Protein AF-A0A538K0C5-F1 (afdb_monomer)

pLDDT: mean 84.88, std 13.72, range [30.08, 98.31]

Secondary structure (DSSP, 8-state):
--HHHHHHHHHHHHTS------S--EEEEESPTTEEESS--SEEEEEESS-EEE-S--EEEETTS-B-B-S--EEETTTEEEEEB-TT--SEEEEEEEEEEETTS-EEEEEEEEEESTTPPPPPP------SPPHHHHHHHHHHHHHHHHHHHHHHHHHHT----THHHHHHHHHHHHHHHHHHTT--TTSHHHHHHHHHHHHHHHHHHHHHHTTT-GGGTHHHHHHHHHHTTHHHHHSGGGSTT--TTHHHHHHHHHHHHHHHHHHHHHHHHHHHSSS--HHHHHHHHHHHHHHHHHHHHHHHHHHHHH-SSTTHHHHSHHHHHHHHHHHHHHHHHHHHHHIIIIITTTT-HHHHHHHHHHHHHHHHHHHHHHHHHTTSPPGGGGTTTTT--S--SPPPPPPTT-EEEEEEETTEEEEEEEETTEEEEEEE-TTSSB--S--EEETTEEPEEEETTEEEEE--S-SEEEEEETTEEEEEE--SS--B-HHHHHHHHHHHHT-SEEEEEEEEESSSSSEEEEEEEEETTTEEEEEETTS-EEEEETTEEEEE-TTPPPEEE------SS--TT-S--EEEEEEEE-SSEEEEEEEETTTTEEEEEEEETTT--EEEEEEEETTE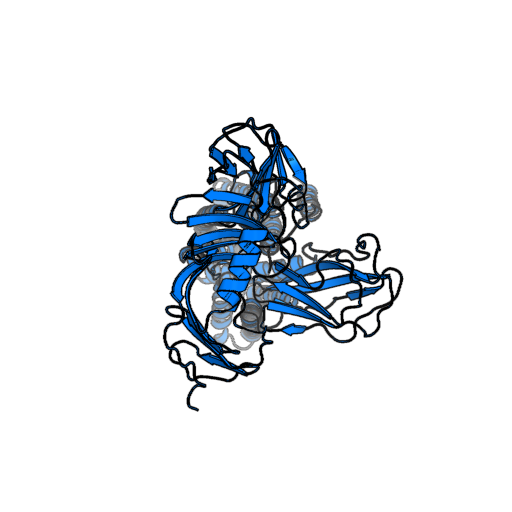EEEEEEEEES------PPP-

Sequence (644 aa):
MSGRALVLVLLCVLALPSNAWAHARLVRSVPGNEAVLETAPTSVRLVFDDVVRASSGMKAIRNGDGSVLAAKPHVVGGRTLVVPLQGGLGDGDYTVLWRVLSDDGHTISGVIAFGVGAGRAPPRAALSADNGPSAEDVISRLLFFAGLLTAVGAGFFRVVVARVPVRLLLVAFLLAFVGVSGQLHDVAVSTRFGTVMAVAAGLAGFGALLTALVPVFPQLEPLPFMAAFALLPIPTVAGHALDRGRSWLEIPVDLLHVAAASVWLGGLVGLVLVLRGAGERQRPLRRFSNLALVSVAVLATTGVIRAFSELRAFGQLWSTGYGRVLLVKTLLLALLVALGWLNRYRLVPRFSVGGLRRSIGLELLLFAGLVAAVGLLTDLRPGRDRVAVAAVAEAKGPPPPPAQGMVVQAREAGNFAVALGMRPPRAEVVVLGQDGNGVNGLAVAINGSTAQSCGAGCYRTVLPATRTARVTVGGAKLVFHIPRQRRSADAILAGATRAFRALKSVDYVERLASSPRDKVVSDFILERPNRLEYRIKGGASGIIIGSRRWDRVPGGKWVPSAQELTPQPEPIWAGHATNAYVLEATPATYVVSFFKPVGPVWFTLRLDRRTLLPRDLRMTAAAHFMMHRYTKFNAPRRIRAPKP

Structure (mmCIF, N/CA/C/O backbone):
data_AF-A0A538K0C5-F1
#
_entry.id   AF-A0A538K0C5-F1
#
loop_
_atom_site.group_PDB
_atom_site.id
_atom_site.type_symbol
_atom_site.label_atom_id
_atom_site.label_alt_id
_atom_site.label_comp_id
_atom_site.label_asym_id
_atom_site.label_entity_id
_atom_site.label_seq_id
_atom_site.pdbx_PDB_ins_code
_atom_site.Cartn_x
_atom_site.Cartn_y
_atom_site.Cartn_z
_atom_site.occupancy
_atom_site.B_iso_or_equiv
_atom_site.auth_seq_id
_atom_site.auth_comp_id
_atom_site.auth_asym_id
_atom_site.auth_atom_id
_atom_site.pdbx_PDB_model_num
ATOM 1 N N . MET A 1 1 ? -36.876 -2.561 16.543 1.00 45.31 1 MET A N 1
ATOM 2 C CA . MET A 1 1 ? -36.104 -3.368 15.573 1.00 45.31 1 MET A CA 1
ATOM 3 C C . MET A 1 1 ? -35.520 -4.555 16.315 1.00 45.31 1 MET A C 1
ATOM 5 O O . MET A 1 1 ? -34.765 -4.360 17.258 1.00 45.31 1 MET A O 1
ATOM 9 N N . SER A 1 2 ? -35.961 -5.767 15.990 1.00 46.81 2 SER A N 1
ATOM 10 C CA . SER A 1 2 ? -35.524 -7.004 16.647 1.00 46.81 2 SER A CA 1
ATOM 11 C C . SER A 1 2 ? -34.028 -7.241 16.422 1.00 46.81 2 SER A C 1
ATOM 13 O O . SER A 1 2 ? -33.565 -7.110 15.291 1.00 46.81 2 SER A O 1
ATOM 15 N N . GLY A 1 3 ? -33.284 -7.640 17.463 1.00 40.53 3 GLY A N 1
ATOM 16 C CA . GLY A 1 3 ? -31.831 -7.886 17.398 1.00 40.53 3 GLY A CA 1
ATOM 17 C C . GLY A 1 3 ? -31.389 -8.830 16.267 1.00 40.53 3 GLY A C 1
ATOM 18 O O . GLY A 1 3 ? -30.278 -8.706 15.765 1.00 40.53 3 GLY A O 1
ATOM 19 N N . ARG A 1 4 ? -32.298 -9.684 15.776 1.00 52.81 4 ARG A N 1
ATOM 20 C CA . ARG A 1 4 ? -32.116 -10.531 14.585 1.00 52.81 4 ARG A CA 1
ATOM 21 C C . ARG A 1 4 ? -31.784 -9.746 13.309 1.00 52.81 4 ARG A C 1
ATOM 23 O O . ARG A 1 4 ? -30.932 -10.183 12.549 1.00 52.81 4 ARG A O 1
ATOM 30 N N . ALA A 1 5 ? -32.401 -8.583 13.089 1.00 51.16 5 ALA A N 1
ATOM 31 C CA . ALA A 1 5 ? -32.154 -7.767 11.897 1.00 51.16 5 ALA A CA 1
ATOM 32 C C . ALA A 1 5 ? -30.749 -7.141 11.912 1.00 51.16 5 ALA A C 1
ATOM 34 O O . ALA A 1 5 ? -30.103 -7.050 10.877 1.00 51.16 5 ALA A O 1
ATOM 35 N N . LEU A 1 6 ? -30.250 -6.765 13.095 1.00 52.16 6 LEU A N 1
ATOM 36 C CA . LEU A 1 6 ? -28.907 -6.206 13.255 1.00 52.16 6 LEU A CA 1
ATOM 37 C C . LEU A 1 6 ? -27.822 -7.276 13.039 1.00 52.16 6 LEU A C 1
ATOM 39 O O . LEU A 1 6 ? -26.832 -7.013 12.365 1.00 52.16 6 LEU A O 1
ATOM 43 N N . VAL A 1 7 ? -28.041 -8.490 13.558 1.00 56.28 7 VAL A N 1
ATOM 44 C CA . VAL A 1 7 ? -27.151 -9.647 13.348 1.00 56.28 7 VAL A CA 1
ATOM 45 C C . VAL A 1 7 ? -27.100 -10.045 11.871 1.00 56.28 7 VAL A C 1
ATOM 47 O O . VAL A 1 7 ? -26.018 -10.276 11.345 1.00 56.28 7 VAL A O 1
ATOM 50 N N . LEU A 1 8 ? -28.245 -10.052 11.180 1.00 56.97 8 LEU A N 1
ATOM 51 C CA . LEU A 1 8 ? -28.316 -10.312 9.738 1.00 56.97 8 LEU A CA 1
ATOM 52 C C . LEU A 1 8 ? -27.587 -9.245 8.913 1.00 56.97 8 LEU A C 1
ATOM 54 O O . LEU A 1 8 ? -26.872 -9.594 7.983 1.00 56.97 8 LEU A O 1
ATOM 58 N N . VAL A 1 9 ? -27.701 -7.961 9.268 1.00 54.91 9 VAL A N 1
ATOM 59 C CA . VAL A 1 9 ? -26.934 -6.892 8.604 1.00 54.91 9 VAL A CA 1
ATOM 60 C C . VAL A 1 9 ? -25.429 -7.073 8.832 1.00 54.91 9 VAL A C 1
ATOM 62 O O . VAL A 1 9 ? -24.661 -6.936 7.884 1.00 54.91 9 VAL A O 1
ATOM 65 N N . LEU A 1 10 ? -25.002 -7.440 10.046 1.00 52.22 10 LEU A N 1
ATOM 66 C CA . LEU A 1 10 ? -23.592 -7.714 10.350 1.00 52.22 10 LEU A CA 1
ATOM 67 C C . LEU A 1 10 ? -23.052 -8.914 9.544 1.00 52.22 10 LEU A C 1
ATOM 69 O O . LEU A 1 10 ? -21.972 -8.828 8.966 1.00 52.22 10 LEU A O 1
ATOM 73 N N . LEU A 1 11 ? -23.826 -10.003 9.458 1.00 56.50 11 LEU A N 1
ATOM 74 C CA . LEU A 1 11 ? -23.485 -11.209 8.691 1.00 56.50 11 LEU A CA 1
ATOM 75 C C . LEU A 1 11 ? -23.465 -10.954 7.176 1.00 56.50 11 LEU A C 1
ATOM 77 O O . LEU A 1 11 ? -22.554 -11.409 6.492 1.00 56.50 11 LEU A O 1
ATOM 81 N N . CYS A 1 12 ? -24.414 -10.179 6.646 1.00 51.44 12 CYS A N 1
ATOM 82 C CA . CYS A 1 12 ? -24.436 -9.808 5.230 1.00 51.44 12 CYS A CA 1
ATOM 83 C C . CYS A 1 12 ? -23.248 -8.920 4.837 1.00 51.44 12 CYS A C 1
ATOM 85 O O . CYS A 1 12 ? -22.765 -9.022 3.715 1.00 51.44 12 CYS A O 1
ATOM 87 N N . VAL A 1 13 ? -22.749 -8.071 5.743 1.00 51.06 13 VAL A N 1
ATOM 88 C CA . VAL A 1 13 ? -21.544 -7.257 5.499 1.00 51.06 13 VAL A CA 1
ATOM 89 C C . VAL A 1 13 ? -20.279 -8.121 5.486 1.00 51.06 13 VAL A C 1
ATOM 91 O O . VAL A 1 13 ? -19.399 -7.871 4.665 1.00 51.06 13 VAL A O 1
ATOM 94 N N . LEU A 1 14 ? -20.211 -9.158 6.330 1.00 47.19 14 LEU A N 1
ATOM 95 C CA . LEU A 1 14 ? -19.126 -10.152 6.334 1.00 47.19 14 LEU A CA 1
ATOM 96 C C . LEU A 1 14 ? -19.121 -11.041 5.076 1.00 47.19 14 LEU A C 1
ATOM 98 O O . LEU A 1 14 ? -18.070 -11.536 4.689 1.00 47.19 14 LEU A O 1
ATOM 102 N N . ALA A 1 15 ? -20.274 -11.223 4.424 1.00 46.50 15 ALA A N 1
ATOM 103 C CA . ALA A 1 15 ? -20.419 -12.043 3.218 1.00 46.50 15 ALA A CA 1
ATOM 104 C C . ALA A 1 15 ? -20.114 -11.297 1.900 1.00 46.50 15 ALA A C 1
ATOM 106 O O . ALA A 1 15 ? -20.175 -11.892 0.823 1.00 46.50 15 ALA A O 1
ATOM 107 N N . LEU A 1 16 ? -19.807 -9.994 1.944 1.00 40.66 16 LEU A N 1
ATOM 108 C CA . LEU A 1 16 ? -19.464 -9.231 0.743 1.00 40.66 16 LEU A CA 1
ATOM 109 C C . LEU A 1 16 ? -18.014 -9.526 0.326 1.00 40.66 16 LEU A C 1
ATOM 111 O O . LEU A 1 16 ? -17.117 -9.370 1.154 1.00 40.66 16 LEU A O 1
ATOM 115 N N . PRO A 1 17 ? -17.739 -9.861 -0.952 1.00 36.41 17 PRO A N 1
ATOM 116 C CA . PRO A 1 17 ? -16.384 -10.153 -1.406 1.00 36.41 17 PRO A CA 1
ATOM 117 C C . PRO A 1 17 ? -15.489 -8.922 -1.224 1.00 36.41 17 PRO A C 1
ATOM 119 O O . PRO A 1 17 ? -15.606 -7.907 -1.924 1.00 36.41 17 PRO A O 1
ATOM 122 N N . SER A 1 18 ? -14.590 -9.001 -0.248 1.00 38.94 18 SER A N 1
ATOM 123 C CA . SER A 1 18 ? -13.573 -7.998 0.007 1.00 38.94 18 SER A CA 1
ATOM 124 C C . SER A 1 18 ? -12.340 -8.318 -0.827 1.00 38.94 18 SER A C 1
ATOM 126 O O . SER A 1 18 ? -11.493 -9.109 -0.431 1.00 38.94 18 SER A O 1
ATOM 128 N N . ASN A 1 19 ? -12.193 -7.662 -1.977 1.00 33.66 19 ASN A N 1
ATOM 129 C CA . ASN A 1 19 ? -10.890 -7.609 -2.638 1.00 33.66 19 ASN A CA 1
ATOM 130 C C . ASN A 1 19 ? -9.969 -6.710 -1.791 1.00 33.66 19 ASN A C 1
ATOM 132 O O . ASN A 1 19 ? -9.970 -5.478 -1.944 1.00 33.66 19 ASN A O 1
ATOM 136 N N . ALA A 1 20 ? -9.260 -7.336 -0.847 1.00 36.59 20 ALA A N 1
ATOM 137 C CA . ALA A 1 20 ? -8.258 -6.749 0.033 1.00 36.59 20 ALA A CA 1
ATOM 138 C C . ALA A 1 20 ? -6.891 -6.858 -0.646 1.00 36.59 20 ALA A C 1
ATOM 140 O O . ALA A 1 20 ? -6.364 -7.943 -0.846 1.00 36.59 20 ALA A O 1
ATOM 141 N N . TRP A 1 21 ? -6.346 -5.739 -1.113 1.00 50.81 21 TRP A N 1
ATOM 142 C CA . TRP A 1 21 ? -5.041 -5.719 -1.779 1.00 50.81 21 TRP A CA 1
ATOM 143 C C . TRP A 1 21 ? -4.181 -4.656 -1.113 1.00 50.81 21 TRP A C 1
ATOM 145 O O . TRP A 1 21 ? -3.886 -3.686 -1.787 1.00 50.81 21 TRP A O 1
ATOM 155 N N . ALA A 1 22 ? -3.869 -4.750 0.189 1.00 32.94 22 ALA A N 1
ATOM 156 C CA . ALA A 1 22 ? -3.209 -3.666 0.937 1.00 32.94 22 ALA A CA 1
ATOM 157 C C . ALA A 1 22 ? -1.704 -3.769 1.128 1.00 32.94 22 ALA A C 1
ATOM 159 O O . ALA A 1 22 ? -1.080 -2.746 1.377 1.00 32.94 22 ALA A O 1
ATOM 160 N N . HIS A 1 23 ? -1.146 -4.961 1.012 1.00 57.88 23 HIS A N 1
ATOM 161 C CA . HIS A 1 23 ? 0.169 -5.242 1.578 1.00 57.88 23 HIS A CA 1
ATOM 162 C C . HIS A 1 23 ? 1.240 -5.273 0.486 1.00 57.88 23 HIS A C 1
ATOM 164 O O . HIS A 1 23 ? 0.911 -5.050 -0.686 1.00 57.88 23 HIS A O 1
ATOM 170 N N . ALA A 1 24 ? 2.501 -5.506 0.873 1.00 52.47 24 ALA A N 1
ATOM 171 C CA . ALA A 1 24 ? 3.664 -5.539 -0.016 1.00 52.47 24 ALA A CA 1
ATOM 172 C C . ALA A 1 24 ? 3.316 -6.033 -1.434 1.00 52.47 24 ALA A C 1
ATOM 174 O O . ALA A 1 24 ? 2.870 -7.156 -1.658 1.00 52.47 24 ALA A O 1
ATOM 175 N N . ARG A 1 25 ? 3.459 -5.181 -2.440 1.00 64.69 25 ARG A N 1
ATOM 176 C CA . ARG A 1 25 ? 3.025 -5.500 -3.795 1.00 64.69 25 ARG A CA 1
ATOM 177 C C . ARG A 1 25 ? 4.080 -6.350 -4.473 1.00 64.69 25 ARG A C 1
ATOM 179 O O . ARG A 1 25 ? 5.248 -5.974 -4.513 1.00 64.69 25 ARG A O 1
ATOM 186 N N . LEU A 1 26 ? 3.653 -7.438 -5.112 1.00 62.41 26 LEU A N 1
ATOM 187 C CA . LEU A 1 26 ? 4.495 -8.128 -6.081 1.00 62.41 26 LEU A CA 1
ATOM 188 C C . LEU A 1 26 ? 4.798 -7.178 -7.252 1.00 62.41 26 LEU A C 1
ATOM 190 O O . LEU A 1 26 ? 3.914 -6.833 -8.037 1.00 62.41 26 LEU A O 1
ATOM 194 N N . VAL A 1 27 ? 6.051 -6.747 -7.350 1.00 67.38 27 VAL A N 1
ATOM 195 C CA . VAL A 1 27 ? 6.568 -5.869 -8.409 1.00 67.38 27 VAL A CA 1
ATOM 196 C C . VAL A 1 27 ? 6.937 -6.683 -9.637 1.00 67.38 27 VAL A C 1
ATOM 198 O O . VAL A 1 27 ? 6.702 -6.253 -10.762 1.00 67.38 27 VAL A O 1
ATOM 201 N N . ARG A 1 28 ? 7.544 -7.853 -9.426 1.00 68.62 28 ARG A N 1
ATOM 202 C CA . ARG A 1 28 ? 8.090 -8.677 -10.504 1.00 68.62 28 ARG A CA 1
ATOM 203 C C . ARG A 1 28 ? 8.154 -10.139 -10.093 1.00 68.62 28 ARG A C 1
ATOM 205 O O . ARG A 1 28 ? 8.486 -10.439 -8.951 1.00 68.62 28 ARG A O 1
ATOM 212 N N . SER A 1 29 ? 7.941 -11.038 -11.050 1.00 71.00 29 SER A N 1
ATOM 213 C CA . SER A 1 29 ? 8.267 -12.457 -10.919 1.00 71.00 29 SER A CA 1
ATOM 214 C C . SER A 1 29 ? 9.288 -12.889 -11.977 1.00 71.00 29 SER A C 1
ATOM 216 O O . SER A 1 29 ? 9.331 -12.338 -13.080 1.00 71.00 29 SER A O 1
ATOM 218 N N . VAL A 1 30 ? 10.132 -13.860 -11.637 1.00 77.12 30 VAL A N 1
ATOM 219 C CA . VAL A 1 30 ? 11.016 -14.570 -12.567 1.00 77.12 30 VAL A CA 1
ATOM 220 C C . VAL A 1 30 ? 10.898 -16.069 -12.270 1.00 77.12 30 VAL A C 1
ATOM 222 O O . VAL A 1 30 ? 11.317 -16.476 -11.189 1.00 77.12 30 VAL A O 1
ATOM 225 N N . PRO A 1 31 ? 10.348 -16.888 -13.178 1.00 81.75 31 PRO A N 1
ATOM 226 C CA . PRO A 1 31 ? 9.746 -16.500 -14.455 1.00 81.75 31 PRO A CA 1
ATOM 227 C C . PRO A 1 31 ? 8.549 -15.548 -14.308 1.00 81.75 31 PRO A C 1
ATOM 229 O O . PRO A 1 31 ? 7.950 -15.421 -13.237 1.00 81.75 31 PRO A O 1
ATOM 232 N N . GLY A 1 32 ? 8.242 -14.823 -15.387 1.00 70.25 32 GLY A N 1
ATOM 233 C CA . GLY A 1 32 ? 7.062 -13.959 -15.455 1.00 70.25 32 GLY A CA 1
ATOM 234 C C . GLY A 1 32 ? 5.774 -14.773 -15.298 1.00 70.25 32 GLY A C 1
ATOM 235 O O . GLY A 1 32 ? 5.754 -15.953 -15.645 1.00 70.25 32 GLY A O 1
ATOM 236 N N . ASN A 1 33 ? 4.704 -14.159 -14.789 1.00 74.25 33 ASN A N 1
ATOM 237 C CA . ASN A 1 33 ? 3.398 -14.816 -14.808 1.00 74.25 33 ASN A CA 1
ATOM 238 C C . ASN A 1 33 ? 2.987 -15.140 -16.244 1.00 74.25 33 ASN A C 1
ATOM 240 O O . ASN A 1 33 ? 3.111 -14.289 -17.120 1.00 74.25 33 ASN A O 1
ATOM 244 N N . GLU A 1 34 ? 2.504 -16.361 -16.443 1.00 79.38 34 GLU A N 1
ATOM 245 C CA . GLU A 1 34 ? 2.108 -16.942 -17.727 1.00 79.38 34 GLU A CA 1
ATOM 246 C C . GLU A 1 34 ? 3.259 -17.070 -18.742 1.00 79.38 34 GLU A C 1
ATOM 248 O O . GLU A 1 34 ? 3.030 -17.280 -19.932 1.00 79.38 34 GLU A O 1
ATOM 253 N N . ALA A 1 35 ? 4.515 -16.986 -18.289 1.00 73.06 35 ALA A N 1
ATOM 254 C CA . ALA A 1 35 ? 5.667 -17.179 -19.161 1.00 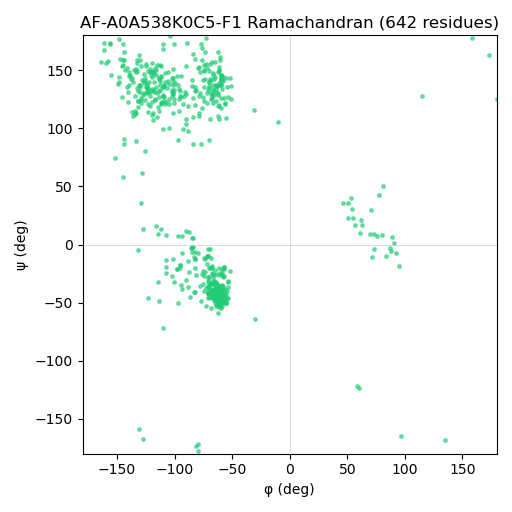73.06 35 ALA A CA 1
ATOM 255 C C . ALA A 1 35 ? 5.794 -18.643 -19.604 1.00 73.06 35 ALA A C 1
ATOM 257 O O . ALA A 1 35 ? 5.638 -19.557 -18.796 1.00 73.06 35 ALA A O 1
ATOM 258 N N . VAL A 1 36 ? 6.152 -18.850 -20.872 1.00 80.69 36 VAL A N 1
ATOM 259 C CA . VAL A 1 36 ? 6.528 -20.154 -21.434 1.00 80.69 36 VAL A CA 1
ATOM 260 C C . VAL A 1 36 ? 8.044 -20.173 -21.605 1.00 80.69 36 VAL A C 1
ATOM 262 O O . VAL A 1 36 ? 8.615 -19.266 -22.210 1.00 80.69 36 VAL A O 1
ATOM 265 N N . LEU A 1 37 ? 8.696 -21.175 -21.025 1.00 82.44 37 LEU A N 1
ATOM 266 C CA . LEU A 1 37 ? 10.145 -21.312 -20.968 1.00 82.44 37 LEU A CA 1
ATOM 267 C C . LEU A 1 37 ? 10.587 -22.508 -21.807 1.00 82.44 37 LEU A C 1
ATOM 269 O O . LEU A 1 37 ? 9.960 -23.564 -21.768 1.00 82.44 37 LEU A O 1
ATOM 273 N N . GLU A 1 38 ? 11.701 -22.368 -22.519 1.00 86.38 38 GLU A N 1
ATOM 274 C CA . GLU A 1 38 ? 12.323 -23.498 -23.223 1.00 86.38 38 GLU A CA 1
ATOM 275 C C . GLU A 1 38 ? 12.930 -24.506 -22.243 1.00 86.38 38 GLU A C 1
ATOM 277 O O . GLU A 1 38 ? 12.901 -25.706 -22.488 1.00 86.38 38 GLU A O 1
ATOM 282 N N . THR A 1 39 ? 13.460 -24.019 -21.119 1.00 87.25 39 THR A N 1
ATOM 283 C CA . THR A 1 39 ? 14.102 -24.833 -20.086 1.00 87.25 39 THR A CA 1
ATOM 284 C C . THR A 1 39 ? 13.479 -24.584 -18.718 1.00 87.25 39 THR A C 1
ATOM 286 O O . THR A 1 39 ? 13.092 -23.463 -18.375 1.00 87.25 39 THR A O 1
ATOM 289 N N . ALA A 1 40 ? 13.376 -25.648 -17.920 1.00 90.19 40 ALA A N 1
ATOM 290 C CA . ALA A 1 40 ? 12.825 -25.574 -16.576 1.00 90.19 40 ALA A CA 1
ATOM 291 C C . ALA A 1 40 ? 13.682 -24.689 -15.651 1.00 90.19 40 ALA A C 1
ATOM 293 O O . ALA A 1 40 ? 14.897 -24.889 -15.557 1.00 90.19 40 ALA A O 1
ATOM 294 N N . PRO A 1 41 ? 13.074 -23.744 -14.913 1.00 92.06 41 PRO A N 1
ATOM 295 C CA . PRO A 1 41 ? 13.792 -22.936 -13.944 1.00 92.06 41 PRO A CA 1
ATOM 296 C C . PRO A 1 41 ? 14.042 -23.741 -12.664 1.00 92.06 41 PRO A C 1
ATOM 298 O O . PRO A 1 41 ? 13.212 -24.535 -12.233 1.00 92.06 41 PRO A O 1
ATOM 301 N N . THR A 1 42 ? 15.154 -23.469 -11.985 1.00 94.19 42 THR A N 1
ATOM 302 C CA . THR A 1 42 ? 15.471 -24.081 -10.680 1.00 94.19 42 THR A CA 1
ATOM 303 C C . THR A 1 42 ? 14.777 -23.386 -9.503 1.00 94.19 42 THR A C 1
ATOM 305 O O . THR A 1 42 ? 14.781 -23.880 -8.377 1.00 94.19 42 THR A O 1
ATOM 308 N N . SER A 1 43 ? 14.193 -22.207 -9.726 1.00 94.44 43 SER A N 1
ATOM 309 C CA . SER A 1 43 ? 13.436 -21.467 -8.713 1.00 94.44 43 SER A CA 1
ATOM 310 C C . SER A 1 43 ? 12.491 -20.449 -9.345 1.00 94.44 43 SER A C 1
ATOM 312 O O . SER A 1 43 ? 12.752 -19.950 -10.440 1.00 94.44 43 SER A O 1
ATOM 314 N N . VAL A 1 44 ? 11.437 -20.085 -8.613 1.00 91.50 44 VAL A N 1
ATOM 315 C CA . VAL A 1 44 ? 10.640 -18.882 -8.880 1.00 91.50 44 VAL A CA 1
ATOM 316 C C . VAL A 1 44 ? 11.049 -17.786 -7.902 1.00 91.50 44 VAL A C 1
ATOM 318 O O . VAL A 1 44 ? 11.109 -18.007 -6.694 1.00 91.50 44 VAL A O 1
ATOM 321 N N . ARG A 1 45 ? 11.340 -16.591 -8.415 1.00 88.00 45 ARG A N 1
ATOM 322 C CA . ARG A 1 45 ? 11.726 -15.410 -7.635 1.00 88.00 45 ARG A CA 1
ATOM 323 C C . ARG A 1 45 ? 10.657 -14.338 -7.749 1.00 88.00 45 ARG A C 1
ATOM 325 O O . ARG A 1 45 ? 10.292 -13.948 -8.852 1.00 88.00 45 ARG A O 1
ATOM 332 N N . LEU A 1 46 ? 10.187 -13.847 -6.614 1.00 81.44 46 LEU A N 1
ATOM 333 C CA . LEU A 1 46 ? 9.086 -12.899 -6.484 1.00 81.44 46 LEU A CA 1
ATOM 334 C C . LEU A 1 46 ? 9.593 -11.669 -5.731 1.00 81.44 46 LEU A C 1
ATOM 336 O O . LEU A 1 46 ? 9.987 -11.777 -4.573 1.00 81.44 46 LEU A O 1
ATOM 340 N N . VAL A 1 47 ? 9.640 -10.520 -6.400 1.00 78.12 47 VAL A N 1
ATOM 341 C CA . VAL A 1 47 ? 10.200 -9.267 -5.876 1.00 78.12 47 VAL A CA 1
ATOM 342 C C . VAL A 1 47 ? 9.071 -8.347 -5.437 1.00 78.12 47 VAL A C 1
ATOM 344 O O . VAL A 1 47 ? 8.152 -8.103 -6.219 1.00 78.12 47 VAL A O 1
ATOM 347 N N . PHE A 1 48 ? 9.172 -7.800 -4.229 1.00 76.75 48 PHE A N 1
ATOM 348 C CA . PHE A 1 48 ? 8.164 -6.947 -3.607 1.00 76.75 48 PHE A CA 1
ATOM 349 C C . PHE A 1 48 ? 8.639 -5.498 -3.431 1.00 76.75 48 PHE A C 1
ATOM 351 O O . PHE A 1 48 ? 9.838 -5.220 -3.335 1.00 76.75 48 PHE A O 1
ATOM 358 N N . ASP A 1 49 ? 7.691 -4.561 -3.381 1.00 65.25 49 ASP A N 1
ATOM 359 C CA . ASP A 1 49 ? 7.946 -3.136 -3.129 1.00 65.25 49 ASP A CA 1
ATOM 360 C C . ASP A 1 49 ? 8.052 -2.791 -1.641 1.00 65.25 49 ASP A C 1
ATOM 362 O O . ASP A 1 49 ? 8.253 -1.626 -1.306 1.00 65.25 49 ASP A O 1
ATOM 366 N N . ASP A 1 50 ? 8.022 -3.780 -0.755 1.00 68.31 50 ASP A N 1
ATOM 367 C CA . ASP A 1 50 ? 8.240 -3.610 0.678 1.00 68.31 50 ASP A CA 1
ATOM 368 C C . ASP A 1 50 ? 8.987 -4.811 1.269 1.00 68.31 50 ASP A C 1
ATOM 370 O O . ASP A 1 50 ? 9.260 -5.796 0.573 1.00 68.31 50 ASP A O 1
ATOM 374 N N . VAL A 1 51 ? 9.379 -4.697 2.535 1.00 75.88 51 VAL A N 1
ATOM 375 C CA . VAL A 1 51 ? 9.975 -5.792 3.293 1.00 75.88 51 VAL A CA 1
ATOM 376 C C . VAL A 1 51 ? 8.920 -6.869 3.531 1.00 75.88 51 VAL A C 1
ATOM 378 O O . VAL A 1 51 ? 7.835 -6.598 4.037 1.00 75.88 51 VAL A O 1
ATOM 381 N N . VAL A 1 52 ? 9.258 -8.104 3.173 1.00 79.69 52 VAL A N 1
ATOM 382 C CA . VAL A 1 52 ? 8.390 -9.272 3.304 1.00 79.69 52 VAL A CA 1
ATOM 383 C C . VAL A 1 52 ? 9.106 -10.425 3.991 1.00 79.69 52 VAL A C 1
ATOM 385 O O . VAL A 1 52 ? 10.334 -10.524 3.987 1.00 79.69 52 VAL A O 1
ATOM 388 N N . ARG A 1 53 ? 8.332 -11.349 4.554 1.00 80.94 53 ARG A N 1
ATOM 389 C CA . ARG A 1 53 ? 8.816 -12.618 5.105 1.00 80.94 53 ARG A CA 1
ATOM 390 C C . ARG A 1 53 ? 8.050 -13.784 4.502 1.00 80.94 53 ARG A C 1
ATOM 392 O O . ARG A 1 53 ? 6.874 -13.658 4.187 1.00 80.94 53 ARG A O 1
ATOM 399 N N . ALA A 1 54 ? 8.717 -14.921 4.335 1.00 84.56 54 ALA A N 1
ATOM 400 C CA . ALA A 1 54 ? 8.063 -16.143 3.881 1.00 84.56 54 ALA A CA 1
ATOM 401 C C . ALA A 1 54 ? 7.025 -16.590 4.925 1.00 84.56 54 ALA A C 1
ATOM 403 O O . ALA A 1 54 ? 7.329 -16.604 6.116 1.00 84.56 54 ALA A O 1
ATOM 404 N N . SER A 1 55 ? 5.822 -16.939 4.471 1.00 78.06 55 SER A N 1
ATOM 405 C CA . SER A 1 55 ? 4.738 -17.464 5.312 1.00 78.06 55 SER A CA 1
ATOM 406 C C . SER A 1 55 ? 4.481 -18.951 5.011 1.00 78.06 55 SER A C 1
ATOM 408 O O . SER A 1 55 ? 5.021 -19.516 4.059 1.00 78.06 55 SER A O 1
ATOM 410 N N . SER A 1 56 ? 3.698 -19.629 5.842 1.00 77.88 56 SER A N 1
ATOM 411 C CA . SER A 1 56 ? 3.345 -21.037 5.649 1.00 77.88 56 SER A CA 1
ATOM 412 C C . SER A 1 56 ? 2.285 -21.213 4.540 1.00 77.88 56 SER A C 1
ATOM 414 O O . SER A 1 56 ? 1.715 -20.253 4.019 1.00 77.88 56 SER A O 1
ATOM 416 N N . GLY A 1 57 ? 2.035 -22.458 4.116 1.00 76.69 57 GLY A N 1
ATOM 417 C CA . GLY A 1 57 ? 0.958 -22.776 3.162 1.00 76.69 57 GLY A CA 1
ATOM 418 C C . GLY A 1 57 ? 1.260 -22.510 1.680 1.00 76.69 57 GLY A C 1
ATOM 419 O O . GLY A 1 57 ? 0.363 -22.635 0.847 1.00 76.69 57 GLY A O 1
ATOM 420 N N . MET A 1 58 ? 2.506 -22.181 1.329 1.00 84.88 58 MET A N 1
ATOM 421 C CA . MET A 1 58 ? 2.943 -22.080 -0.068 1.00 84.88 58 MET A CA 1
ATOM 422 C C . MET A 1 58 ? 2.941 -23.440 -0.770 1.00 84.88 58 MET A C 1
ATOM 424 O O . MET A 1 58 ? 3.273 -24.463 -0.170 1.00 84.88 58 MET A O 1
ATOM 428 N N . LYS A 1 59 ? 2.619 -23.440 -2.065 1.00 88.31 59 LYS A N 1
ATOM 429 C CA . LYS A 1 59 ? 2.619 -24.639 -2.912 1.00 88.31 59 LYS A CA 1
ATOM 430 C C . LYS A 1 59 ? 3.262 -24.322 -4.256 1.00 88.31 59 LYS A C 1
ATOM 432 O O . LYS A 1 59 ? 2.992 -23.271 -4.827 1.00 88.31 59 LYS A O 1
ATOM 437 N N . ALA A 1 60 ? 4.058 -25.244 -4.780 1.00 92.31 60 ALA A N 1
ATOM 438 C CA . ALA A 1 60 ? 4.432 -25.265 -6.190 1.00 92.31 60 ALA A CA 1
ATOM 439 C C . ALA A 1 60 ? 4.077 -26.646 -6.734 1.00 92.31 60 ALA A C 1
ATOM 441 O O . ALA A 1 60 ? 4.507 -27.645 -6.159 1.00 92.31 60 ALA A O 1
ATOM 442 N N . ILE A 1 61 ? 3.277 -26.703 -7.794 1.00 92.88 61 ILE A N 1
ATOM 443 C CA . ILE A 1 61 ? 2.794 -27.953 -8.394 1.00 92.88 61 ILE A CA 1
ATOM 444 C C . ILE A 1 61 ? 3.042 -27.957 -9.898 1.00 92.88 61 ILE A C 1
ATOM 446 O O . ILE A 1 61 ? 3.061 -26.893 -10.524 1.00 92.88 61 ILE A O 1
ATOM 450 N N . ARG A 1 62 ? 3.166 -29.152 -10.474 1.00 93.56 62 ARG A N 1
ATOM 451 C CA . ARG A 1 62 ? 2.858 -29.368 -11.890 1.00 93.56 62 ARG A CA 1
ATOM 452 C C . ARG A 1 62 ? 1.346 -29.550 -12.005 1.00 93.56 62 ARG A C 1
ATOM 454 O O . ARG A 1 62 ? 0.743 -30.262 -11.207 1.00 93.56 62 ARG A O 1
ATOM 461 N N . ASN A 1 63 ? 0.709 -28.851 -12.934 1.00 86.88 63 ASN A N 1
ATOM 462 C CA . ASN A 1 63 ? -0.742 -28.868 -13.075 1.00 86.88 63 ASN A CA 1
ATOM 463 C C . ASN A 1 63 ? -1.223 -30.290 -13.394 1.00 86.88 63 ASN A C 1
ATOM 465 O O . ASN A 1 63 ? -0.842 -30.849 -14.418 1.00 86.88 63 ASN A O 1
ATOM 469 N N . GLY A 1 64 ? -2.070 -30.845 -12.524 1.00 77.50 64 GLY A N 1
ATOM 470 C CA . GLY A 1 64 ? -2.560 -32.225 -12.627 1.00 77.50 64 GLY A CA 1
ATOM 471 C C . GLY A 1 64 ? -1.726 -33.265 -11.868 1.00 77.50 64 GLY A C 1
ATOM 472 O O . GLY A 1 64 ? -2.187 -34.391 -11.730 1.00 77.50 64 GLY A O 1
ATOM 473 N N . ASP A 1 65 ? -0.572 -32.881 -11.315 1.00 80.94 65 ASP A N 1
ATOM 474 C CA . ASP A 1 65 ? 0.357 -33.767 -10.605 1.00 80.94 65 ASP A CA 1
ATOM 475 C C . ASP A 1 65 ? 0.717 -33.232 -9.200 1.00 80.94 65 ASP A C 1
ATOM 477 O O . ASP A 1 65 ? 0.084 -32.328 -8.649 1.00 80.94 65 ASP A O 1
ATOM 481 N N . GLY A 1 66 ? 1.754 -33.822 -8.594 1.00 83.25 66 GLY A N 1
ATOM 482 C CA . GLY A 1 66 ? 2.245 -33.519 -7.254 1.00 83.25 66 GLY A CA 1
ATOM 483 C C . GLY A 1 66 ? 3.125 -32.268 -7.120 1.00 83.25 66 GLY A C 1
ATOM 484 O O . GLY A 1 66 ? 3.381 -31.507 -8.056 1.00 83.25 66 GLY A O 1
ATOM 485 N N . SER A 1 67 ? 3.590 -32.057 -5.885 1.00 91.88 67 SER A N 1
ATOM 486 C CA . SER A 1 67 ? 4.459 -30.938 -5.505 1.00 91.88 67 SER A CA 1
ATOM 487 C C . SER A 1 67 ? 5.808 -30.987 -6.223 1.00 91.88 67 SER A C 1
ATOM 489 O O . SER A 1 67 ? 6.460 -32.027 -6.255 1.00 91.88 67 SER A O 1
ATOM 491 N N . VAL A 1 68 ? 6.262 -29.830 -6.703 1.00 94.94 68 VAL A N 1
ATOM 492 C CA . VAL A 1 68 ? 7.577 -29.630 -7.337 1.00 94.94 68 VAL A CA 1
ATOM 493 C C . VAL A 1 68 ? 8.513 -28.765 -6.491 1.00 94.94 68 VAL A C 1
ATOM 495 O O . VAL A 1 68 ? 9.534 -28.284 -6.980 1.00 94.94 68 VAL A O 1
ATOM 498 N N . LEU A 1 69 ? 8.180 -28.533 -5.218 1.00 94.00 69 LEU A N 1
ATOM 499 C CA . LEU A 1 69 ? 9.061 -27.829 -4.284 1.00 94.00 69 LEU A CA 1
ATOM 500 C C . LEU A 1 69 ? 10.310 -28.669 -3.989 1.00 94.00 69 LEU A C 1
ATOM 502 O O . LEU A 1 69 ? 10.201 -29.830 -3.596 1.00 94.00 69 LEU A O 1
ATOM 506 N N . ALA A 1 70 ? 11.490 -28.063 -4.130 1.00 92.50 70 ALA A N 1
ATOM 507 C CA . ALA A 1 70 ? 12.758 -28.696 -3.748 1.00 92.50 70 ALA A CA 1
ATOM 508 C C . ALA A 1 70 ? 13.160 -28.415 -2.296 1.00 92.50 70 ALA A C 1
ATOM 510 O O . ALA A 1 70 ? 13.841 -29.220 -1.670 1.00 92.50 70 ALA A O 1
ATOM 511 N N . ALA A 1 71 ? 12.776 -27.256 -1.763 1.00 91.94 71 ALA A N 1
ATOM 512 C CA . ALA A 1 71 ? 13.126 -26.832 -0.413 1.00 91.94 71 ALA A CA 1
ATOM 513 C C . ALA A 1 71 ? 12.117 -25.806 0.116 1.00 91.94 71 ALA A C 1
ATOM 515 O O . ALA A 1 71 ? 11.252 -25.320 -0.617 1.00 91.94 71 ALA A O 1
ATOM 516 N N . LYS A 1 72 ? 12.246 -25.453 1.402 1.00 90.94 72 LYS A N 1
ATOM 517 C CA . LYS A 1 72 ? 11.419 -24.409 2.017 1.00 90.94 72 LYS A CA 1
ATOM 518 C C . LYS A 1 72 ? 11.664 -23.056 1.322 1.00 90.94 72 LYS A C 1
ATOM 520 O O . LYS A 1 72 ? 12.823 -22.639 1.201 1.00 90.94 72 LYS A O 1
ATOM 525 N N . PRO A 1 73 ? 10.603 -22.353 0.886 1.00 92.94 73 PRO A N 1
ATOM 526 C CA . PRO A 1 73 ? 10.738 -20.997 0.374 1.00 92.94 73 PRO A CA 1
ATOM 527 C C . PRO A 1 73 ? 11.322 -20.047 1.424 1.00 92.94 73 PRO A C 1
ATOM 529 O O . PRO A 1 73 ? 11.058 -20.186 2.618 1.00 92.94 73 PRO A O 1
ATOM 532 N N . HIS A 1 74 ? 12.107 -19.069 0.982 1.00 92.25 74 HIS A N 1
ATOM 533 C CA . HIS A 1 74 ? 12.793 -18.121 1.864 1.00 92.25 74 HIS A CA 1
ATOM 534 C C . HIS A 1 74 ? 12.919 -16.743 1.210 1.00 92.25 74 HIS A C 1
ATOM 536 O O . HIS A 1 74 ? 12.826 -16.615 -0.009 1.00 92.25 74 HIS A O 1
ATOM 542 N N . VAL A 1 75 ? 13.136 -15.699 2.013 1.00 88.56 75 VAL A N 1
ATOM 543 C CA . VAL A 1 75 ? 13.296 -14.325 1.514 1.00 88.56 75 VAL A CA 1
ATOM 544 C C . VAL A 1 75 ? 14.767 -13.916 1.511 1.00 88.56 75 VAL A C 1
ATOM 546 O O . VAL A 1 75 ? 15.466 -14.074 2.507 1.00 88.56 75 VAL A O 1
ATOM 549 N N . VAL A 1 76 ? 15.221 -13.339 0.397 1.00 87.31 76 VAL A N 1
ATOM 550 C CA . VAL A 1 76 ? 16.567 -12.787 0.205 1.00 87.31 76 VAL A CA 1
ATOM 551 C C . VAL A 1 76 ? 16.493 -11.261 0.122 1.00 87.31 76 VAL A C 1
ATOM 553 O O . VAL A 1 76 ? 15.621 -10.701 -0.549 1.00 87.31 76 VAL A O 1
ATOM 556 N N . GLY A 1 77 ? 17.404 -10.574 0.821 1.00 80.88 77 GLY A N 1
ATOM 557 C CA . GLY A 1 77 ? 17.490 -9.106 0.820 1.00 80.88 77 GLY A CA 1
ATOM 558 C C . GLY A 1 77 ? 16.236 -8.407 1.360 1.00 80.88 77 GLY A C 1
ATOM 559 O O . GLY A 1 77 ? 15.968 -7.264 1.002 1.00 80.88 77 GLY A O 1
ATOM 560 N N . GLY A 1 78 ? 15.421 -9.117 2.147 1.00 80.50 78 GLY A N 1
ATOM 561 C CA . GLY A 1 78 ? 14.176 -8.624 2.739 1.00 80.50 78 GLY A CA 1
ATOM 562 C C . GLY A 1 78 ? 13.010 -8.415 1.769 1.00 80.50 78 GLY A C 1
ATOM 563 O O . GLY A 1 78 ? 11.906 -8.203 2.238 1.00 80.50 78 GLY A O 1
ATOM 564 N N . ARG A 1 79 ? 13.207 -8.474 0.444 1.00 83.56 79 ARG A N 1
ATOM 565 C CA . ARG A 1 79 ? 12.166 -8.105 -0.545 1.00 83.56 79 ARG A CA 1
ATOM 566 C C . ARG A 1 79 ? 11.960 -9.125 -1.659 1.00 83.56 79 ARG A C 1
ATOM 568 O O . ARG A 1 79 ? 11.094 -8.929 -2.501 1.00 83.56 79 ARG A O 1
ATOM 575 N N . THR A 1 80 ? 12.769 -10.183 -1.721 1.00 85.94 80 THR A N 1
ATOM 576 C CA . THR A 1 80 ? 12.665 -11.198 -2.779 1.00 85.94 80 THR A CA 1
ATOM 577 C C . THR A 1 80 ? 12.350 -12.558 -2.179 1.00 85.94 80 THR A C 1
ATOM 579 O O . THR A 1 80 ? 13.230 -13.171 -1.583 1.00 85.94 80 THR A O 1
ATOM 582 N N . LEU A 1 81 ? 11.124 -13.050 -2.352 1.00 90.56 81 LEU A N 1
ATOM 583 C CA . LEU A 1 81 ? 10.773 -14.433 -2.031 1.00 90.56 81 LEU A CA 1
ATOM 584 C C . LEU A 1 81 ? 11.340 -15.359 -3.113 1.00 90.56 81 LEU A C 1
ATOM 586 O O . LEU A 1 81 ? 11.100 -15.167 -4.304 1.00 90.56 81 LEU A O 1
ATOM 590 N N . VAL A 1 82 ? 12.086 -16.371 -2.689 1.00 94.88 82 VAL A N 1
ATOM 591 C CA . VAL A 1 82 ? 12.637 -17.430 -3.530 1.00 94.88 82 VAL A CA 1
ATOM 592 C C . VAL A 1 82 ? 11.894 -18.722 -3.208 1.00 94.88 82 VAL A C 1
ATOM 594 O O . VAL A 1 82 ? 11.870 -19.156 -2.056 1.00 94.88 82 VAL A O 1
ATOM 597 N N . VAL A 1 83 ? 11.299 -19.330 -4.232 1.00 95.62 83 VAL A N 1
ATOM 598 C CA . VAL A 1 83 ? 10.589 -20.613 -4.184 1.00 95.62 83 VAL A CA 1
ATOM 599 C C . VAL A 1 83 ? 11.427 -21.644 -4.952 1.00 95.62 83 VAL A C 1
ATOM 601 O O . VAL A 1 83 ? 11.412 -21.630 -6.184 1.00 95.62 83 VAL A O 1
ATOM 604 N N . PRO A 1 84 ? 12.209 -22.495 -4.265 1.00 96.38 84 PRO A N 1
ATOM 605 C CA . PRO A 1 84 ? 13.060 -23.493 -4.913 1.00 96.38 84 PRO A CA 1
ATOM 606 C C . PRO A 1 84 ? 12.234 -24.609 -5.558 1.00 96.38 84 PRO A C 1
ATOM 608 O O . PRO A 1 84 ? 11.329 -25.155 -4.922 1.00 96.38 84 PRO A O 1
ATOM 611 N N . LEU A 1 85 ? 12.574 -24.975 -6.792 1.00 96.31 85 LEU A N 1
ATOM 612 C CA . LEU A 1 85 ? 11.910 -26.029 -7.557 1.00 96.31 85 LEU A CA 1
ATOM 613 C C . LEU A 1 85 ? 12.837 -27.232 -7.754 1.00 96.31 85 LEU A C 1
ATOM 615 O O . LEU A 1 85 ? 14.060 -27.083 -7.749 1.00 96.31 85 LEU A O 1
ATOM 619 N N . GLN A 1 86 ? 12.259 -28.421 -7.920 1.00 95.00 86 GLN A N 1
ATOM 620 C CA . GLN A 1 86 ? 13.010 -29.633 -8.262 1.00 95.00 86 GLN A CA 1
ATOM 621 C C . GLN A 1 86 ? 13.740 -29.455 -9.602 1.00 95.00 86 GLN A C 1
ATOM 623 O O . GLN A 1 86 ? 13.266 -28.756 -10.495 1.00 95.00 86 GLN A O 1
ATOM 628 N N . GLY A 1 87 ? 14.923 -30.056 -9.735 1.00 89.25 87 GLY A N 1
ATOM 629 C CA . GLY A 1 87 ? 15.684 -30.027 -10.984 1.00 89.25 87 GLY A CA 1
ATOM 630 C C . GLY A 1 87 ? 15.075 -30.951 -12.040 1.00 89.25 87 GLY A C 1
ATOM 631 O O . GLY A 1 87 ? 14.486 -31.971 -11.699 1.00 89.25 87 GLY A O 1
ATOM 632 N N . GLY A 1 88 ? 15.244 -30.608 -13.320 1.00 85.81 88 GLY A N 1
ATOM 633 C CA . GLY A 1 88 ? 14.822 -31.472 -14.429 1.00 85.81 88 GLY A CA 1
ATOM 634 C C . GLY A 1 88 ? 13.307 -31.578 -14.615 1.00 85.81 88 GLY A C 1
ATOM 635 O O . GLY A 1 88 ? 12.828 -32.616 -15.062 1.00 85.81 88 GLY A O 1
ATOM 636 N N . LEU A 1 89 ? 12.546 -30.532 -14.268 1.00 90.38 89 LEU A N 1
ATOM 637 C CA . LEU A 1 89 ? 11.105 -30.508 -14.527 1.00 90.38 89 LEU A CA 1
ATOM 638 C C . LEU A 1 89 ? 10.842 -30.701 -16.027 1.00 90.38 89 LEU A C 1
ATOM 640 O O . LEU A 1 89 ? 11.391 -29.971 -16.852 1.00 90.38 89 LEU A O 1
ATOM 644 N N . GLY A 1 90 ? 10.010 -31.683 -16.368 1.00 90.69 90 GLY A N 1
ATOM 645 C CA . GLY A 1 90 ? 9.634 -31.948 -17.754 1.00 90.69 90 GLY A CA 1
ATOM 646 C C . GLY A 1 90 ? 8.680 -30.897 -18.322 1.00 90.69 90 GLY A C 1
ATOM 647 O O . GLY A 1 90 ? 8.210 -29.997 -17.620 1.00 90.69 90 GLY A O 1
ATOM 648 N N . ASP A 1 91 ? 8.331 -31.048 -19.594 1.00 91.44 91 ASP A N 1
ATOM 649 C CA . ASP A 1 91 ? 7.374 -30.163 -20.254 1.00 91.44 91 ASP A CA 1
ATOM 650 C C . ASP A 1 91 ? 6.012 -30.194 -19.557 1.00 91.44 91 ASP A C 1
ATOM 652 O O . ASP A 1 91 ? 5.500 -31.252 -19.181 1.00 91.44 91 ASP A O 1
ATOM 656 N N . GLY A 1 92 ? 5.393 -29.033 -19.373 1.00 90.38 92 GLY A N 1
ATOM 657 C CA . GLY A 1 92 ? 4.127 -28.933 -18.657 1.00 90.38 92 GLY A CA 1
ATOM 658 C C . GLY A 1 92 ? 3.846 -27.546 -18.112 1.00 90.38 92 GLY A C 1
A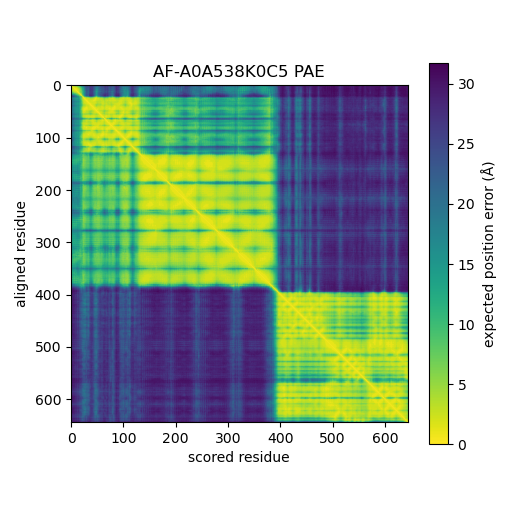TOM 659 O O . GLY A 1 92 ? 4.659 -26.631 -18.231 1.00 90.38 92 GLY A O 1
ATOM 660 N N . ASP A 1 93 ? 2.680 -27.413 -17.496 1.00 90.88 93 ASP A N 1
ATOM 661 C CA . ASP A 1 93 ? 2.244 -26.178 -16.863 1.00 90.88 93 ASP A CA 1
ATOM 662 C C . ASP A 1 93 ? 2.457 -26.306 -15.356 1.00 90.88 93 ASP A C 1
ATOM 664 O O . ASP A 1 93 ? 2.155 -27.340 -14.761 1.00 90.88 93 ASP A O 1
ATOM 668 N N . TYR A 1 94 ? 2.963 -25.251 -14.735 1.00 92.00 94 TYR A N 1
ATOM 669 C CA . TYR A 1 94 ? 3.306 -25.224 -13.324 1.00 92.00 94 TYR A CA 1
ATOM 670 C C . TYR A 1 94 ? 2.626 -24.044 -12.656 1.00 92.00 94 TYR A C 1
ATOM 672 O O . TYR A 1 94 ? 2.579 -22.944 -13.209 1.00 92.00 94 TYR A O 1
ATOM 680 N N . THR A 1 95 ? 2.136 -24.261 -11.439 1.00 89.06 95 THR A N 1
ATOM 681 C CA . THR A 1 95 ? 1.485 -23.224 -10.642 1.00 89.06 95 THR A CA 1
ATOM 682 C C . THR A 1 95 ? 2.177 -23.074 -9.295 1.00 89.06 95 THR A C 1
ATOM 684 O O . THR A 1 95 ? 2.380 -24.049 -8.574 1.00 89.06 95 THR A O 1
ATOM 687 N N . VAL A 1 96 ? 2.499 -21.833 -8.933 1.00 89.38 96 VAL A N 1
ATOM 688 C CA . VAL A 1 96 ? 3.078 -21.451 -7.644 1.00 89.38 96 VAL A CA 1
ATOM 689 C C . VAL A 1 96 ? 2.098 -20.564 -6.889 1.00 89.38 96 VAL A C 1
ATOM 691 O O . VAL A 1 96 ? 1.888 -19.409 -7.255 1.00 89.38 96 VAL A O 1
ATOM 694 N N . LEU A 1 97 ? 1.527 -21.101 -5.811 1.00 85.12 97 LEU A N 1
ATOM 695 C CA . LEU A 1 97 ? 0.834 -20.338 -4.778 1.00 85.12 97 LEU A CA 1
ATOM 696 C C . LEU A 1 97 ? 1.879 -19.830 -3.785 1.00 85.12 97 LEU A C 1
ATOM 698 O O . LEU A 1 97 ? 2.462 -20.607 -3.022 1.00 85.12 97 LEU A O 1
ATOM 702 N N . TRP A 1 98 ? 2.111 -18.524 -3.798 1.00 84.88 98 TRP A N 1
ATOM 703 C CA . TRP A 1 98 ? 3.019 -17.858 -2.877 1.00 84.88 98 TRP A CA 1
ATOM 704 C C . TRP A 1 98 ? 2.243 -17.161 -1.765 1.00 84.88 98 TRP A C 1
ATOM 706 O O . TRP A 1 98 ? 1.109 -16.718 -1.955 1.00 84.88 98 TRP A O 1
ATOM 716 N N . ARG A 1 99 ? 2.884 -17.050 -0.600 1.00 83.00 99 ARG A N 1
ATOM 717 C CA . ARG A 1 99 ? 2.343 -16.373 0.572 1.00 83.00 99 ARG A CA 1
ATOM 718 C C . ARG A 1 99 ? 3.470 -15.688 1.333 1.00 83.00 99 ARG A C 1
ATOM 720 O O . ARG A 1 99 ? 4.478 -16.324 1.649 1.00 83.00 99 ARG A O 1
ATOM 727 N N . VAL A 1 100 ? 3.325 -14.395 1.601 1.00 78.38 100 VAL A N 1
ATOM 728 C CA . VAL A 1 100 ? 4.308 -13.618 2.363 1.00 78.38 100 VAL A CA 1
ATOM 729 C C . VAL A 1 100 ? 3.636 -12.733 3.404 1.00 78.38 100 VAL A C 1
ATOM 731 O O . VAL A 1 100 ? 2.512 -12.288 3.211 1.00 78.38 100 VAL A O 1
ATOM 734 N N . LEU A 1 101 ? 4.338 -12.485 4.503 1.00 75.75 101 LEU A N 1
ATOM 735 C CA . LEU A 1 101 ? 3.956 -11.557 5.561 1.00 75.75 101 LEU A CA 1
ATOM 736 C C . LEU A 1 101 ? 4.643 -10.211 5.311 1.00 75.75 101 LEU A C 1
ATOM 738 O O . LEU A 1 101 ? 5.867 -10.166 5.179 1.00 75.75 101 LEU A O 1
ATOM 742 N N . SER A 1 102 ? 3.869 -9.137 5.238 1.00 71.25 102 SER A N 1
ATOM 743 C CA . SER A 1 102 ? 4.356 -7.762 5.098 1.00 71.25 102 SER A CA 1
ATOM 744 C C . SER A 1 102 ? 4.722 -7.161 6.470 1.00 71.25 102 SER A C 1
ATOM 746 O O . SER A 1 102 ? 4.374 -7.719 7.513 1.00 71.25 102 SER A O 1
ATOM 748 N N . ASP A 1 103 ? 5.481 -6.060 6.507 1.00 67.88 103 ASP A N 1
ATOM 749 C CA . ASP A 1 103 ? 5.936 -5.454 7.775 1.00 67.88 103 ASP A CA 1
ATOM 750 C C . ASP A 1 103 ? 4.794 -4.839 8.611 1.00 67.88 103 ASP A C 1
ATOM 752 O O . ASP A 1 103 ? 4.910 -4.712 9.832 1.00 67.88 103 ASP A O 1
ATOM 756 N N . ASP A 1 104 ? 3.663 -4.544 7.964 1.00 60.88 104 ASP A N 1
ATOM 757 C CA . ASP A 1 104 ? 2.391 -4.146 8.588 1.00 60.88 104 ASP A CA 1
ATOM 758 C C . ASP A 1 104 ? 1.676 -5.296 9.325 1.00 60.88 104 ASP A C 1
ATOM 760 O O . ASP A 1 104 ? 0.671 -5.061 9.995 1.00 60.88 104 ASP A O 1
ATOM 764 N N . GLY A 1 105 ? 2.220 -6.517 9.266 1.00 64.88 105 GLY A N 1
ATOM 765 C CA . GLY A 1 105 ? 1.713 -7.679 9.997 1.00 64.88 105 GLY A CA 1
ATOM 766 C C . GLY A 1 105 ? 0.655 -8.483 9.250 1.00 64.88 105 GLY A C 1
ATOM 767 O O . GLY A 1 105 ? 0.106 -9.425 9.813 1.00 64.88 105 GLY A O 1
ATOM 768 N N . HIS A 1 106 ? 0.380 -8.152 7.990 1.00 67.75 106 HIS A N 1
ATOM 769 C CA . HIS A 1 106 ? -0.631 -8.839 7.198 1.00 67.75 106 HIS A CA 1
ATOM 770 C C . HIS A 1 106 ? -0.036 -9.823 6.199 1.00 67.75 106 HIS A C 1
ATOM 772 O O . HIS A 1 106 ? 0.998 -9.580 5.565 1.00 67.75 106 HIS A O 1
ATOM 778 N N . THR A 1 107 ? -0.739 -10.936 6.020 1.00 70.94 107 THR A N 1
ATOM 779 C CA . THR A 1 107 ? -0.358 -11.967 5.063 1.00 70.94 107 THR A CA 1
ATOM 780 C C . THR A 1 107 ? -0.988 -11.688 3.703 1.00 70.94 107 THR A C 1
ATOM 782 O O . THR A 1 107 ? -2.195 -11.519 3.580 1.00 70.94 107 THR A O 1
ATOM 785 N N . ILE A 1 108 ? -0.171 -11.706 2.656 1.00 71.88 108 ILE A N 1
ATOM 786 C CA . ILE A 1 108 ? -0.608 -11.667 1.261 1.00 71.88 108 ILE A CA 1
ATOM 787 C C . ILE A 1 108 ? -0.327 -12.970 0.571 1.00 71.88 108 ILE A C 1
ATOM 789 O O . ILE A 1 108 ? 0.715 -13.591 0.777 1.00 71.88 108 ILE A O 1
ATOM 793 N N . SER A 1 109 ? -1.230 -13.330 -0.329 1.00 72.25 109 SER A N 1
ATOM 794 C CA . SER A 1 109 ? -1.030 -14.460 -1.209 1.00 72.25 109 SER A CA 1
ATOM 795 C C . SER A 1 109 ? -1.359 -14.126 -2.652 1.00 72.25 109 SER A C 1
ATOM 797 O O . SER A 1 109 ? -2.124 -13.216 -2.979 1.00 72.25 109 SER A O 1
ATOM 799 N N . GLY A 1 110 ? -0.754 -14.885 -3.546 1.00 74.50 110 GLY A N 1
ATOM 800 C CA . GLY A 1 110 ? -1.035 -14.792 -4.960 1.00 74.50 110 GLY A CA 1
ATOM 801 C C . GLY A 1 110 ? -0.568 -16.035 -5.677 1.00 74.50 110 GLY A C 1
ATOM 802 O O . GLY A 1 110 ? 0.068 -16.919 -5.103 1.00 74.50 110 GLY A O 1
ATOM 803 N N . VAL A 1 111 ? -0.915 -16.098 -6.954 1.00 77.81 111 VAL A N 1
ATOM 804 C CA . VAL A 1 111 ? -0.595 -17.238 -7.800 1.00 77.81 111 VAL A CA 1
ATOM 805 C C . VAL A 1 111 ? 0.178 -16.753 -9.011 1.00 77.81 111 VAL A C 1
ATOM 807 O O . VAL A 1 111 ? -0.132 -15.705 -9.575 1.00 77.81 111 VAL A O 1
ATOM 810 N N . ILE A 1 112 ? 1.204 -17.514 -9.372 1.00 81.38 112 ILE A N 1
ATOM 811 C CA . ILE A 1 112 ? 1.951 -17.365 -10.615 1.00 81.38 112 ILE A CA 1
ATOM 812 C C . ILE A 1 112 ? 1.896 -18.699 -11.352 1.00 81.38 112 ILE A C 1
ATOM 814 O O . ILE A 1 112 ? 2.107 -19.741 -10.734 1.00 81.38 112 ILE A O 1
ATOM 818 N N . ALA A 1 113 ? 1.637 -18.670 -12.656 1.00 83.56 113 ALA A N 1
ATOM 819 C CA . ALA A 1 113 ? 1.736 -19.839 -13.525 1.00 83.56 113 ALA A CA 1
ATOM 820 C C . ALA A 1 113 ? 2.902 -19.677 -14.512 1.00 83.56 113 ALA A C 1
ATOM 822 O O . ALA A 1 113 ? 3.156 -18.567 -14.971 1.00 83.56 113 ALA A O 1
ATOM 823 N N . PHE A 1 114 ? 3.610 -20.755 -14.845 1.00 82.12 114 PHE A N 1
ATOM 824 C CA . PHE A 1 114 ? 4.615 -20.775 -15.916 1.00 82.12 114 PHE A CA 1
ATOM 825 C C . PHE A 1 114 ? 4.585 -22.125 -16.652 1.00 82.12 114 PHE A C 1
ATOM 827 O O . PHE A 1 114 ? 4.218 -23.142 -16.071 1.00 82.12 114 PHE A O 1
ATOM 834 N N . GLY A 1 115 ? 4.926 -22.130 -17.937 1.00 88.94 115 GLY A N 1
ATOM 835 C CA . GLY A 1 115 ? 4.997 -23.324 -18.777 1.00 88.94 115 GLY A CA 1
ATOM 836 C C . GLY A 1 115 ? 6.445 -23.687 -19.087 1.00 88.94 115 GLY A C 1
ATOM 837 O O . GLY A 1 115 ? 7.287 -22.800 -19.216 1.00 88.94 115 GLY A O 1
ATOM 838 N N . VAL A 1 116 ? 6.731 -24.977 -19.227 1.00 91.56 116 VAL A N 1
ATOM 839 C CA . VAL A 1 116 ? 8.012 -25.515 -19.707 1.00 91.56 116 VAL A CA 1
ATOM 840 C C . VAL A 1 116 ? 7.756 -26.295 -20.997 1.00 91.56 116 VAL A C 1
ATOM 842 O O . VAL A 1 116 ? 6.804 -27.078 -21.057 1.00 91.56 116 VAL A O 1
ATOM 845 N N . GLY A 1 117 ? 8.573 -26.047 -22.020 1.00 86.06 117 GLY A N 1
ATOM 846 C CA . GLY A 1 117 ? 8.474 -26.630 -23.360 1.00 86.06 117 GLY A CA 1
ATOM 847 C C . GLY A 1 117 ? 8.163 -25.569 -24.423 1.00 86.06 117 GLY A C 1
ATOM 848 O O . GLY A 1 117 ? 7.213 -24.791 -24.290 1.00 86.06 117 GLY A O 1
ATOM 849 N N . ALA A 1 118 ? 8.970 -25.519 -25.487 1.00 77.62 118 ALA A N 1
ATOM 850 C CA . ALA A 1 118 ? 8.861 -24.513 -26.545 1.00 77.62 118 ALA A CA 1
ATOM 851 C C . ALA A 1 118 ? 7.545 -24.630 -27.343 1.00 77.62 118 ALA A C 1
ATOM 853 O O . ALA A 1 118 ? 7.054 -25.725 -27.606 1.00 77.62 118 ALA A O 1
ATOM 854 N N . GLY A 1 119 ? 6.974 -23.491 -27.755 1.00 68.94 119 GLY A N 1
ATOM 855 C CA . GLY A 1 119 ? 5.788 -23.445 -28.627 1.00 68.94 119 GLY A CA 1
ATOM 856 C C . GLY A 1 119 ? 4.446 -23.766 -27.954 1.00 68.94 119 GLY A C 1
ATOM 857 O O . GLY A 1 119 ? 3.429 -23.860 -28.641 1.00 68.94 119 GLY A O 1
ATOM 858 N N . ARG A 1 120 ? 4.414 -23.916 -26.625 1.00 76.81 120 ARG A N 1
ATOM 859 C CA . ARG A 1 120 ? 3.178 -24.154 -25.865 1.00 76.81 120 ARG A CA 1
ATOM 860 C C . ARG A 1 120 ? 2.321 -22.890 -25.743 1.00 76.81 120 ARG A C 1
ATOM 862 O O . ARG A 1 120 ? 2.824 -21.767 -25.769 1.00 76.81 120 ARG A O 1
ATOM 869 N N . ALA A 1 121 ? 1.015 -23.087 -25.568 1.00 68.44 121 ALA A N 1
ATOM 870 C CA . ALA A 1 121 ? 0.102 -22.015 -25.183 1.00 68.44 121 ALA A CA 1
ATOM 871 C C . ALA A 1 121 ? 0.440 -21.482 -23.772 1.00 68.44 121 ALA A C 1
ATOM 873 O O . ALA A 1 121 ? 1.031 -22.218 -22.976 1.00 68.44 121 ALA A O 1
ATOM 874 N N . PRO A 1 122 ? 0.057 -20.234 -23.434 1.00 71.38 122 PRO A N 1
ATOM 875 C CA . PRO A 1 122 ? 0.234 -19.706 -22.086 1.00 71.38 122 PRO A CA 1
ATOM 876 C C . PRO A 1 122 ? -0.413 -20.622 -21.031 1.00 71.38 122 PRO A C 1
ATOM 878 O O . PRO A 1 122 ? -1.549 -21.071 -21.230 1.00 71.38 122 PRO A O 1
ATOM 881 N N . PRO A 1 123 ? 0.283 -20.900 -19.917 1.00 75.62 123 PRO A N 1
ATOM 882 C CA . PRO A 1 123 ? -0.181 -21.826 -18.894 1.00 75.62 123 PRO A CA 1
ATOM 883 C C . PRO A 1 123 ? -1.369 -21.233 -18.134 1.00 75.62 123 PRO A C 1
ATOM 885 O O . PRO A 1 123 ? -1.459 -20.022 -17.926 1.00 75.62 123 PRO A O 1
ATOM 888 N N . ARG A 1 124 ? -2.270 -22.092 -17.654 1.00 73.75 124 ARG A N 1
ATOM 889 C CA . ARG A 1 124 ? -3.368 -21.675 -16.767 1.00 73.75 124 ARG A CA 1
ATOM 890 C C . ARG A 1 124 ? -3.025 -21.982 -15.315 1.00 73.75 124 ARG A C 1
ATOM 892 O O . ARG A 1 124 ? -2.498 -23.047 -15.012 1.00 73.75 124 ARG A O 1
ATOM 899 N N . ALA A 1 125 ? -3.347 -21.069 -14.405 1.00 75.62 125 ALA A N 1
ATOM 900 C CA . ALA A 1 125 ? -3.196 -21.323 -12.976 1.00 75.62 125 ALA A CA 1
ATOM 901 C C . ALA A 1 125 ? -4.186 -22.408 -12.516 1.00 75.62 125 ALA A C 1
ATOM 903 O O . ALA A 1 125 ? -5.390 -22.271 -12.718 1.00 75.62 125 ALA A O 1
ATOM 904 N N . ALA A 1 126 ? -3.678 -23.465 -11.878 1.00 79.56 126 ALA A N 1
ATOM 905 C CA . ALA A 1 126 ? -4.492 -24.533 -11.281 1.00 79.56 126 ALA A CA 1
ATOM 906 C C . ALA A 1 126 ? -4.798 -24.302 -9.787 1.00 79.56 126 ALA A C 1
ATOM 908 O O . ALA A 1 126 ? -5.562 -25.047 -9.180 1.00 79.56 126 ALA A O 1
ATOM 909 N N . LEU A 1 127 ? -4.193 -23.275 -9.185 1.00 75.81 127 LEU A N 1
ATOM 910 C CA . LEU A 1 127 ? -4.396 -22.867 -7.797 1.00 75.81 127 LEU A CA 1
ATOM 911 C C . LEU A 1 127 ? -5.027 -21.475 -7.753 1.00 75.81 127 LEU A C 1
ATOM 913 O O . LEU A 1 127 ? -4.821 -20.658 -8.651 1.00 75.81 127 LEU A O 1
ATOM 917 N N . SER A 1 128 ? -5.731 -21.183 -6.664 1.00 68.69 128 SER A N 1
ATOM 918 C CA . SER A 1 128 ? -6.252 -19.856 -6.336 1.00 68.69 128 SER A CA 1
ATOM 919 C C . SER A 1 128 ? -5.673 -19.374 -5.009 1.00 68.69 128 SER A C 1
ATOM 921 O O . SER A 1 128 ? -5.467 -20.162 -4.087 1.00 68.69 128 SER A O 1
ATOM 923 N N . ALA A 1 129 ? -5.414 -18.072 -4.914 1.00 66.44 129 ALA A N 1
ATOM 924 C CA . ALA A 1 129 ? -5.066 -17.421 -3.659 1.00 66.44 129 ALA A CA 1
ATOM 925 C C . ALA A 1 129 ? -6.342 -16.918 -2.984 1.00 66.44 129 ALA A C 1
ATOM 927 O O . ALA A 1 129 ? -7.150 -16.251 -3.633 1.00 66.44 129 ALA A O 1
ATOM 928 N N . ASP A 1 130 ? -6.496 -17.220 -1.697 1.00 60.28 130 ASP A N 1
ATOM 929 C CA . ASP A 1 130 ? -7.565 -16.663 -0.879 1.00 60.28 130 ASP A CA 1
ATOM 930 C C . ASP A 1 130 ? -7.019 -15.453 -0.115 1.00 60.28 130 ASP A C 1
ATOM 932 O O . ASP A 1 130 ? -6.080 -15.573 0.675 1.00 60.28 130 ASP A O 1
ATOM 936 N N . ASN A 1 131 ? -7.552 -14.275 -0.438 1.00 57.09 131 ASN A N 1
ATOM 937 C CA . ASN A 1 131 ? -7.077 -12.975 0.049 1.00 57.09 131 ASN A CA 1
ATOM 938 C C . ASN A 1 131 ? -8.139 -12.261 0.903 1.00 57.09 131 ASN A C 1
ATOM 940 O O . ASN A 1 131 ? -8.075 -11.045 1.080 1.00 57.09 131 ASN A O 1
ATOM 944 N N . GLY A 1 132 ? -9.158 -12.991 1.362 1.00 57.34 132 GLY A N 1
ATOM 945 C CA . GLY A 1 132 ? -10.139 -12.473 2.307 1.00 57.34 132 GLY A CA 1
ATOM 946 C C . GLY A 1 132 ? -9.606 -12.469 3.747 1.00 57.34 132 GLY A C 1
ATOM 947 O O . GLY A 1 132 ? -8.762 -13.302 4.079 1.00 57.34 132 GLY A O 1
ATOM 948 N N . PRO A 1 133 ? -10.111 -11.565 4.605 1.00 61.25 133 PRO A N 1
ATOM 949 C CA . PRO A 1 133 ? -9.860 -11.617 6.042 1.00 61.25 133 PRO A CA 1
ATOM 950 C C . PRO A 1 133 ? -10.389 -12.946 6.590 1.00 61.25 133 PRO A C 1
ATOM 952 O O . PRO A 1 133 ? -11.559 -13.282 6.372 1.00 61.25 133 PRO A O 1
ATOM 955 N N . SER A 1 134 ? -9.552 -13.717 7.286 1.00 73.06 134 SER A N 1
ATOM 956 C CA . SER A 1 134 ? -10.016 -14.966 7.890 1.00 73.06 134 SER A CA 1
ATOM 957 C C . SER A 1 134 ? -10.927 -14.670 9.089 1.00 73.06 134 SER A C 1
ATOM 959 O O . SER A 1 134 ? -10.811 -13.635 9.752 1.00 73.06 134 SER A O 1
ATOM 961 N N . ALA A 1 135 ? -11.856 -15.579 9.396 1.00 78.75 135 ALA A N 1
ATOM 962 C CA . ALA A 1 135 ? -12.700 -15.430 10.583 1.00 78.75 135 ALA A CA 1
ATOM 963 C C . ALA A 1 135 ? -11.855 -15.360 11.868 1.00 78.75 135 ALA A C 1
ATOM 965 O O . ALA A 1 135 ? -12.188 -14.611 12.784 1.00 78.75 135 ALA A O 1
ATOM 966 N N . GLU A 1 136 ? -10.745 -16.098 11.908 1.00 80.44 136 GLU A N 1
ATOM 967 C CA . GLU A 1 136 ? -9.789 -16.096 13.011 1.00 80.44 136 GLU A CA 1
ATOM 968 C C . GLU A 1 136 ? -9.111 -14.731 13.192 1.00 80.44 136 GLU A C 1
ATOM 970 O O . GLU A 1 136 ? -9.072 -14.226 14.316 1.00 80.44 136 GLU A O 1
ATOM 975 N N . ASP A 1 137 ? -8.674 -14.085 12.105 1.00 76.88 137 ASP A N 1
ATOM 976 C CA . ASP A 1 137 ? -8.075 -12.743 12.146 1.00 76.88 137 ASP A CA 1
ATOM 977 C C . ASP A 1 137 ? -9.073 -11.711 12.683 1.00 76.88 137 ASP A C 1
ATOM 979 O O . ASP A 1 137 ? -8.763 -10.913 13.575 1.00 76.88 137 ASP A O 1
ATOM 983 N N . VAL A 1 138 ? -10.313 -11.754 12.183 1.00 81.88 138 VAL A N 1
ATOM 984 C CA . VAL A 1 138 ? -11.383 -10.841 12.608 1.00 81.88 138 VAL A CA 1
ATOM 985 C C . VAL A 1 138 ? -11.726 -11.050 14.084 1.00 81.88 138 VAL A C 1
ATOM 987 O O . VAL A 1 138 ? -11.862 -10.072 14.824 1.00 81.88 138 VAL A O 1
ATOM 990 N N . ILE A 1 139 ? -11.842 -12.304 14.533 1.00 86.00 139 ILE A N 1
ATOM 991 C CA . ILE A 1 139 ? -12.135 -12.640 15.932 1.00 86.00 139 ILE A CA 1
ATOM 992 C C . ILE A 1 139 ? -10.981 -12.208 16.839 1.00 86.00 139 ILE A C 1
ATOM 994 O O . ILE A 1 139 ? -11.220 -11.557 17.855 1.00 86.00 139 ILE A O 1
ATOM 998 N N . SER A 1 140 ? -9.736 -12.495 16.465 1.00 89.25 140 SER A N 1
ATOM 999 C CA . SER A 1 140 ? -8.552 -12.136 17.249 1.00 89.25 140 SER A CA 1
ATOM 1000 C C . SER A 1 140 ? -8.433 -10.620 17.426 1.00 89.25 140 SER A C 1
ATOM 1002 O O . SER A 1 140 ? -8.261 -10.127 18.546 1.00 89.25 140 SER A O 1
ATOM 1004 N N . ARG A 1 141 ? -8.643 -9.851 16.349 1.00 88.44 141 ARG A N 1
ATOM 1005 C CA . ARG A 1 141 ? -8.687 -8.379 16.398 1.00 88.44 141 ARG A CA 1
ATOM 1006 C C . ARG A 1 141 ? -9.849 -7.865 17.247 1.00 88.44 141 ARG A C 1
ATOM 1008 O O . ARG A 1 141 ? -9.669 -6.924 18.020 1.00 88.44 141 ARG A O 1
ATOM 1015 N N . LEU A 1 142 ? -11.031 -8.477 17.136 1.00 91.44 142 LEU A N 1
ATOM 1016 C CA . LEU A 1 142 ? -12.196 -8.122 17.948 1.00 91.44 142 LEU A CA 1
ATOM 1017 C C . LEU A 1 142 ? -11.912 -8.319 19.437 1.00 91.44 142 LEU A C 1
ATOM 1019 O O . LEU A 1 142 ? -12.184 -7.413 20.222 1.00 91.44 142 LEU A O 1
ATOM 1023 N N . LEU A 1 143 ? -11.353 -9.468 19.823 1.00 94.44 143 LEU A N 1
ATOM 1024 C CA . LEU A 1 143 ? -10.997 -9.771 21.211 1.00 94.44 143 LEU A CA 1
ATOM 1025 C C . LEU A 1 143 ? -9.949 -8.785 21.733 1.00 94.44 143 LEU A C 1
ATOM 1027 O O . LEU A 1 143 ? -10.114 -8.239 22.827 1.00 94.44 143 LEU A O 1
ATOM 1031 N N . PHE A 1 144 ? -8.932 -8.483 20.918 1.00 95.50 144 PHE A N 1
ATOM 1032 C CA . PHE A 1 144 ? -7.901 -7.514 21.267 1.00 95.50 144 PHE A CA 1
ATOM 1033 C C . PHE A 1 144 ? -8.483 -6.123 21.536 1.00 95.50 144 PHE A C 1
ATOM 1035 O O . PHE A 1 144 ? -8.289 -5.574 22.623 1.00 95.50 144 PHE A O 1
ATOM 1042 N N . PHE A 1 145 ? -9.238 -5.564 20.585 1.00 95.50 145 PHE A N 1
ATOM 1043 C CA . PHE A 1 145 ? -9.835 -4.240 20.752 1.00 95.50 145 PHE A CA 1
ATOM 1044 C C . PHE A 1 145 ? -10.887 -4.218 21.866 1.00 95.50 145 PHE A C 1
ATOM 1046 O O . PHE A 1 145 ? -10.918 -3.266 22.640 1.00 95.50 145 PHE A O 1
ATOM 1053 N N . ALA A 1 146 ? -11.715 -5.256 22.014 1.00 95.31 146 ALA A N 1
ATOM 1054 C CA . ALA A 1 146 ? -12.683 -5.333 23.108 1.00 95.31 146 ALA A CA 1
ATOM 1055 C C . ALA A 1 146 ? -11.990 -5.315 24.480 1.00 95.31 146 ALA A C 1
ATOM 1057 O O . ALA A 1 146 ? -12.407 -4.567 25.370 1.00 95.31 146 ALA A O 1
ATOM 1058 N N . GLY A 1 147 ? -10.912 -6.089 24.637 1.00 97.56 147 GLY A N 1
ATOM 1059 C CA . GLY A 1 147 ? -10.099 -6.118 25.849 1.00 97.56 147 GLY A CA 1
ATOM 1060 C C . GLY A 1 147 ? -9.412 -4.782 26.131 1.00 97.56 147 GLY A C 1
ATOM 1061 O O . GLY A 1 147 ? -9.604 -4.205 27.201 1.00 97.56 147 GLY A O 1
ATOM 1062 N N . LEU A 1 148 ? -8.685 -4.239 25.150 1.00 97.88 148 LEU A N 1
ATOM 1063 C CA . LEU A 1 148 ? -7.954 -2.973 25.267 1.00 97.88 148 LEU A CA 1
ATOM 1064 C C . LEU A 1 148 ? -8.881 -1.801 25.607 1.00 97.88 148 LEU A C 1
ATOM 1066 O O . LEU A 1 148 ? -8.643 -1.094 26.588 1.00 97.88 148 LEU A O 1
ATOM 1070 N N . LEU A 1 149 ? -9.955 -1.610 24.832 1.00 97.94 149 LEU A N 1
ATOM 1071 C CA . LEU A 1 149 ? -10.883 -0.491 25.023 1.00 97.94 149 LEU A CA 1
ATOM 1072 C C . LEU A 1 149 ? -11.578 -0.576 26.390 1.00 97.94 149 LEU A C 1
ATOM 1074 O O . LEU A 1 149 ? -11.784 0.447 27.047 1.00 97.94 149 LEU A O 1
ATOM 1078 N N . THR A 1 150 ? -11.898 -1.792 26.849 1.00 97.75 150 THR A N 1
ATOM 1079 C CA . THR A 1 150 ? -12.496 -2.013 28.172 1.00 97.75 150 THR A CA 1
ATOM 1080 C C . THR A 1 150 ? -11.495 -1.744 29.295 1.00 97.75 150 THR A C 1
ATOM 1082 O O . THR A 1 150 ? -11.848 -1.059 30.252 1.00 97.75 150 THR A O 1
ATOM 1085 N N . ALA A 1 151 ? -10.253 -2.232 29.190 1.00 98.00 151 ALA A N 1
ATOM 1086 C CA . ALA A 1 151 ? -9.223 -2.050 30.215 1.00 98.00 151 ALA A CA 1
ATOM 1087 C C . ALA A 1 151 ? -8.860 -0.567 30.394 1.00 98.00 151 ALA A C 1
ATOM 1089 O O . ALA A 1 151 ? -8.941 -0.030 31.502 1.00 98.00 151 ALA A O 1
ATOM 1090 N N . VAL A 1 152 ? -8.530 0.116 29.292 1.00 98.19 152 VAL A N 1
ATOM 1091 C CA . VAL A 1 152 ? -8.190 1.547 29.289 1.00 98.19 152 VAL A CA 1
ATOM 1092 C C . VAL A 1 152 ? -9.381 2.381 29.767 1.00 98.19 152 VAL A C 1
ATOM 1094 O O . VAL A 1 152 ? -9.241 3.255 30.625 1.00 98.19 152 VAL A O 1
ATOM 1097 N N . GLY A 1 153 ? -10.581 2.093 29.253 1.00 97.38 153 GLY A N 1
ATOM 1098 C CA . GLY A 1 153 ? -11.795 2.805 29.635 1.00 97.38 153 GLY A CA 1
ATOM 1099 C C . GLY A 1 153 ? -12.180 2.618 31.101 1.00 97.38 153 GLY A C 1
ATOM 1100 O O . GLY A 1 153 ? -12.599 3.581 31.741 1.00 97.38 153 GLY A O 1
ATOM 1101 N N . ALA A 1 154 ? -11.981 1.425 31.670 1.00 96.56 154 ALA A N 1
ATOM 1102 C CA . ALA A 1 154 ? -12.173 1.173 33.097 1.00 96.56 154 ALA A CA 1
ATOM 1103 C C . ALA A 1 154 ? -11.205 1.999 33.961 1.00 96.56 154 ALA A C 1
ATOM 1105 O O . ALA A 1 154 ? -11.608 2.499 35.013 1.00 96.56 154 ALA A O 1
ATOM 1106 N N . GLY A 1 155 ? -9.965 2.202 33.501 1.00 96.25 155 GLY A N 1
ATOM 1107 C CA . GLY A 1 155 ? -9.001 3.104 34.135 1.00 96.25 155 GLY A CA 1
ATOM 1108 C C . GLY A 1 155 ? -9.465 4.558 34.140 1.00 96.25 155 GLY A C 1
ATOM 1109 O O . GLY A 1 155 ? -9.537 5.175 35.203 1.00 96.25 155 GLY A O 1
ATOM 1110 N N . PHE A 1 156 ? -9.874 5.096 32.987 1.00 96.88 156 PHE A N 1
ATOM 1111 C CA . PHE A 1 156 ? -10.435 6.452 32.922 1.00 96.88 156 PHE A CA 1
ATOM 1112 C C . PHE A 1 156 ? -11.699 6.603 33.775 1.00 96.88 156 PHE A C 1
ATOM 1114 O O . PHE A 1 156 ? -11.843 7.578 34.514 1.00 96.88 156 PHE A O 1
ATOM 1121 N N . PHE A 1 157 ? -12.607 5.626 33.715 1.00 96.44 157 PHE A N 1
ATOM 1122 C CA . PHE A 1 157 ? -13.844 5.641 34.489 1.00 96.44 157 PHE A CA 1
ATOM 1123 C C . PHE A 1 157 ? -13.568 5.625 35.996 1.00 96.44 157 PHE A C 1
ATOM 1125 O O . PHE A 1 157 ? -14.206 6.374 36.737 1.00 96.44 157 PHE A O 1
ATOM 1132 N N . ARG A 1 158 ? -12.580 4.843 36.450 1.00 95.00 158 ARG A N 1
ATOM 1133 C CA . ARG A 1 158 ? -12.131 4.838 37.846 1.00 95.00 158 ARG A CA 1
ATOM 1134 C C . ARG A 1 158 ? -11.679 6.220 38.307 1.00 95.00 158 ARG A C 1
ATOM 1136 O O . ARG A 1 158 ? -12.078 6.651 39.386 1.00 95.00 158 ARG A O 1
ATOM 1143 N N . VAL A 1 159 ? -10.828 6.870 37.516 1.00 94.00 159 VAL A N 1
ATOM 1144 C CA . VAL A 1 159 ? -10.200 8.151 37.874 1.00 94.00 159 VAL A CA 1
ATOM 1145 C C . VAL A 1 159 ? -11.221 9.290 37.875 1.00 94.00 159 VAL A C 1
ATOM 1147 O O . VAL A 1 159 ? -11.218 10.120 38.779 1.00 94.00 159 VAL A O 1
ATOM 1150 N N . VAL A 1 160 ? -12.112 9.328 36.880 1.00 95.12 160 VAL A N 1
ATOM 1151 C CA . VAL A 1 160 ? -12.974 10.496 36.623 1.00 95.12 160 VAL A CA 1
ATOM 1152 C C . VAL A 1 160 ? -14.396 10.321 37.167 1.00 95.12 160 VAL A C 1
ATOM 1154 O O . VAL A 1 160 ? -15.042 11.294 37.569 1.00 95.12 160 VAL A O 1
ATOM 1157 N N . VAL A 1 161 ? -14.921 9.093 37.177 1.00 94.94 161 VAL A N 1
ATOM 1158 C CA . VAL A 1 161 ? -16.345 8.829 37.421 1.00 94.94 161 VAL A CA 1
ATOM 1159 C C . VAL A 1 161 ? -16.578 8.155 38.769 1.00 94.94 161 VAL A C 1
ATOM 1161 O O . VAL A 1 161 ? -17.137 8.792 39.664 1.00 94.94 161 VAL A O 1
ATOM 1164 N N . ALA A 1 162 ? -16.208 6.879 38.902 1.00 93.88 162 ALA A N 1
ATOM 1165 C CA . ALA A 1 162 ? -16.469 6.062 40.086 1.00 93.88 162 ALA A CA 1
ATOM 1166 C C . ALA A 1 162 ? -15.596 4.799 40.111 1.00 93.88 162 ALA A C 1
ATOM 1168 O O . ALA A 1 162 ? -15.173 4.301 39.069 1.00 93.88 162 ALA A O 1
ATOM 1169 N N . ARG A 1 163 ? -15.385 4.228 41.306 1.00 92.12 163 ARG A N 1
ATOM 1170 C CA . ARG A 1 163 ? -14.670 2.952 41.461 1.00 92.12 163 ARG A CA 1
ATOM 1171 C C . ARG A 1 163 ? -15.385 1.830 40.702 1.00 92.12 163 ARG A C 1
ATOM 1173 O O . ARG A 1 163 ? -16.604 1.691 40.772 1.00 92.12 163 ARG A O 1
ATOM 1180 N N . VAL A 1 164 ? -14.596 1.001 40.028 1.00 90.81 164 VAL A N 1
ATOM 1181 C CA . VAL A 1 164 ? -15.031 -0.218 39.335 1.00 90.81 164 VAL A CA 1
ATOM 1182 C C . VAL A 1 164 ? -14.320 -1.423 39.942 1.00 90.81 164 VAL A C 1
ATOM 1184 O O . VAL A 1 164 ? -13.197 -1.280 40.432 1.00 90.81 164 VAL A O 1
ATOM 1187 N N . PRO A 1 165 ? -14.951 -2.608 39.954 1.00 91.00 165 PRO A N 1
ATOM 1188 C CA . PRO A 1 165 ? -14.342 -3.784 40.552 1.00 91.00 165 PRO A CA 1
ATOM 1189 C C . PRO A 1 165 ? -13.141 -4.233 39.713 1.00 91.00 165 PRO A C 1
ATOM 1191 O O . PRO A 1 165 ? -13.267 -4.422 38.503 1.00 91.00 165 PRO A O 1
ATOM 1194 N N . VAL A 1 166 ? -11.995 -4.453 40.363 1.00 91.44 166 VAL A N 1
ATOM 1195 C CA . VAL A 1 166 ? -10.724 -4.768 39.686 1.00 91.44 166 VAL A CA 1
ATOM 1196 C C . VAL A 1 166 ? -10.812 -6.022 38.803 1.00 91.44 166 VAL A C 1
ATOM 1198 O O . VAL A 1 166 ? -10.189 -6.077 37.752 1.00 91.44 166 VAL A O 1
ATOM 1201 N N . ARG A 1 167 ? -11.694 -6.979 39.136 1.00 91.50 167 ARG A N 1
ATOM 1202 C CA . ARG A 1 167 ? -11.982 -8.175 38.317 1.00 91.50 167 ARG A CA 1
ATOM 1203 C C . ARG A 1 167 ? -12.445 -7.872 36.885 1.00 91.50 167 ARG A C 1
ATOM 1205 O O . ARG A 1 167 ? -12.330 -8.737 36.027 1.00 91.50 167 ARG A O 1
ATOM 1212 N N . LEU A 1 168 ? -12.963 -6.668 36.614 1.00 94.62 168 LEU A N 1
ATOM 1213 C CA . LEU A 1 168 ? -13.254 -6.231 35.246 1.00 94.62 168 LEU A CA 1
ATOM 1214 C C . LEU A 1 168 ? -11.973 -6.189 34.399 1.00 94.62 168 LEU A C 1
ATOM 1216 O O . LEU A 1 168 ? -12.001 -6.607 33.243 1.00 94.62 168 LEU A O 1
ATOM 1220 N N . LEU A 1 169 ? -10.859 -5.728 34.980 1.00 96.44 169 LEU A N 1
ATOM 1221 C CA . LEU A 1 169 ? -9.569 -5.694 34.296 1.00 96.44 169 LEU A CA 1
ATOM 1222 C C . LEU A 1 169 ? -9.058 -7.096 33.983 1.00 96.44 169 LEU A C 1
ATOM 1224 O O . LEU A 1 169 ? -8.478 -7.276 32.925 1.00 96.44 169 LEU A O 1
ATOM 1228 N N . LEU A 1 170 ? -9.328 -8.094 34.831 1.00 95.94 170 LEU A N 1
ATOM 1229 C CA . LEU A 1 170 ? -8.917 -9.473 34.559 1.00 95.94 170 LEU A CA 1
ATOM 1230 C C . LEU A 1 170 ? -9.540 -9.972 33.252 1.00 95.94 170 LEU A C 1
ATOM 1232 O O . LEU A 1 170 ? -8.829 -10.437 32.369 1.00 95.94 170 LEU A O 1
ATOM 1236 N N . VAL A 1 171 ? -10.858 -9.810 33.097 1.00 96.19 171 VAL A N 1
ATOM 1237 C CA . VAL A 1 171 ? -11.562 -10.194 31.863 1.00 96.19 171 VAL A CA 1
ATOM 1238 C C . VAL A 1 171 ? -11.046 -9.388 30.671 1.00 96.19 171 VAL A C 1
ATOM 1240 O O . VAL A 1 171 ? -10.779 -9.957 29.617 1.00 96.19 171 VAL A O 1
ATOM 1243 N N . ALA A 1 172 ? -10.867 -8.076 30.835 1.00 97.69 172 ALA A N 1
ATOM 1244 C CA . ALA A 1 172 ? -10.385 -7.207 29.768 1.00 97.69 172 ALA A CA 1
ATOM 1245 C C . ALA A 1 172 ? -8.963 -7.580 29.304 1.00 97.69 172 ALA A C 1
ATOM 1247 O O . ALA A 1 172 ? -8.709 -7.665 28.104 1.00 97.69 172 ALA A O 1
ATOM 1248 N N . PHE A 1 173 ? -8.056 -7.871 30.238 1.00 98.25 173 PHE A N 1
ATOM 1249 C CA . PHE A 1 173 ? -6.699 -8.314 29.937 1.00 98.25 173 PHE A CA 1
ATOM 1250 C C . PHE A 1 173 ? -6.659 -9.706 29.317 1.00 98.25 173 PHE A C 1
ATOM 1252 O O . PHE A 1 173 ? -5.890 -9.905 28.386 1.00 98.25 173 PHE A O 1
ATOM 1259 N N . LEU A 1 174 ? -7.494 -10.648 29.763 1.00 97.12 174 LEU A N 1
ATOM 1260 C CA . LEU A 1 174 ? -7.571 -11.974 29.144 1.00 97.12 174 LEU A CA 1
ATOM 1261 C C . LEU A 1 174 ? -8.091 -11.897 27.704 1.00 97.12 174 LEU A C 1
ATOM 1263 O O . LEU A 1 174 ? -7.520 -12.534 26.826 1.00 97.12 174 LEU A O 1
ATOM 1267 N N . LEU A 1 175 ? -9.115 -11.078 27.432 1.00 97.38 175 LEU A N 1
ATOM 1268 C CA . LEU A 1 175 ? -9.584 -10.831 26.062 1.00 97.38 175 LEU A CA 1
ATOM 1269 C C . LEU A 1 175 ? -8.481 -10.210 25.197 1.00 97.38 175 LEU A C 1
ATOM 1271 O O . LEU A 1 175 ? -8.250 -10.667 24.078 1.00 97.38 175 LEU A O 1
ATOM 1275 N N . ALA A 1 176 ? -7.774 -9.207 25.731 1.00 97.19 176 ALA A N 1
ATOM 1276 C CA . ALA A 1 176 ? -6.653 -8.582 25.039 1.00 97.19 176 ALA A CA 1
ATOM 1277 C C . ALA A 1 176 ? -5.527 -9.588 24.764 1.00 97.19 176 ALA A C 1
ATOM 1279 O O . ALA A 1 176 ? -5.035 -9.653 23.644 1.00 97.19 176 ALA A O 1
ATOM 1280 N N . PHE A 1 177 ? -5.161 -10.401 25.756 1.00 95.75 177 PHE A N 1
ATOM 1281 C CA . PHE A 1 177 ? -4.123 -11.419 25.650 1.00 95.75 177 PHE A CA 1
ATOM 1282 C C . PHE A 1 177 ? -4.477 -12.463 24.592 1.00 95.75 177 PHE A C 1
ATOM 1284 O O . PHE A 1 177 ? -3.712 -12.639 23.654 1.00 95.75 177 PHE A O 1
ATOM 1291 N N . VAL A 1 178 ? -5.663 -13.076 24.677 1.00 95.06 178 VAL A N 1
ATOM 1292 C CA . VAL A 1 178 ? -6.130 -14.068 23.694 1.00 95.06 178 VAL A CA 1
ATOM 1293 C C . VAL A 1 178 ? -6.174 -13.464 22.289 1.00 95.06 178 VAL A C 1
ATOM 1295 O O . VAL A 1 178 ? -5.684 -14.075 21.343 1.00 95.06 178 VAL A O 1
ATOM 1298 N N . GLY A 1 179 ? -6.702 -12.244 22.150 1.00 92.12 179 GLY A N 1
ATOM 1299 C CA . GLY A 1 179 ? -6.775 -11.562 20.860 1.00 92.12 179 GLY A CA 1
ATOM 1300 C C . GLY A 1 179 ? -5.410 -11.230 20.254 1.00 92.12 179 GLY A C 1
ATOM 1301 O O . GLY A 1 179 ? -5.233 -11.330 19.042 1.00 92.12 179 GLY A O 1
ATOM 1302 N N . VAL A 1 180 ? -4.425 -10.847 21.070 1.00 91.69 180 VAL A N 1
ATOM 1303 C CA . VAL A 1 180 ? -3.051 -10.601 20.597 1.00 91.69 180 VAL A CA 1
ATOM 1304 C C . VAL A 1 180 ? -2.328 -11.911 20.299 1.00 91.69 180 VAL A C 1
ATOM 1306 O O . VAL A 1 180 ? -1.622 -11.994 19.300 1.00 91.69 180 VAL A O 1
ATOM 1309 N N . SER A 1 181 ? -2.514 -12.947 21.119 1.00 88.38 181 SER A N 1
ATOM 1310 C CA . SER A 1 181 ? -1.933 -14.270 20.882 1.00 88.38 181 SER A CA 1
ATOM 1311 C C . SER A 1 181 ? -2.404 -14.869 19.558 1.00 88.38 181 SER A C 1
ATOM 1313 O O . SER A 1 181 ? -1.570 -15.380 18.817 1.00 88.38 181 SER A O 1
ATOM 1315 N N . GLY A 1 182 ? -3.693 -14.736 19.220 1.00 85.38 182 GLY A N 1
ATOM 1316 C CA . GLY A 1 182 ? -4.215 -15.149 17.912 1.00 85.38 182 GLY A CA 1
ATOM 1317 C C . GLY A 1 182 ? -3.553 -14.398 16.752 1.00 85.38 182 GLY A C 1
ATOM 1318 O O . GLY A 1 182 ? -3.149 -15.004 15.769 1.00 85.38 182 GLY A O 1
ATOM 1319 N N . GLN A 1 183 ? -3.310 -13.092 16.909 1.00 81.75 183 GLN A N 1
ATOM 1320 C CA . GLN A 1 183 ? -2.600 -12.287 15.902 1.00 81.75 183 GLN A CA 1
ATOM 1321 C C . GLN A 1 183 ? -1.099 -12.608 15.788 1.00 81.75 183 GLN A C 1
ATOM 1323 O O . GLN A 1 183 ? -0.483 -12.268 14.783 1.00 81.75 183 GLN A O 1
ATOM 1328 N N . LEU A 1 184 ? -0.484 -13.223 16.802 1.00 81.81 184 LEU A N 1
ATOM 1329 C CA . LEU A 1 184 ? 0.935 -13.596 16.786 1.00 81.81 184 LEU A CA 1
ATOM 1330 C C . LEU A 1 184 ? 1.192 -14.986 16.191 1.00 81.81 184 LEU A C 1
ATOM 1332 O O . LEU A 1 184 ? 2.343 -15.278 15.871 1.00 81.81 184 LEU A O 1
ATOM 1336 N N . HIS A 1 185 ? 0.160 -15.823 16.029 1.00 71.12 185 HIS A N 1
ATOM 1337 C CA . HIS A 1 185 ? 0.305 -17.223 15.615 1.00 71.12 185 HIS A CA 1
ATOM 1338 C C . HIS A 1 185 ? 1.070 -17.383 14.285 1.00 71.12 185 HIS A C 1
ATOM 1340 O O . HIS A 1 185 ? 1.931 -18.253 14.171 1.00 71.12 185 HIS A O 1
ATOM 1346 N N . ASP A 1 186 ? 0.847 -16.476 13.328 1.00 61.19 186 ASP A N 1
ATOM 1347 C CA . ASP A 1 186 ? 1.481 -16.496 12.001 1.00 61.19 186 ASP A CA 1
ATOM 1348 C C . ASP A 1 186 ? 2.421 -15.303 11.738 1.00 61.19 186 ASP A C 1
ATOM 1350 O O . ASP A 1 186 ? 2.911 -15.104 10.620 1.00 61.19 186 ASP A O 1
ATOM 1354 N N . VAL A 1 187 ? 2.715 -14.503 12.770 1.00 65.00 187 VAL A N 1
ATOM 1355 C CA . VAL A 1 187 ? 3.490 -13.263 12.643 1.00 65.00 187 VAL A CA 1
ATOM 1356 C C . VAL A 1 187 ? 4.877 -13.414 13.253 1.00 65.00 187 VAL A C 1
ATOM 1358 O O . VAL A 1 187 ? 5.057 -13.630 14.450 1.00 65.00 187 VAL A O 1
ATOM 1361 N N . ALA A 1 188 ? 5.908 -13.203 12.434 1.00 62.09 188 ALA A N 1
ATOM 1362 C CA . ALA A 1 188 ? 7.279 -13.175 12.924 1.00 62.09 188 ALA A CA 1
ATOM 1363 C C . ALA A 1 188 ? 7.519 -11.940 13.815 1.00 62.09 188 ALA A C 1
ATOM 1365 O O . ALA A 1 188 ? 7.375 -10.802 13.357 1.00 62.09 188 ALA A O 1
ATOM 1366 N N . VAL A 1 189 ? 8.005 -12.158 15.045 1.00 68.69 189 VAL A N 1
ATOM 1367 C CA . VAL A 1 189 ? 8.348 -11.102 16.029 1.00 68.69 189 VAL A CA 1
ATOM 1368 C C . VAL A 1 189 ? 9.383 -10.104 15.494 1.00 68.69 189 VAL A C 1
ATOM 1370 O O . VAL A 1 189 ? 9.471 -8.983 15.974 1.00 68.69 189 VAL A O 1
ATOM 1373 N N . SER A 1 190 ? 10.131 -10.461 14.448 1.00 65.31 190 SER A N 1
ATOM 1374 C CA . SER A 1 190 ? 11.084 -9.553 13.801 1.00 65.31 190 SER A CA 1
ATOM 1375 C C . SER A 1 190 ? 10.438 -8.429 12.968 1.00 65.31 190 SER A C 1
ATOM 1377 O O . SER A 1 190 ? 11.157 -7.536 12.520 1.00 65.31 190 SER A O 1
ATOM 1379 N N . THR A 1 191 ? 9.121 -8.454 12.712 1.00 72.19 191 THR A N 1
ATOM 1380 C CA . THR A 1 191 ? 8.373 -7.295 12.166 1.00 72.19 191 THR A CA 1
ATOM 1381 C C . THR A 1 191 ? 8.202 -6.212 13.237 1.00 72.19 191 THR A C 1
ATOM 1383 O O . THR A 1 191 ? 8.134 -6.530 14.428 1.00 72.19 191 THR A O 1
ATOM 1386 N N . ARG A 1 192 ? 8.028 -4.941 12.830 1.00 81.81 192 ARG A N 1
ATOM 1387 C CA . ARG A 1 192 ? 7.579 -3.881 13.760 1.00 81.81 192 ARG A CA 1
ATOM 1388 C C . ARG A 1 192 ? 6.268 -4.290 14.431 1.00 81.81 192 ARG A C 1
ATOM 1390 O O . ARG A 1 192 ? 6.170 -4.253 15.655 1.00 81.81 192 ARG A O 1
ATOM 1397 N N . PHE A 1 193 ? 5.284 -4.703 13.629 1.00 82.38 193 PHE A N 1
ATOM 1398 C CA . PHE A 1 193 ? 3.972 -5.127 14.112 1.00 82.38 193 PHE A CA 1
ATOM 1399 C C . PHE A 1 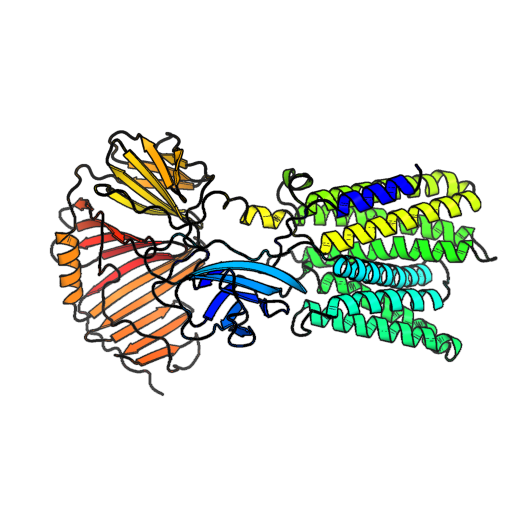193 ? 4.079 -6.269 15.134 1.00 82.38 193 PHE A C 1
ATOM 1401 O O . PHE A 1 193 ? 3.563 -6.151 16.241 1.00 82.38 193 PHE A O 1
ATOM 1408 N N . GLY A 1 194 ? 4.821 -7.329 14.813 1.00 83.12 194 GLY A N 1
ATOM 1409 C CA . GLY A 1 194 ? 5.032 -8.491 15.676 1.00 83.12 194 GLY A CA 1
ATOM 1410 C C . GLY A 1 194 ? 5.761 -8.155 16.974 1.00 83.12 194 GLY A C 1
ATOM 1411 O O . GLY A 1 194 ? 5.363 -8.643 18.026 1.00 83.12 194 GLY A O 1
ATOM 1412 N N . THR A 1 195 ? 6.770 -7.275 16.943 1.00 86.94 195 THR A N 1
ATOM 1413 C CA . THR A 1 195 ? 7.419 -6.785 18.173 1.00 86.94 195 THR A CA 1
ATOM 1414 C C . THR A 1 195 ? 6.422 -6.029 19.056 1.00 86.94 195 THR A C 1
ATOM 1416 O O . THR A 1 195 ? 6.336 -6.280 20.256 1.00 86.94 195 THR A O 1
ATOM 1419 N N . VAL A 1 196 ? 5.633 -5.122 18.472 1.00 90.69 196 VAL A N 1
ATOM 1420 C CA . VAL A 1 196 ? 4.651 -4.307 19.207 1.00 90.69 196 VAL A CA 1
ATOM 1421 C C . VAL A 1 196 ? 3.517 -5.172 19.768 1.00 90.69 196 VAL A C 1
ATOM 1423 O O . VAL A 1 196 ? 3.116 -4.986 20.916 1.00 90.69 196 VAL A O 1
ATOM 1426 N N . MET A 1 197 ? 3.038 -6.158 19.006 1.00 89.94 197 MET A N 1
ATOM 1427 C CA . MET A 1 197 ? 2.056 -7.136 19.479 1.00 89.94 197 MET A CA 1
ATOM 1428 C C . MET A 1 197 ? 2.637 -8.041 20.571 1.00 89.94 197 MET A C 1
ATOM 1430 O O . MET A 1 197 ? 1.961 -8.293 21.561 1.00 89.94 197 MET A O 1
ATOM 1434 N N . ALA A 1 198 ? 3.900 -8.466 20.488 1.00 90.56 198 ALA A N 1
ATOM 1435 C CA . ALA A 1 198 ? 4.537 -9.223 21.568 1.00 90.56 198 ALA A CA 1
ATOM 1436 C C . ALA A 1 198 ? 4.605 -8.411 22.876 1.00 90.56 198 ALA A C 1
ATOM 1438 O O . ALA A 1 198 ? 4.292 -8.935 23.947 1.00 90.56 198 ALA A O 1
ATOM 1439 N N . VAL A 1 199 ? 4.923 -7.112 22.794 1.00 94.25 199 VAL A N 1
ATOM 1440 C CA . VAL A 1 199 ? 4.848 -6.195 23.946 1.00 94.25 199 VAL A CA 1
ATOM 1441 C C . VAL A 1 199 ? 3.416 -6.108 24.478 1.00 94.25 199 VAL A C 1
ATOM 1443 O O . VAL A 1 199 ? 3.211 -6.189 25.688 1.00 94.25 199 VAL A O 1
ATOM 1446 N N . ALA A 1 200 ? 2.416 -6.001 23.601 1.00 95.19 200 ALA A N 1
ATOM 1447 C CA . ALA A 1 200 ? 1.010 -5.968 23.995 1.00 95.19 200 ALA A CA 1
ATOM 1448 C C . ALA A 1 200 ? 0.565 -7.254 24.714 1.00 95.19 200 ALA A C 1
ATOM 1450 O O . ALA A 1 200 ? -0.126 -7.170 25.728 1.00 95.19 200 ALA A O 1
ATOM 1451 N N . ALA A 1 201 ? 1.000 -8.428 24.242 1.00 94.88 201 ALA A N 1
ATOM 1452 C CA . ALA A 1 201 ? 0.749 -9.709 24.902 1.00 94.88 201 ALA A CA 1
ATOM 1453 C C . ALA A 1 201 ? 1.399 -9.754 26.291 1.00 94.88 201 ALA A C 1
ATOM 1455 O O . ALA A 1 201 ? 0.748 -10.141 27.259 1.00 94.88 201 ALA A O 1
ATOM 1456 N N . GLY A 1 202 ? 2.651 -9.295 26.412 1.00 94.69 202 GLY A N 1
ATOM 1457 C CA . GLY A 1 202 ? 3.346 -9.187 27.695 1.00 94.69 202 GLY A CA 1
ATOM 1458 C C . GLY A 1 202 ? 2.623 -8.262 28.679 1.00 94.69 202 GLY A C 1
ATOM 1459 O O . GLY A 1 202 ? 2.367 -8.653 29.816 1.00 94.69 202 GLY A O 1
ATOM 1460 N N . LEU A 1 203 ? 2.221 -7.068 28.231 1.00 97.25 203 LEU A N 1
ATOM 1461 C CA . LEU A 1 203 ? 1.459 -6.106 29.034 1.00 97.25 203 LEU A CA 1
ATOM 1462 C C . LEU A 1 203 ? 0.094 -6.661 29.459 1.00 97.25 203 LEU A C 1
ATOM 1464 O O . LEU A 1 203 ? -0.294 -6.504 30.616 1.00 97.25 203 LEU A O 1
ATOM 1468 N N . ALA A 1 204 ? -0.624 -7.327 28.552 1.00 97.19 204 ALA A N 1
ATOM 1469 C CA . ALA A 1 204 ? -1.923 -7.919 28.848 1.00 97.19 204 ALA A CA 1
ATOM 1470 C C . ALA A 1 204 ? -1.805 -9.098 29.827 1.00 97.19 204 ALA A C 1
ATOM 1472 O O . ALA A 1 204 ? -2.530 -9.145 30.818 1.00 97.19 204 ALA A O 1
ATOM 1473 N N . GLY A 1 205 ? -0.854 -10.009 29.606 1.00 95.38 205 GLY A N 1
ATOM 1474 C CA . GLY A 1 205 ? -0.599 -11.140 30.499 1.00 95.38 205 GLY A CA 1
ATOM 1475 C C . GLY A 1 205 ? -0.151 -10.691 31.892 1.00 95.38 205 GLY A C 1
ATOM 1476 O O . GLY A 1 205 ? -0.698 -11.145 32.898 1.00 95.38 205 GLY A O 1
ATOM 1477 N N . PHE A 1 206 ? 0.779 -9.733 31.967 1.00 95.44 206 PHE A N 1
ATOM 1478 C CA . PHE A 1 206 ? 1.228 -9.162 33.237 1.00 95.44 206 PHE A CA 1
ATOM 1479 C C . PHE A 1 206 ? 0.105 -8.399 33.951 1.00 95.44 206 PHE A C 1
ATOM 1481 O O . PHE A 1 206 ? -0.084 -8.565 35.153 1.00 95.44 206 PHE A O 1
ATOM 1488 N N . GLY A 1 207 ? -0.702 -7.625 33.219 1.00 96.50 207 GLY A N 1
ATOM 1489 C CA . GLY A 1 207 ? -1.886 -6.955 33.757 1.00 96.50 207 GLY A CA 1
ATOM 1490 C C . GLY A 1 207 ? -2.921 -7.933 34.328 1.00 96.50 207 GLY A C 1
ATOM 1491 O O . GLY A 1 207 ? -3.459 -7.692 35.414 1.00 96.50 207 GLY A O 1
ATOM 1492 N N . ALA A 1 208 ? -3.167 -9.061 33.651 1.00 96.62 208 ALA A N 1
ATOM 1493 C CA . ALA A 1 208 ? -4.037 -10.131 34.143 1.00 96.62 208 ALA A CA 1
ATOM 1494 C C . ALA A 1 208 ? -3.486 -10.760 35.433 1.00 96.62 208 ALA A C 1
ATOM 1496 O O . ALA A 1 208 ? -4.226 -10.884 36.410 1.00 96.62 208 ALA A O 1
ATOM 1497 N N . LEU A 1 209 ? -2.189 -11.085 35.464 1.00 95.31 209 LEU A N 1
ATOM 1498 C CA . LEU A 1 209 ? -1.514 -11.631 36.644 1.00 95.31 209 LEU A CA 1
ATOM 1499 C C . LEU A 1 209 ? -1.599 -10.671 37.835 1.00 95.31 209 LEU A C 1
ATOM 1501 O O . LEU A 1 209 ? -2.058 -11.061 38.907 1.00 95.31 209 LEU A O 1
ATOM 1505 N N . LEU A 1 210 ? -1.224 -9.403 37.640 1.00 95.25 210 LEU A N 1
ATOM 1506 C CA . LEU A 1 210 ? -1.326 -8.375 38.674 1.00 95.25 210 LEU A CA 1
ATOM 1507 C C . LEU A 1 210 ? -2.755 -8.268 39.204 1.00 95.25 210 LEU A C 1
ATOM 1509 O O . LEU A 1 210 ? -2.952 -8.205 40.413 1.00 95.25 210 LEU A O 1
ATOM 1513 N N . THR A 1 211 ? -3.754 -8.303 38.315 1.00 95.94 211 THR A N 1
ATOM 1514 C CA . THR A 1 211 ? -5.167 -8.252 38.707 1.00 95.94 211 THR A CA 1
ATOM 1515 C C . THR A 1 211 ? -5.575 -9.462 39.547 1.00 95.94 211 THR A C 1
ATOM 1517 O O . THR A 1 211 ? -6.294 -9.303 40.533 1.00 95.94 211 THR A O 1
ATOM 1520 N N . ALA A 1 212 ? -5.120 -10.662 39.177 1.00 94.38 212 ALA A N 1
ATOM 1521 C CA . ALA A 1 212 ? -5.398 -11.897 39.907 1.00 94.38 212 ALA A CA 1
ATOM 1522 C C . ALA A 1 212 ? -4.752 -11.920 41.303 1.00 94.38 212 ALA A C 1
ATOM 1524 O O . ALA A 1 212 ? -5.280 -12.570 42.202 1.00 94.38 212 ALA A O 1
ATOM 1525 N N . LEU A 1 213 ? -3.653 -11.183 41.501 1.00 94.62 213 LEU A N 1
ATOM 1526 C CA . LEU A 1 213 ? -2.954 -11.063 42.783 1.00 94.62 213 LEU A CA 1
ATOM 1527 C C . LEU A 1 213 ? -3.569 -10.025 43.735 1.00 94.62 213 LEU A C 1
ATOM 1529 O O . LEU A 1 213 ? -3.344 -10.124 44.939 1.00 94.62 213 LEU A O 1
ATOM 1533 N N . VAL A 1 214 ? -4.367 -9.064 43.251 1.00 95.88 214 VAL A N 1
ATOM 1534 C CA . VAL A 1 214 ? -4.970 -8.001 44.091 1.00 95.88 214 VAL A CA 1
ATOM 1535 C C . VAL A 1 214 ? -5.770 -8.525 45.299 1.00 95.88 214 VAL A C 1
ATOM 1537 O O . VAL A 1 214 ? -5.648 -7.925 46.365 1.00 95.88 214 VAL A O 1
ATOM 1540 N N . PRO A 1 215 ? -6.565 -9.615 45.210 1.00 94.38 215 PRO A N 1
ATOM 1541 C CA . PRO A 1 215 ? -7.267 -10.161 46.375 1.00 94.38 215 PRO A CA 1
ATOM 1542 C C . PRO A 1 215 ? -6.338 -10.635 47.504 1.00 94.38 215 PRO A C 1
ATOM 1544 O O . PRO A 1 215 ? -6.758 -10.643 48.656 1.00 94.38 215 PRO A O 1
ATOM 1547 N N . VAL A 1 216 ? -5.100 -11.023 47.176 1.00 96.00 216 VAL A N 1
ATOM 1548 C CA . VAL A 1 216 ? -4.077 -11.481 48.135 1.00 96.00 216 VAL A CA 1
ATOM 1549 C C . VAL A 1 216 ? -3.179 -10.322 48.575 1.00 96.00 216 VAL A C 1
ATOM 1551 O O . VAL A 1 216 ? -2.825 -10.217 49.745 1.00 96.00 216 VAL A O 1
ATOM 1554 N N . PHE A 1 217 ? -2.844 -9.424 47.645 1.00 95.56 217 PHE A N 1
ATOM 1555 C CA . PHE A 1 217 ? -1.962 -8.275 47.851 1.00 95.56 217 PHE A CA 1
ATOM 1556 C C . PHE A 1 217 ? -2.664 -6.970 47.431 1.00 95.56 217 PHE A C 1
ATOM 1558 O O . PHE A 1 217 ? -2.420 -6.458 46.331 1.00 95.56 217 PHE A O 1
ATOM 1565 N N . PRO A 1 218 ? -3.529 -6.392 48.288 1.00 93.62 218 PRO A N 1
ATOM 1566 C CA . PRO A 1 218 ? -4.332 -5.215 47.944 1.00 93.62 218 PRO A CA 1
ATOM 1567 C C . PRO A 1 218 ? -3.511 -3.983 47.543 1.00 93.62 218 PRO A C 1
ATOM 1569 O O . PRO A 1 218 ? -3.977 -3.159 46.760 1.00 93.62 218 PRO A O 1
ATOM 1572 N N . GLN A 1 219 ? -2.270 -3.868 48.023 1.00 95.19 219 GLN A N 1
ATOM 1573 C CA . GLN A 1 219 ? -1.340 -2.795 47.663 1.00 95.19 219 GLN A CA 1
ATOM 1574 C C . GLN A 1 219 ? -0.989 -2.754 46.166 1.00 95.19 219 GLN A C 1
ATOM 1576 O O . GLN A 1 219 ? -0.566 -1.714 45.667 1.00 95.19 219 GLN A O 1
ATOM 1581 N N . LEU A 1 220 ? -1.183 -3.858 45.432 1.00 93.38 220 LEU A N 1
ATOM 1582 C CA . LEU A 1 220 ? -0.917 -3.929 43.992 1.00 93.38 220 LEU A CA 1
ATOM 1583 C C . LEU A 1 220 ? -2.037 -3.318 43.140 1.00 93.38 220 LEU A C 1
ATOM 1585 O O . LEU A 1 220 ? -1.878 -3.197 41.929 1.00 93.38 220 LEU A O 1
ATOM 1589 N N . GLU A 1 221 ? -3.165 -2.932 43.736 1.00 94.00 221 GLU A N 1
ATOM 1590 C CA . GLU A 1 221 ? -4.368 -2.498 43.019 1.00 94.00 221 GLU A CA 1
ATOM 1591 C C . GLU A 1 221 ? -4.172 -1.371 41.980 1.00 94.00 221 GLU A C 1
ATOM 1593 O O . GLU A 1 221 ? -4.839 -1.427 40.944 1.00 94.00 221 GLU A O 1
ATOM 1598 N N . PRO A 1 222 ? -3.248 -0.403 42.147 1.00 94.81 222 PRO A N 1
ATOM 1599 C CA . PRO A 1 222 ? -2.963 0.590 41.108 1.00 94.81 222 PRO A CA 1
ATOM 1600 C C . PRO A 1 222 ? -2.249 0.022 39.868 1.00 94.81 222 PRO A C 1
ATOM 1602 O O . PRO A 1 222 ? -2.406 0.559 38.768 1.00 94.81 222 PRO A O 1
ATOM 1605 N N . LEU A 1 223 ? -1.466 -1.056 40.016 1.00 95.44 223 LEU A N 1
ATOM 1606 C CA . LEU A 1 223 ? -0.584 -1.572 38.961 1.00 95.44 223 LEU A CA 1
ATOM 1607 C C . LEU A 1 223 ? -1.354 -2.086 37.725 1.00 95.44 223 LEU A C 1
ATOM 1609 O O . LEU A 1 223 ? -0.983 -1.701 36.613 1.00 95.44 223 LEU A O 1
ATOM 1613 N N . PRO A 1 224 ? -2.454 -2.862 37.856 1.00 95.88 224 PRO A N 1
ATOM 1614 C CA . PRO A 1 224 ? -3.306 -3.226 36.723 1.00 95.88 224 PRO A CA 1
ATOM 1615 C C . PRO A 1 224 ? -3.813 -2.034 35.904 1.00 95.88 224 PRO A C 1
ATOM 1617 O O . PRO A 1 224 ? -3.895 -2.116 34.682 1.00 95.88 224 PRO A O 1
ATOM 1620 N N . PHE A 1 225 ? -4.136 -0.905 36.540 1.00 95.62 225 PHE A N 1
ATOM 1621 C CA . PHE A 1 225 ? -4.604 0.280 35.816 1.00 95.62 225 PHE A CA 1
ATOM 1622 C C . PHE A 1 225 ? -3.476 0.944 35.020 1.00 95.62 225 PHE A C 1
ATOM 1624 O O . PHE A 1 225 ? -3.706 1.395 33.900 1.00 95.62 225 PHE A O 1
ATOM 1631 N N . MET A 1 226 ? -2.248 0.955 35.547 1.00 95.56 226 MET A N 1
ATOM 1632 C CA . MET A 1 226 ? -1.082 1.432 34.795 1.00 95.56 226 MET A CA 1
ATOM 1633 C C . MET A 1 226 ? -0.784 0.539 33.587 1.00 95.56 226 MET A C 1
ATOM 1635 O O . MET A 1 226 ? -0.566 1.055 32.492 1.00 95.56 226 MET A O 1
ATOM 1639 N N . ALA A 1 227 ? -0.859 -0.787 33.754 1.00 95.50 227 ALA A N 1
ATOM 1640 C CA . ALA A 1 227 ? -0.735 -1.731 32.643 1.00 95.50 227 ALA A CA 1
ATOM 1641 C C . ALA A 1 227 ? -1.826 -1.508 31.578 1.00 95.50 227 ALA A C 1
ATOM 1643 O O . ALA A 1 227 ? -1.546 -1.575 30.383 1.00 95.50 227 ALA A O 1
ATOM 1644 N N . ALA A 1 228 ? -3.052 -1.166 31.993 1.00 96.94 228 ALA A N 1
ATOM 1645 C CA . ALA A 1 228 ? -4.131 -0.839 31.067 1.00 96.94 228 ALA A CA 1
ATOM 1646 C C . ALA A 1 228 ? -3.804 0.417 30.244 1.00 96.94 228 ALA A C 1
ATOM 1648 O O . ALA A 1 228 ? -3.918 0.382 29.023 1.00 96.94 228 ALA A O 1
ATOM 1649 N N . PHE A 1 229 ? -3.334 1.502 30.868 1.00 97.56 229 PHE A N 1
ATOM 1650 C CA . PHE A 1 229 ? -2.924 2.708 30.134 1.00 97.56 229 PHE A CA 1
ATOM 1651 C C . PHE A 1 229 ? -1.718 2.471 29.216 1.00 97.56 229 PHE A C 1
ATOM 1653 O O . PHE A 1 229 ? -1.664 3.053 28.134 1.00 97.56 229 PHE A O 1
ATOM 1660 N N . ALA A 1 230 ? -0.796 1.580 29.588 1.00 97.12 230 ALA A N 1
ATOM 1661 C CA . ALA A 1 230 ? 0.332 1.198 28.740 1.00 97.12 230 ALA A CA 1
ATOM 1662 C C . ALA A 1 230 ? -0.094 0.475 27.444 1.00 97.12 230 ALA A C 1
ATOM 1664 O O . ALA A 1 230 ? 0.648 0.507 26.465 1.00 97.12 230 ALA A O 1
ATOM 1665 N N . LEU A 1 231 ? -1.294 -0.124 27.396 1.00 96.81 231 LEU A N 1
ATOM 1666 C CA . LEU A 1 231 ? -1.852 -0.708 26.168 1.00 96.81 231 LEU A CA 1
ATOM 1667 C C . LEU A 1 231 ? -2.383 0.344 25.182 1.00 96.81 231 LEU A C 1
ATOM 1669 O O . LEU A 1 231 ? -2.475 0.059 23.991 1.00 96.81 231 LEU A O 1
ATOM 1673 N N . LEU A 1 232 ? -2.725 1.555 25.634 1.00 96.88 232 LEU A N 1
ATOM 1674 C CA . LEU A 1 232 ? -3.354 2.584 24.798 1.00 96.88 232 LEU A CA 1
ATOM 1675 C C . LEU A 1 232 ? -2.579 2.935 23.505 1.00 96.88 232 LEU A C 1
ATOM 1677 O O . LEU A 1 232 ? -3.221 2.994 22.456 1.00 96.88 232 LEU A O 1
ATOM 1681 N N . PRO A 1 233 ? -1.248 3.154 23.510 1.00 95.88 233 PRO A N 1
ATOM 1682 C CA . PRO A 1 233 ? -0.515 3.501 22.289 1.00 95.88 233 PRO A CA 1
ATOM 1683 C C . PRO A 1 233 ? -0.298 2.321 21.330 1.00 95.88 233 PRO A C 1
ATOM 1685 O O . PRO A 1 233 ? 0.114 2.543 20.192 1.00 95.88 233 PRO A O 1
ATOM 1688 N N . ILE A 1 234 ? -0.564 1.078 21.752 1.00 94.81 234 ILE A N 1
ATOM 1689 C CA . ILE A 1 234 ? -0.244 -0.128 20.975 1.00 94.81 234 ILE A CA 1
ATOM 1690 C C . ILE A 1 234 ? -0.857 -0.101 19.563 1.00 94.81 234 ILE A C 1
ATOM 1692 O O . ILE A 1 234 ? -0.098 -0.294 18.612 1.00 94.81 234 ILE A O 1
ATOM 1696 N N . PRO A 1 235 ? -2.164 0.179 19.356 1.00 91.38 235 PRO A N 1
ATOM 1697 C CA . PRO A 1 235 ? -2.743 0.191 18.012 1.00 91.38 235 PRO A CA 1
ATOM 1698 C C . PRO A 1 235 ? -2.135 1.269 17.107 1.00 91.38 235 PRO A C 1
ATOM 1700 O O . PRO A 1 235 ? -1.966 1.035 15.913 1.00 91.38 235 PRO A O 1
ATOM 1703 N N . THR A 1 236 ? -1.759 2.418 17.675 1.00 90.12 236 THR A N 1
ATOM 1704 C CA . THR A 1 236 ? -1.142 3.529 16.939 1.00 90.12 236 THR A CA 1
ATOM 1705 C C . THR A 1 236 ? 0.277 3.202 16.500 1.00 90.12 236 THR A C 1
ATOM 1707 O O . THR A 1 236 ? 0.654 3.501 15.370 1.00 90.12 236 THR A O 1
ATOM 1710 N N . VAL A 1 237 ? 1.060 2.560 17.372 1.00 88.31 237 VAL A N 1
ATOM 1711 C CA . VAL A 1 237 ? 2.443 2.167 17.068 1.00 88.31 237 VAL A CA 1
ATOM 1712 C C . VAL A 1 237 ? 2.484 0.957 16.128 1.00 88.31 237 VAL A C 1
ATOM 1714 O O . VAL A 1 237 ? 3.366 0.853 15.277 1.00 88.31 237 VAL A O 1
ATOM 1717 N N . ALA A 1 238 ? 1.522 0.045 16.256 1.00 83.50 238 ALA A N 1
ATOM 1718 C CA . ALA A 1 238 ? 1.396 -1.101 15.366 1.00 83.50 238 ALA A CA 1
ATOM 1719 C C . ALA A 1 238 ? 0.887 -0.701 13.972 1.00 83.50 238 ALA A C 1
ATOM 1721 O O . ALA A 1 238 ? 1.331 -1.261 12.971 1.00 83.50 238 ALA A O 1
ATOM 1722 N N . GLY A 1 239 ? -0.038 0.259 13.912 1.00 74.94 239 GLY A N 1
ATOM 1723 C CA . GLY A 1 239 ? -0.746 0.643 12.698 1.00 74.94 239 GLY A CA 1
ATOM 1724 C C . GLY A 1 239 ? 0.008 1.600 11.772 1.00 74.94 239 GLY A C 1
ATOM 1725 O O . GLY A 1 239 ? 1.160 1.976 11.984 1.00 74.94 239 GLY A O 1
ATOM 1726 N N . HIS A 1 240 ? -0.701 2.047 10.734 1.00 69.12 240 HIS A N 1
ATOM 1727 C CA . HIS A 1 240 ? -0.144 2.843 9.637 1.00 69.12 240 HIS A CA 1
ATOM 1728 C C . HIS A 1 240 ? 0.279 4.274 10.000 1.00 69.12 240 HIS A C 1
ATOM 1730 O O . HIS A 1 240 ? 0.778 5.000 9.139 1.00 69.12 240 HIS A O 1
ATOM 1736 N N . ALA A 1 241 ? 0.054 4.721 11.238 1.00 68.62 241 ALA A N 1
ATOM 1737 C CA . ALA A 1 241 ? 0.393 6.078 11.664 1.00 68.62 241 ALA A CA 1
ATOM 1738 C C . ALA A 1 241 ? 1.911 6.345 11.616 1.00 68.62 241 ALA A C 1
ATOM 1740 O O . ALA A 1 241 ? 2.321 7.488 11.428 1.00 68.62 241 ALA A O 1
ATOM 1741 N N . LEU A 1 242 ? 2.733 5.295 11.733 1.00 70.62 242 LEU A N 1
ATOM 1742 C CA . LEU A 1 242 ? 4.199 5.361 11.673 1.00 70.62 242 LEU A CA 1
ATOM 1743 C C . LEU A 1 242 ? 4.786 5.020 10.292 1.00 70.62 242 LEU A C 1
ATOM 1745 O O . LEU A 1 242 ? 6.005 4.896 10.153 1.00 70.62 242 LEU A O 1
ATOM 1749 N N . ASP A 1 243 ? 3.953 4.842 9.268 1.00 67.38 243 ASP A N 1
ATOM 1750 C CA . ASP A 1 243 ? 4.436 4.462 7.940 1.00 67.38 243 ASP A CA 1
ATOM 1751 C C . ASP A 1 243 ? 5.103 5.637 7.212 1.00 67.38 243 ASP A C 1
ATOM 1753 O O . ASP A 1 243 ? 4.740 6.808 7.368 1.00 67.38 243 ASP A O 1
ATOM 1757 N N . ARG A 1 244 ? 6.093 5.327 6.365 1.00 58.22 244 ARG A N 1
ATOM 1758 C CA . ARG A 1 244 ? 6.842 6.349 5.620 1.00 58.22 244 ARG A CA 1
ATOM 1759 C C . ARG A 1 244 ? 5.913 7.128 4.680 1.00 58.22 244 ARG A C 1
ATOM 1761 O O . ARG A 1 244 ? 5.182 6.543 3.890 1.00 58.22 244 ARG A O 1
ATOM 1768 N N . GLY A 1 245 ? 5.990 8.459 4.729 1.00 63.56 245 GLY A N 1
ATOM 1769 C CA . GLY A 1 245 ? 5.179 9.357 3.894 1.00 63.56 245 GLY A CA 1
ATOM 1770 C C . GLY A 1 245 ? 3.841 9.782 4.511 1.00 63.56 245 GLY A C 1
ATOM 1771 O O . GLY A 1 245 ? 3.100 10.529 3.872 1.00 63.56 245 GLY A O 1
ATOM 1772 N N . ARG A 1 246 ? 3.530 9.348 5.741 1.00 70.62 246 ARG A N 1
ATOM 1773 C CA . ARG A 1 246 ? 2.396 9.854 6.530 1.00 70.62 246 ARG A CA 1
ATOM 1774 C C . ARG A 1 246 ? 2.735 11.195 7.187 1.00 70.62 246 ARG A C 1
ATOM 1776 O O . ARG A 1 246 ? 3.892 11.494 7.475 1.00 70.62 246 ARG A O 1
ATOM 1783 N N . SER A 1 247 ? 1.706 12.008 7.423 1.00 78.44 247 SER A N 1
ATOM 1784 C CA . SER A 1 247 ? 1.841 13.228 8.224 1.00 78.44 247 SER A CA 1
ATOM 1785 C C . SER A 1 247 ? 2.084 12.863 9.686 1.00 78.44 247 SER A C 1
ATOM 1787 O O . SER A 1 247 ? 1.443 11.953 10.206 1.00 78.44 247 SER A O 1
ATOM 1789 N N . TRP A 1 248 ? 2.937 13.620 10.377 1.00 80.62 248 TRP A N 1
ATOM 1790 C CA . TRP A 1 248 ? 3.165 13.456 11.817 1.00 80.62 248 TRP A CA 1
ATOM 1791 C C . TRP A 1 248 ? 1.881 13.632 12.650 1.00 80.62 248 TRP A C 1
ATOM 1793 O O . TRP A 1 248 ? 1.798 13.112 13.758 1.00 80.62 248 TRP A O 1
ATOM 1803 N N . LEU A 1 249 ? 0.864 14.315 12.100 1.00 85.56 249 LEU A N 1
ATOM 1804 C CA . LEU A 1 249 ? -0.452 14.507 12.720 1.00 85.56 249 LEU A CA 1
ATOM 1805 C C . LEU A 1 249 ? -1.276 13.214 12.839 1.00 85.56 249 LEU A C 1
ATOM 1807 O O . LEU A 1 249 ? -2.208 13.166 13.636 1.00 85.56 249 LEU A O 1
ATOM 1811 N N . GLU A 1 250 ? -0.952 12.160 12.088 1.00 84.50 250 GLU A N 1
ATOM 1812 C CA . GLU A 1 250 ? -1.706 10.896 12.120 1.00 84.50 250 GLU A CA 1
ATOM 1813 C C . GLU A 1 250 ? -1.554 10.170 13.464 1.00 84.50 250 GLU A C 1
ATOM 1815 O O . GLU A 1 250 ? -2.509 9.570 13.950 1.00 84.50 250 GLU A O 1
ATOM 1820 N N . ILE A 1 251 ? -0.383 10.279 14.102 1.00 89.81 251 ILE A N 1
ATOM 1821 C CA . ILE A 1 251 ? -0.097 9.671 15.410 1.00 89.81 251 ILE A CA 1
ATOM 1822 C C . ILE A 1 251 ? -1.018 10.238 16.505 1.00 89.81 251 ILE A C 1
ATOM 1824 O O . ILE A 1 251 ? -1.752 9.458 17.115 1.00 89.81 251 ILE A O 1
ATOM 1828 N N . PRO A 1 252 ? -1.039 11.562 16.779 1.00 93.56 252 PRO A N 1
ATOM 1829 C CA . PRO A 1 252 ? -1.914 12.107 17.811 1.00 93.56 252 PRO A CA 1
ATOM 1830 C C . PRO A 1 252 ? -3.396 11.936 17.462 1.00 93.56 252 PRO A C 1
ATOM 1832 O O . PRO A 1 252 ? -4.195 11.690 18.362 1.00 93.56 252 PRO A O 1
ATOM 1835 N N . VAL A 1 253 ? -3.782 12.015 16.182 1.00 94.12 253 VAL A N 1
ATOM 1836 C CA . VAL A 1 253 ? -5.175 11.798 15.758 1.00 94.12 253 VAL A CA 1
ATOM 1837 C C . VAL A 1 253 ? -5.630 10.366 16.042 1.00 94.12 253 VAL A C 1
ATOM 1839 O O . VAL A 1 253 ? -6.724 10.174 16.575 1.00 94.12 253 VAL A O 1
ATOM 1842 N N . ASP A 1 254 ? -4.813 9.364 15.716 1.00 92.44 254 ASP A N 1
ATOM 1843 C CA . ASP A 1 254 ? -5.134 7.961 15.975 1.00 92.44 254 ASP A CA 1
ATOM 1844 C C . ASP A 1 254 ? -5.156 7.646 17.478 1.00 92.44 254 ASP A C 1
ATOM 1846 O O . ASP A 1 254 ? -6.131 7.071 17.965 1.00 92.44 254 ASP A O 1
ATOM 1850 N N . LEU A 1 255 ? -4.165 8.127 18.235 1.00 95.12 255 LEU A N 1
ATOM 1851 C CA . LEU A 1 255 ? -4.114 7.955 19.688 1.00 95.12 255 LEU A CA 1
ATOM 1852 C C . LEU A 1 255 ? -5.345 8.567 20.377 1.00 95.12 255 LEU A C 1
ATOM 1854 O O . LEU A 1 255 ? -5.968 7.926 21.225 1.00 95.12 255 LEU A O 1
ATOM 1858 N N . LEU A 1 256 ? -5.740 9.785 19.983 1.00 96.88 256 LEU A N 1
ATOM 1859 C CA . LEU A 1 256 ? -6.953 10.438 20.484 1.00 96.88 256 LEU A CA 1
ATOM 1860 C C . LEU A 1 256 ? -8.221 9.670 20.096 1.00 96.88 256 LEU A C 1
ATOM 1862 O O . LEU A 1 256 ? -9.143 9.572 20.907 1.00 96.88 256 LEU A O 1
ATOM 1866 N N . HIS A 1 257 ? -8.270 9.097 18.890 1.00 96.06 257 HIS A N 1
ATOM 1867 C CA . HIS A 1 257 ? -9.395 8.277 18.441 1.00 96.06 257 HIS A CA 1
ATOM 1868 C C . HIS A 1 257 ? -9.562 7.025 19.317 1.00 96.06 257 HIS A C 1
ATOM 1870 O O . HIS A 1 257 ? -10.663 6.750 19.799 1.00 96.06 257 HIS A O 1
ATOM 1876 N N . VAL A 1 258 ? -8.473 6.289 19.575 1.00 96.00 258 VAL A N 1
ATOM 1877 C CA . VAL A 1 258 ? -8.484 5.077 20.416 1.00 96.00 258 VAL A CA 1
ATOM 1878 C C . VAL A 1 258 ? -8.784 5.420 21.877 1.00 96.00 258 VAL A C 1
ATOM 1880 O O . VAL A 1 258 ? -9.574 4.726 22.523 1.00 96.00 258 VAL A O 1
ATOM 1883 N N . ALA A 1 259 ? -8.227 6.516 22.399 1.00 97.56 259 ALA A N 1
ATOM 1884 C CA . ALA A 1 259 ? -8.509 6.982 23.755 1.00 97.56 259 ALA A CA 1
ATOM 1885 C C . ALA A 1 259 ? -9.992 7.345 23.931 1.00 97.56 259 ALA A C 1
ATOM 1887 O O . ALA A 1 259 ? -10.638 6.871 24.866 1.00 97.56 259 ALA A O 1
ATOM 1888 N N . ALA A 1 260 ? -10.565 8.118 23.004 1.00 97.88 260 ALA A N 1
ATOM 1889 C CA . ALA A 1 260 ? -11.978 8.485 23.030 1.00 97.88 260 ALA A CA 1
ATOM 1890 C C . ALA A 1 260 ? -12.901 7.258 22.932 1.00 97.88 260 ALA A C 1
ATOM 1892 O O . ALA A 1 260 ? -13.877 7.161 23.680 1.00 97.88 260 ALA A O 1
ATOM 1893 N N . ALA A 1 261 ? -12.568 6.292 22.069 1.00 97.06 261 ALA A N 1
ATOM 1894 C CA . ALA A 1 261 ? -13.300 5.030 21.969 1.00 97.06 261 ALA A CA 1
ATOM 1895 C C . ALA A 1 261 ? -13.232 4.223 23.277 1.00 97.06 261 ALA A C 1
ATOM 1897 O O . ALA A 1 261 ? -14.248 3.687 23.721 1.00 97.06 261 ALA A O 1
ATOM 1898 N N . SER A 1 262 ? -12.059 4.184 23.919 1.00 97.56 262 SER A N 1
ATOM 1899 C CA . SER A 1 262 ? -11.841 3.487 25.193 1.00 97.56 262 SER A CA 1
ATOM 1900 C C . SER A 1 262 ? -12.684 4.098 26.307 1.00 97.56 262 SER A C 1
ATOM 1902 O O . SER A 1 262 ? -13.407 3.388 27.003 1.00 97.56 262 SER A O 1
ATOM 1904 N N . VAL A 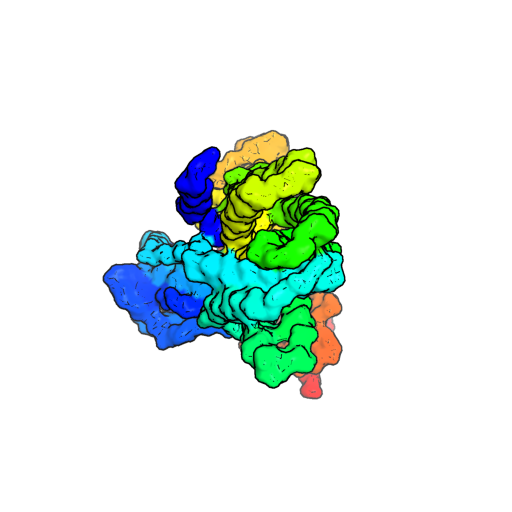1 263 ? -12.646 5.427 26.446 1.00 97.62 263 VAL A N 1
ATOM 1905 C CA . VAL A 1 263 ? -13.425 6.160 27.454 1.00 97.62 263 VAL A CA 1
ATOM 1906 C C . VAL A 1 263 ? -14.923 5.897 27.296 1.00 97.62 263 VAL A C 1
ATOM 1908 O O . VAL A 1 263 ? -15.614 5.680 28.293 1.00 97.62 263 VAL A O 1
ATOM 1911 N N . TRP A 1 264 ? -15.432 5.872 26.061 1.00 96.19 264 TRP A N 1
ATOM 1912 C CA . TRP A 1 264 ? -16.855 5.652 25.816 1.00 96.19 264 TRP A CA 1
ATOM 1913 C C . TRP A 1 264 ? -17.272 4.193 26.062 1.00 96.19 264 TRP A C 1
ATOM 1915 O O . TRP A 1 264 ? -18.181 3.955 26.861 1.00 96.19 264 TRP A O 1
ATOM 1925 N N . LEU A 1 265 ? -16.597 3.213 25.450 1.00 95.44 265 LEU A N 1
ATOM 1926 C CA . LEU A 1 265 ? -16.952 1.796 25.594 1.00 95.44 265 LEU A CA 1
ATOM 1927 C C . LEU A 1 265 ? -16.687 1.277 27.013 1.00 95.44 265 LEU A C 1
ATOM 1929 O O . LEU A 1 265 ? -17.596 0.762 27.665 1.00 95.44 265 LEU A O 1
ATOM 1933 N N . GLY A 1 266 ? -15.463 1.432 27.526 1.00 93.69 266 GLY A N 1
ATOM 1934 C CA . GLY A 1 266 ? -15.125 0.945 28.864 1.00 93.69 266 GLY A CA 1
ATOM 1935 C C . GLY A 1 266 ? -15.876 1.699 29.963 1.00 93.69 266 GLY A C 1
ATOM 1936 O O . GLY A 1 266 ? -16.232 1.108 30.983 1.00 93.69 266 GLY A O 1
ATOM 1937 N N . GLY A 1 267 ? -16.222 2.969 29.734 1.00 93.88 267 GLY A N 1
ATOM 1938 C CA . GLY A 1 267 ? -17.082 3.711 30.645 1.00 93.88 267 GLY A CA 1
ATOM 1939 C C . GLY A 1 267 ? -18.547 3.258 30.629 1.00 93.88 267 GLY A C 1
ATOM 1940 O O . GLY A 1 267 ? -19.167 3.235 31.691 1.00 93.88 267 GLY A O 1
ATOM 1941 N N . LEU A 1 268 ? -19.093 2.800 29.492 1.00 94.00 268 LEU A N 1
ATOM 1942 C CA . LEU A 1 268 ? -20.410 2.145 29.455 1.00 94.00 268 LEU A CA 1
ATOM 1943 C C . LEU A 1 268 ? -20.402 0.839 30.253 1.00 94.00 268 LEU A C 1
ATOM 1945 O O . LEU A 1 268 ? -21.305 0.607 31.058 1.00 94.00 268 LEU A O 1
ATOM 1949 N N . VAL A 1 269 ? -19.365 0.013 30.086 1.00 94.62 269 VAL A N 1
ATOM 1950 C CA . VAL A 1 269 ? -19.193 -1.224 30.865 1.00 94.62 269 VAL A CA 1
ATOM 1951 C C . VAL A 1 269 ? -19.082 -0.911 32.363 1.00 94.62 269 VAL A C 1
ATOM 1953 O O . VAL A 1 269 ? -19.779 -1.524 33.175 1.00 94.62 269 VAL A O 1
ATOM 1956 N N . GLY A 1 270 ? -18.282 0.093 32.736 1.00 93.12 270 GLY A N 1
ATOM 1957 C CA . GLY A 1 270 ? -18.178 0.584 34.113 1.00 93.12 270 GLY A CA 1
ATOM 1958 C C . GLY A 1 270 ? -19.519 1.072 34.669 1.00 93.12 270 GLY A C 1
ATOM 1959 O O . GLY A 1 270 ? -19.910 0.693 35.776 1.00 93.12 270 GLY A O 1
ATOM 1960 N N . LEU A 1 271 ? -20.279 1.833 33.877 1.00 92.88 271 LEU A N 1
ATOM 1961 C CA . LEU A 1 271 ? -21.598 2.327 34.261 1.00 92.88 271 LEU A CA 1
ATOM 1962 C C . LEU A 1 271 ? -22.594 1.183 34.495 1.00 92.88 271 LEU A C 1
ATOM 1964 O O . LEU A 1 271 ? -23.350 1.243 35.464 1.00 92.88 271 LEU A O 1
ATOM 1968 N N . VAL A 1 272 ? -22.587 0.120 33.681 1.00 92.81 272 VAL A N 1
ATOM 1969 C CA . VAL A 1 272 ? -23.431 -1.070 33.920 1.00 92.81 272 VAL A CA 1
ATOM 1970 C C . VAL A 1 272 ? -23.163 -1.664 35.300 1.00 92.81 272 VAL A C 1
ATOM 1972 O O . VAL A 1 272 ? -24.109 -2.009 36.011 1.00 92.81 272 VAL A O 1
ATOM 1975 N N . LEU A 1 273 ? -21.894 -1.770 35.699 1.00 91.44 273 LEU A N 1
ATOM 1976 C CA . LEU A 1 273 ? -21.514 -2.324 36.999 1.00 91.44 273 LEU A CA 1
ATOM 1977 C C . LEU A 1 273 ? -21.970 -1.422 38.151 1.00 91.44 273 LEU A C 1
ATOM 1979 O O . LEU A 1 273 ? -22.551 -1.920 39.116 1.00 91.44 273 LEU A O 1
ATOM 1983 N N . VAL A 1 274 ? -21.800 -0.103 38.019 1.00 90.56 274 VAL A N 1
ATOM 1984 C CA . VAL A 1 274 ? -22.298 0.874 39.004 1.00 90.56 274 VAL A CA 1
ATOM 1985 C C . VAL A 1 274 ? -23.824 0.808 39.123 1.00 90.56 274 VAL A C 1
ATOM 1987 O O . VAL A 1 274 ? -24.360 0.764 40.229 1.00 90.56 274 VAL A O 1
ATOM 1990 N N . LEU A 1 275 ? -24.546 0.724 38.001 1.00 88.00 275 LEU A N 1
ATOM 1991 C CA . LEU A 1 275 ? -26.010 0.635 37.985 1.00 88.00 275 LEU A CA 1
ATOM 1992 C C . LEU A 1 275 ? -26.549 -0.703 38.515 1.00 88.00 275 LEU A C 1
ATOM 1994 O O . LEU A 1 275 ? -27.730 -0.777 38.869 1.00 88.00 275 LEU A O 1
ATOM 1998 N N . ARG A 1 276 ? -25.734 -1.765 38.546 1.00 87.75 276 ARG A N 1
ATOM 1999 C CA . ARG A 1 276 ? -26.070 -3.057 39.169 1.00 87.75 276 ARG A CA 1
ATOM 2000 C C . ARG A 1 276 ? -25.850 -3.057 40.685 1.00 87.75 276 ARG A C 1
ATOM 2002 O O . ARG A 1 276 ? -26.532 -3.810 41.369 1.00 87.75 276 ARG A O 1
ATOM 2009 N N . GLY A 1 277 ? -24.953 -2.216 41.201 1.00 84.62 277 GLY A N 1
ATOM 2010 C CA . GLY A 1 277 ? -24.682 -2.091 42.635 1.00 84.62 277 GLY A CA 1
ATOM 2011 C C . GLY A 1 277 ? -25.786 -1.370 43.419 1.00 84.62 277 GLY A C 1
ATOM 2012 O O . GLY A 1 277 ? -26.654 -0.710 42.844 1.00 84.62 277 GLY A O 1
ATOM 2013 N N . ALA A 1 278 ? -25.743 -1.478 44.750 1.00 78.81 278 ALA A N 1
ATOM 2014 C CA . ALA A 1 278 ? -26.700 -0.847 45.671 1.00 78.81 278 ALA A CA 1
ATOM 2015 C C . ALA A 1 278 ? -26.365 0.618 46.037 1.00 78.81 278 ALA A C 1
ATOM 2017 O O . ALA A 1 278 ? -27.162 1.273 46.699 1.00 78.81 278 ALA A O 1
ATOM 2018 N N . GLY A 1 279 ? -25.202 1.130 45.617 1.00 82.62 279 GLY A N 1
ATOM 2019 C CA . GLY A 1 279 ? -24.710 2.464 45.980 1.00 82.62 279 GLY A CA 1
ATOM 2020 C C . GLY A 1 279 ? -25.323 3.628 45.191 1.00 82.62 279 GLY A C 1
ATOM 2021 O O . GLY A 1 279 ? -26.260 3.464 44.412 1.00 82.62 279 GLY A O 1
ATOM 2022 N N . GLU A 1 280 ? -24.758 4.821 45.382 1.00 86.38 280 GLU A N 1
ATOM 2023 C CA . GLU A 1 280 ? -25.184 6.068 44.738 1.00 86.38 280 GLU A CA 1
ATOM 2024 C C . GLU A 1 280 ? -24.992 6.024 43.208 1.00 86.38 280 GLU A C 1
ATOM 2026 O O . GLU A 1 280 ? -23.896 5.775 42.707 1.00 86.38 280 GLU A O 1
ATOM 2031 N N . ARG A 1 281 ? -26.071 6.251 42.442 1.00 88.31 281 ARG A N 1
ATOM 2032 C CA . ARG A 1 281 ? -26.083 6.081 40.971 1.00 88.31 281 ARG A CA 1
ATOM 2033 C C . ARG A 1 281 ? -26.126 7.396 40.194 1.00 88.31 281 ARG A C 1
ATOM 2035 O O . ARG A 1 281 ? -25.801 7.408 39.008 1.00 88.31 281 ARG A O 1
ATOM 2042 N N . GLN A 1 282 ? -26.541 8.496 40.823 1.00 87.62 282 GLN A N 1
ATOM 2043 C CA . GLN A 1 282 ? -26.862 9.729 40.104 1.00 87.62 282 GLN A CA 1
ATOM 2044 C C . GLN A 1 282 ? -25.620 10.514 39.671 1.00 87.62 282 GLN A C 1
ATOM 2046 O O . GLN A 1 282 ? -25.519 10.899 38.501 1.00 87.62 282 GLN A O 1
ATOM 2051 N N . ARG A 1 283 ? -24.662 10.739 40.579 1.00 90.81 283 ARG A N 1
ATOM 2052 C CA . ARG A 1 283 ? -23.414 11.449 40.271 1.00 90.81 283 ARG A CA 1
ATOM 2053 C C . ARG A 1 283 ? -22.572 10.692 39.239 1.00 90.81 283 ARG A C 1
ATOM 2055 O O . ARG A 1 283 ? -22.185 11.340 38.261 1.00 90.81 283 ARG A O 1
ATOM 2062 N N . PRO A 1 284 ? -22.341 9.363 39.351 1.00 92.31 284 PRO A N 1
ATOM 2063 C CA . PRO A 1 284 ? -21.616 8.617 38.321 1.00 92.31 284 PRO A CA 1
ATOM 2064 C C . PRO A 1 284 ? -22.288 8.700 36.946 1.00 92.31 284 PRO A C 1
ATOM 2066 O O . PRO A 1 284 ? -21.612 8.937 35.948 1.00 92.31 284 PRO A O 1
ATOM 2069 N N . LEU A 1 285 ? -23.623 8.589 36.890 1.00 91.94 285 LEU A N 1
ATOM 2070 C CA . LEU A 1 285 ? -24.383 8.684 35.641 1.00 91.94 285 LEU A CA 1
ATOM 2071 C C . LEU A 1 285 ? -24.210 10.049 34.956 1.00 91.94 285 LEU A C 1
ATOM 2073 O O . LEU A 1 285 ? -23.954 10.104 33.753 1.00 91.94 285 LEU A O 1
ATOM 2077 N N . ARG A 1 286 ? -24.316 11.156 35.706 1.00 90.69 286 ARG A N 1
ATOM 2078 C CA . ARG A 1 286 ? -24.140 12.515 35.159 1.00 90.69 286 ARG A CA 1
ATOM 2079 C C . ARG A 1 286 ? -22.706 12.772 34.694 1.00 90.69 286 ARG A C 1
ATOM 2081 O O . ARG A 1 286 ? -22.512 13.287 33.594 1.00 90.69 286 ARG A O 1
ATOM 2088 N N . ARG A 1 287 ? -21.710 12.389 35.503 1.00 94.25 287 ARG A N 1
ATOM 2089 C CA . ARG A 1 287 ? -20.284 12.525 35.155 1.00 94.25 287 ARG A CA 1
ATOM 2090 C C . ARG A 1 287 ? -19.951 11.750 33.888 1.00 94.25 287 ARG A C 1
ATOM 2092 O O . ARG A 1 287 ? -19.376 12.321 32.964 1.00 94.25 287 ARG A O 1
ATOM 2099 N N . PHE A 1 288 ? -20.378 10.490 33.817 1.00 94.75 288 PHE A N 1
ATOM 2100 C CA . PHE A 1 288 ? -20.159 9.676 32.632 1.00 94.75 288 PHE A CA 1
ATOM 2101 C C . PHE A 1 288 ? -20.880 10.240 31.404 1.00 94.75 288 PHE A C 1
ATOM 2103 O O . PHE A 1 288 ? -20.280 10.295 30.341 1.00 94.75 288 PHE A O 1
ATOM 2110 N N . SER A 1 289 ? -22.121 10.727 31.530 1.00 93.00 289 SER A N 1
ATOM 2111 C CA . SER A 1 289 ? -22.840 11.312 30.388 1.00 93.00 289 SER A CA 1
ATOM 2112 C C . SER A 1 289 ? -22.113 12.519 29.777 1.00 93.00 289 SER A C 1
ATOM 2114 O O . SER A 1 289 ? -22.098 12.663 28.556 1.00 93.00 289 SER A O 1
ATOM 2116 N N . ASN A 1 290 ? -21.490 13.376 30.594 1.00 92.81 290 ASN A N 1
ATOM 2117 C CA . ASN A 1 290 ? -20.681 14.494 30.093 1.00 92.81 290 ASN A CA 1
ATOM 2118 C C . ASN A 1 290 ? -19.368 14.018 29.462 1.00 92.81 290 ASN A C 1
ATOM 2120 O O . ASN A 1 290 ? -19.006 14.488 28.387 1.00 92.81 290 ASN A O 1
ATOM 2124 N N . LEU A 1 291 ? -18.688 13.062 30.099 1.00 94.81 291 LEU A N 1
ATOM 2125 C CA . LEU A 1 291 ? -17.462 12.478 29.564 1.00 94.81 291 LEU A CA 1
ATOM 2126 C C . LEU A 1 291 ? -17.714 11.794 28.210 1.00 94.81 291 LEU A C 1
ATOM 2128 O O . LEU A 1 291 ? -16.985 12.043 27.256 1.00 94.81 291 LEU A O 1
ATOM 2132 N N . ALA A 1 292 ? -18.796 11.021 28.100 1.00 93.62 292 ALA A N 1
ATOM 2133 C CA . ALA A 1 292 ? -19.210 10.357 26.870 1.00 93.62 292 ALA A CA 1
ATOM 2134 C C . ALA A 1 292 ? -19.490 11.359 25.740 1.00 93.62 292 ALA A C 1
ATOM 2136 O O . ALA A 1 292 ? -19.087 11.112 24.609 1.00 93.62 292 ALA A O 1
ATOM 2137 N N . LEU A 1 293 ? -20.114 12.510 26.025 1.00 93.56 293 LEU A N 1
ATOM 2138 C CA . LEU A 1 293 ? -20.340 13.554 25.019 1.00 93.56 293 LEU A CA 1
ATOM 2139 C C . LEU A 1 293 ? -19.020 14.107 24.457 1.00 93.56 293 LEU A C 1
ATOM 2141 O O . LEU A 1 293 ? -18.879 14.237 23.241 1.00 93.56 293 LEU A O 1
ATOM 2145 N N . VAL A 1 294 ? -18.045 14.390 25.328 1.00 95.94 294 VAL A N 1
ATOM 2146 C CA . VAL A 1 294 ? -16.708 14.843 24.908 1.00 95.94 294 VAL A CA 1
ATOM 2147 C C . VAL A 1 294 ? -16.013 13.757 24.086 1.00 95.94 294 VAL A C 1
ATOM 2149 O O . VAL A 1 294 ? -15.498 14.042 23.006 1.00 95.94 294 VAL A O 1
ATOM 2152 N N . SER A 1 295 ? -16.054 12.502 24.539 1.00 95.81 295 SER A N 1
ATOM 2153 C CA . SER A 1 295 ? -15.483 11.369 23.804 1.00 95.81 295 SER A CA 1
ATOM 2154 C C . SER A 1 295 ? -16.113 11.195 22.422 1.00 95.81 295 SER A C 1
ATOM 2156 O O . SER A 1 295 ? -15.387 11.013 21.451 1.00 95.81 295 SER A O 1
ATOM 2158 N N . VAL A 1 296 ? -17.437 11.314 22.296 1.00 94.75 296 VAL A N 1
ATOM 2159 C CA . VAL A 1 296 ? -18.142 11.262 21.003 1.00 94.75 296 VAL A CA 1
ATOM 2160 C C . VAL A 1 296 ? -17.667 12.378 20.070 1.00 94.75 296 VAL A C 1
ATOM 2162 O O . VAL A 1 296 ? -17.385 12.110 18.903 1.00 94.75 296 VAL A O 1
ATOM 2165 N N . ALA A 1 297 ? -17.529 13.611 20.567 1.00 95.06 297 ALA A N 1
ATOM 2166 C CA . ALA A 1 297 ? -17.066 14.744 19.764 1.00 95.06 297 ALA A CA 1
ATOM 2167 C C . ALA A 1 297 ? -15.618 14.563 19.269 1.00 95.06 297 ALA A C 1
ATOM 2169 O O . ALA A 1 297 ? -15.323 14.818 18.095 1.00 95.06 297 ALA A O 1
ATOM 2170 N N . VAL A 1 298 ? -14.726 14.064 20.134 1.00 97.25 298 VAL A N 1
ATOM 2171 C CA . VAL A 1 298 ? -13.340 13.731 19.763 1.00 97.25 298 VAL A CA 1
ATOM 2172 C C . VAL A 1 298 ? -13.316 12.594 18.743 1.00 97.25 298 VAL A C 1
ATOM 2174 O O . VAL A 1 298 ? -12.623 12.698 17.731 1.00 97.25 298 VAL A O 1
ATOM 2177 N N . LEU A 1 299 ? -14.102 11.535 18.956 1.00 94.25 299 LEU A N 1
ATOM 2178 C CA . LEU A 1 299 ? -14.173 10.376 18.065 1.00 94.25 299 LEU A CA 1
ATOM 2179 C C . LEU A 1 299 ? -14.702 10.754 16.673 1.00 94.25 299 LEU A C 1
ATOM 2181 O O . LEU A 1 299 ? -14.156 10.297 15.670 1.00 94.25 299 LEU A O 1
ATOM 2185 N N . ALA A 1 300 ? -15.726 11.609 16.606 1.00 92.25 300 ALA A N 1
ATOM 2186 C CA . ALA A 1 300 ? -16.284 12.107 15.352 1.00 92.25 300 ALA A CA 1
ATOM 2187 C C . ALA A 1 300 ? -15.261 12.957 14.586 1.00 92.25 300 ALA A C 1
ATOM 2189 O O . ALA A 1 300 ? -14.985 12.683 13.420 1.00 92.25 300 ALA A O 1
ATOM 2190 N N . THR A 1 301 ? -14.638 13.931 15.256 1.00 94.88 301 THR A N 1
ATOM 2191 C CA . THR A 1 301 ? -13.638 14.819 14.641 1.00 94.88 301 THR A CA 1
ATOM 2192 C C . THR A 1 301 ? -12.432 14.034 14.126 1.00 94.88 301 THR A C 1
ATOM 2194 O O . THR A 1 301 ? -12.071 14.131 12.954 1.00 94.88 301 THR A O 1
ATOM 2197 N N . THR A 1 302 ? -11.836 13.192 14.974 1.00 95.19 302 THR A N 1
ATOM 2198 C CA . THR A 1 302 ? -10.692 12.348 14.585 1.00 95.19 302 THR A CA 1
ATOM 2199 C C . THR A 1 302 ? -11.073 11.326 13.512 1.00 95.19 302 THR A C 1
ATOM 2201 O O . THR A 1 302 ? -10.290 11.077 12.601 1.00 95.19 302 THR A O 1
ATOM 2204 N N . GLY A 1 303 ? -12.289 10.771 13.560 1.00 91.25 303 GLY A N 1
ATOM 2205 C CA . GLY A 1 303 ? -12.804 9.852 12.545 1.00 91.25 303 GLY A CA 1
ATOM 2206 C C . GLY A 1 303 ? -12.939 10.496 11.165 1.00 91.25 303 GLY A C 1
ATOM 2207 O O . GLY A 1 303 ? -12.566 9.876 10.172 1.00 91.25 303 GLY A O 1
ATOM 2208 N N . VAL A 1 304 ? -13.404 11.747 11.099 1.00 91.19 304 VAL A N 1
ATOM 2209 C CA . VAL A 1 304 ? -13.481 12.520 9.849 1.00 91.19 304 VAL A CA 1
ATOM 2210 C C . VAL A 1 304 ? -12.085 12.806 9.298 1.00 91.19 304 VAL A C 1
ATOM 2212 O O . VAL A 1 304 ? -11.838 12.546 8.122 1.00 91.19 304 VAL A O 1
ATOM 2215 N N . ILE A 1 305 ? -11.155 13.268 10.143 1.00 89.94 305 ILE A N 1
ATOM 2216 C CA . ILE A 1 305 ? -9.763 13.529 9.736 1.00 89.94 305 ILE A CA 1
ATOM 2217 C C . ILE A 1 305 ? -9.138 12.266 9.131 1.00 89.94 305 ILE A C 1
ATOM 2219 O O . ILE A 1 305 ? -8.579 12.318 8.036 1.00 89.94 305 ILE A O 1
ATOM 2223 N N . ARG A 1 306 ? -9.305 11.116 9.796 1.00 87.88 306 ARG A N 1
ATOM 2224 C CA . ARG A 1 306 ? -8.821 9.828 9.286 1.00 87.88 306 ARG A CA 1
ATOM 2225 C C . ARG A 1 306 ? -9.519 9.405 7.997 1.00 87.88 306 ARG A C 1
ATOM 2227 O O . ARG A 1 306 ? -8.869 8.917 7.086 1.00 87.88 306 ARG A O 1
ATOM 2234 N N . ALA A 1 307 ? -10.827 9.611 7.862 1.00 85.00 307 ALA A N 1
ATOM 2235 C CA . ALA A 1 307 ? -11.529 9.269 6.625 1.00 85.00 307 ALA A CA 1
ATOM 2236 C C . ALA A 1 307 ? -10.961 10.031 5.410 1.00 85.00 307 ALA A C 1
ATOM 2238 O O . ALA A 1 307 ? -10.789 9.436 4.346 1.00 85.00 307 ALA A O 1
ATOM 2239 N N . PHE A 1 308 ? -10.608 11.310 5.578 1.00 85.06 308 PHE A N 1
ATOM 2240 C CA . PHE A 1 308 ? -9.946 12.103 4.536 1.00 85.06 308 PHE A CA 1
ATOM 2241 C C . PHE A 1 308 ? -8.498 11.679 4.273 1.00 85.06 308 PHE A C 1
ATOM 2243 O O . PHE A 1 308 ? -8.033 11.797 3.140 1.00 85.06 308 PHE A O 1
ATOM 2250 N N . SER A 1 309 ? -7.778 11.175 5.280 1.00 79.06 309 SER A N 1
ATOM 2251 C CA . SER A 1 309 ? -6.423 10.656 5.069 1.00 79.06 309 SER A CA 1
ATOM 2252 C C . SER A 1 309 ? -6.412 9.274 4.406 1.00 79.06 309 SER A C 1
ATOM 2254 O O . SER A 1 309 ? -5.448 8.944 3.708 1.00 79.06 309 SER A O 1
ATOM 2256 N N . GLU A 1 310 ? -7.486 8.494 4.566 1.00 76.44 310 GLU A N 1
ATOM 2257 C CA . GLU A 1 310 ? -7.618 7.122 4.061 1.00 76.44 310 GLU A CA 1
ATOM 2258 C C . GLU A 1 310 ? -8.336 7.001 2.700 1.00 76.44 310 GLU A C 1
ATOM 2260 O O . GLU A 1 310 ? -8.144 6.012 1.984 1.00 76.44 310 GLU A O 1
ATOM 2265 N N . LEU A 1 311 ? -9.122 8.002 2.284 1.00 75.62 311 LEU A N 1
ATOM 2266 C CA . LEU A 1 311 ? -9.846 8.026 1.004 1.00 75.62 311 LEU A CA 1
ATOM 2267 C C . LEU A 1 311 ? -9.376 9.186 0.116 1.00 75.62 311 LEU A C 1
ATOM 2269 O O . LEU A 1 311 ? -9.346 10.333 0.541 1.00 75.62 311 LEU A O 1
ATOM 2273 N N . ARG A 1 312 ? -9.064 8.907 -1.158 1.00 74.88 312 ARG A N 1
ATOM 2274 C CA . ARG A 1 312 ? -8.672 9.939 -2.147 1.00 74.88 312 ARG A CA 1
ATOM 2275 C C . ARG A 1 312 ? -9.820 10.438 -3.017 1.00 74.88 312 ARG A C 1
ATOM 2277 O O . ARG A 1 312 ? -9.682 11.476 -3.655 1.00 74.88 312 ARG A O 1
ATOM 2284 N N . ALA A 1 313 ? -10.921 9.695 -3.087 1.00 73.31 313 ALA A N 1
ATOM 2285 C CA . ALA A 1 313 ? -12.090 10.073 -3.873 1.00 73.31 313 ALA A CA 1
ATOM 2286 C C . ALA A 1 313 ? -13.380 9.569 -3.221 1.00 73.31 313 ALA A C 1
ATOM 2288 O O . ALA A 1 313 ? -13.427 8.448 -2.716 1.00 73.31 313 ALA A O 1
ATOM 2289 N N . PHE A 1 314 ? -14.454 10.355 -3.316 1.00 79.00 314 PHE A N 1
ATOM 2290 C CA . PHE A 1 314 ? -15.767 10.006 -2.759 1.00 79.00 314 PHE A CA 1
ATOM 2291 C C . PHE A 1 314 ? -16.320 8.685 -3.305 1.00 79.00 314 PHE A C 1
ATOM 2293 O O . PHE A 1 314 ? -16.871 7.890 -2.547 1.00 79.00 314 PHE A O 1
ATOM 2300 N N . GLY A 1 315 ? -16.070 8.387 -4.587 1.00 70.31 315 GLY A N 1
ATOM 2301 C CA . GLY A 1 315 ? -16.465 7.120 -5.210 1.00 70.31 315 GLY A CA 1
ATOM 2302 C C . GLY A 1 315 ? -15.912 5.872 -4.515 1.00 70.31 315 GLY A C 1
ATOM 2303 O O . GLY A 1 315 ? -16.445 4.773 -4.680 1.00 70.31 315 GLY A O 1
ATOM 2304 N N . GLN A 1 316 ? -14.861 6.015 -3.702 1.00 73.25 316 GLN A N 1
ATOM 2305 C CA . GLN A 1 316 ? -14.255 4.909 -2.964 1.00 73.25 316 GLN A CA 1
ATOM 2306 C C . GLN A 1 316 ? -15.119 4.408 -1.805 1.00 73.25 316 GLN A C 1
ATOM 2308 O O . GLN A 1 316 ? -14.917 3.280 -1.358 1.00 73.25 316 GLN A O 1
ATOM 2313 N N . LEU A 1 317 ? -16.113 5.186 -1.366 1.00 76.12 317 LEU A N 1
ATOM 2314 C CA . LEU A 1 317 ? -17.045 4.780 -0.315 1.00 76.12 317 LEU A CA 1
ATOM 2315 C C . LEU A 1 317 ? -17.893 3.566 -0.722 1.00 76.12 317 LEU A C 1
ATOM 2317 O O . LEU A 1 317 ? -18.104 2.675 0.088 1.00 76.12 317 LEU A O 1
ATOM 2321 N N . TRP A 1 318 ? -18.330 3.477 -1.979 1.00 79.81 318 TRP A N 1
ATOM 2322 C CA . TRP A 1 318 ? -19.171 2.365 -2.452 1.00 79.81 318 TRP A CA 1
ATOM 2323 C C . TRP A 1 318 ? -18.441 1.375 -3.368 1.00 79.81 318 TRP A C 1
ATOM 2325 O O . TRP A 1 318 ? -18.820 0.202 -3.446 1.00 79.81 318 TRP A O 1
ATOM 2335 N N . SER A 1 319 ? -17.367 1.804 -4.039 1.00 59.50 319 SER A N 1
ATOM 2336 C CA . SER A 1 319 ? -16.590 0.941 -4.947 1.00 59.50 319 SER A CA 1
ATOM 2337 C C . SER A 1 319 ? -15.555 0.055 -4.241 1.00 59.50 319 SER A C 1
ATOM 2339 O O . SER A 1 319 ? -15.011 -0.868 -4.854 1.00 59.50 319 SER A O 1
ATOM 2341 N N . THR A 1 320 ? -15.260 0.303 -2.959 1.00 66.31 320 THR A N 1
ATOM 2342 C CA . THR A 1 320 ? -14.216 -0.420 -2.215 1.00 66.31 320 THR A CA 1
ATOM 2343 C C . THR A 1 320 ? -14.759 -1.181 -1.015 1.00 66.31 320 THR A C 1
ATOM 2345 O O . THR A 1 320 ? -15.723 -0.748 -0.392 1.00 66.31 320 THR A O 1
ATOM 2348 N N . GLY A 1 321 ? -14.131 -2.319 -0.682 1.00 72.31 321 GLY A N 1
ATOM 2349 C CA . GLY A 1 321 ? -14.476 -3.078 0.527 1.00 72.31 321 GLY A CA 1
ATOM 2350 C C . GLY A 1 321 ? -14.300 -2.220 1.781 1.00 72.31 321 GLY A C 1
ATOM 2351 O O . GLY A 1 321 ? -15.222 -2.103 2.577 1.00 72.31 321 GLY A O 1
ATOM 2352 N N . TYR A 1 322 ? -13.169 -1.512 1.878 1.00 75.25 322 TYR A N 1
ATOM 2353 C CA . TYR A 1 322 ? -12.892 -0.559 2.955 1.00 75.25 322 TYR A CA 1
ATOM 2354 C C . TYR A 1 322 ? -13.972 0.520 3.082 1.00 75.25 322 TYR A C 1
ATOM 2356 O O . TYR A 1 322 ? -14.501 0.740 4.165 1.00 75.25 322 TYR A O 1
ATOM 2364 N N . GLY A 1 323 ? -14.354 1.157 1.972 1.00 80.44 323 GLY A N 1
ATOM 2365 C CA . GLY A 1 323 ? -15.399 2.178 1.953 1.00 80.44 323 GLY A CA 1
ATOM 2366 C C . GLY A 1 323 ? -16.753 1.650 2.427 1.00 80.44 323 GLY A C 1
ATOM 2367 O O . GLY A 1 323 ? -17.413 2.304 3.231 1.00 80.44 323 GLY A O 1
ATOM 2368 N N . ARG A 1 324 ? -17.141 0.441 1.999 1.00 84.25 324 ARG A N 1
ATOM 2369 C CA . ARG A 1 324 ? -18.403 -0.190 2.420 1.00 84.25 324 ARG A CA 1
ATOM 2370 C C . ARG A 1 324 ? -18.415 -0.479 3.917 1.00 84.25 324 ARG A C 1
ATOM 2372 O O . ARG A 1 324 ? -19.393 -0.156 4.585 1.00 84.25 324 ARG A O 1
ATOM 2379 N N . VAL A 1 325 ? -17.329 -1.027 4.465 1.00 84.56 325 VAL A N 1
ATOM 2380 C CA . VAL A 1 325 ? -17.233 -1.267 5.914 1.00 84.56 325 VAL A CA 1
ATOM 2381 C C . VAL A 1 325 ? -17.160 0.055 6.685 1.00 84.56 325 VAL A C 1
ATOM 2383 O O . VAL A 1 325 ? -17.753 0.169 7.755 1.00 84.56 325 VAL A O 1
ATOM 2386 N N . LEU A 1 326 ? -16.531 1.095 6.128 1.00 87.12 326 LEU A N 1
ATOM 2387 C CA . LEU A 1 326 ? -16.542 2.435 6.713 1.00 87.12 326 LEU A CA 1
ATOM 2388 C C . LEU A 1 326 ? -17.961 3.019 6.763 1.00 87.12 326 LEU A C 1
ATOM 2390 O O . LEU A 1 326 ? -18.329 3.594 7.782 1.00 87.12 326 LEU A O 1
ATOM 2394 N N . LEU A 1 327 ? -18.783 2.830 5.726 1.00 89.50 327 LEU A N 1
ATOM 2395 C CA . LEU A 1 327 ? -20.196 3.229 5.747 1.00 89.50 327 LEU A CA 1
ATOM 2396 C C . LEU A 1 327 ? -20.972 2.499 6.848 1.00 89.50 327 LEU A C 1
ATOM 2398 O O . LEU A 1 327 ? -21.730 3.131 7.581 1.00 89.50 327 LEU A O 1
ATOM 2402 N N . VAL A 1 328 ? -20.743 1.192 7.010 1.00 89.56 328 VAL A N 1
ATOM 2403 C CA . VAL A 1 328 ? -21.347 0.400 8.094 1.00 89.56 328 VAL A CA 1
ATOM 2404 C C . VAL A 1 328 ? -20.896 0.920 9.461 1.00 89.56 328 VAL A C 1
ATOM 2406 O O . VAL A 1 328 ? -21.736 1.147 10.330 1.00 89.56 328 VAL A O 1
ATOM 2409 N N . LYS A 1 329 ? -19.597 1.194 9.644 1.00 91.94 329 LYS A N 1
ATOM 2410 C CA . LYS A 1 329 ? -19.046 1.800 10.867 1.00 91.94 329 LYS A CA 1
ATOM 2411 C C . LYS A 1 329 ? -19.710 3.148 11.164 1.00 91.94 329 LYS A C 1
ATOM 2413 O O . LYS A 1 329 ? -20.114 3.390 12.299 1.00 91.94 329 LYS A O 1
ATOM 2418 N N . THR A 1 330 ? -19.864 4.005 10.156 1.00 92.00 330 THR A N 1
ATOM 2419 C CA . THR A 1 330 ? -20.513 5.316 10.297 1.00 92.00 330 THR A CA 1
ATOM 2420 C C . THR A 1 330 ? -21.998 5.185 10.637 1.00 92.00 330 THR A C 1
ATOM 2422 O O . THR A 1 330 ? -22.484 5.918 11.495 1.00 92.00 330 THR A O 1
ATOM 2425 N N . LEU A 1 331 ? -22.717 4.229 10.040 1.00 93.12 331 LEU A N 1
ATOM 2426 C CA . LEU A 1 331 ? -24.121 3.963 10.366 1.00 93.12 331 LEU A CA 1
ATOM 2427 C C . LEU A 1 331 ? -24.283 3.469 11.811 1.00 93.12 331 LEU A C 1
ATOM 2429 O O . LEU A 1 331 ? -25.116 3.992 12.549 1.00 93.12 331 LEU A O 1
ATOM 2433 N N . LEU A 1 332 ? -23.470 2.497 12.235 1.00 92.69 332 LEU A N 1
ATOM 2434 C CA . LEU A 1 332 ? -23.469 1.990 13.612 1.00 92.69 332 LEU A CA 1
ATOM 2435 C C . LEU A 1 332 ? -23.151 3.106 14.616 1.00 92.69 332 LEU A C 1
ATOM 2437 O O . LEU A 1 332 ? -23.823 3.223 15.641 1.00 92.69 332 LEU A O 1
ATOM 2441 N N . LEU A 1 333 ? -22.177 3.964 14.296 1.00 93.38 333 LEU A N 1
ATOM 2442 C CA . LEU A 1 333 ? -21.845 5.139 15.098 1.00 93.38 333 LEU A CA 1
ATOM 2443 C C . LEU A 1 333 ? -23.021 6.125 15.176 1.00 93.38 333 LEU A C 1
ATOM 2445 O O . LEU A 1 333 ? -23.337 6.596 16.264 1.00 93.38 333 LEU A O 1
ATOM 2449 N N . ALA A 1 334 ? -23.702 6.411 14.065 1.00 93.19 334 ALA A N 1
ATOM 2450 C CA . ALA A 1 334 ? -24.861 7.303 14.053 1.00 93.19 334 ALA A CA 1
ATOM 2451 C C . ALA A 1 334 ? -26.009 6.770 14.929 1.00 93.19 334 ALA A C 1
ATOM 2453 O O . ALA A 1 334 ? -26.606 7.530 15.694 1.00 93.19 334 ALA A O 1
ATOM 2454 N N . LEU A 1 335 ? -26.274 5.459 14.884 1.00 94.25 335 LEU A N 1
ATOM 2455 C CA . LEU A 1 335 ? -27.257 4.806 15.755 1.00 94.25 335 LEU A CA 1
ATOM 2456 C C . LEU A 1 335 ? -26.864 4.905 17.238 1.00 94.25 335 LEU A C 1
ATOM 2458 O O . LEU A 1 335 ? -27.713 5.212 18.075 1.00 94.25 335 LEU A O 1
ATOM 2462 N N . LEU A 1 336 ? -25.583 4.701 17.564 1.00 93.44 336 LEU A N 1
ATOM 2463 C CA . LEU A 1 336 ? -25.058 4.869 18.924 1.00 93.44 336 LEU A CA 1
ATOM 2464 C C . LEU A 1 336 ? -25.199 6.308 19.425 1.00 93.44 336 LEU A C 1
ATOM 2466 O O . LEU A 1 336 ? -25.631 6.523 20.555 1.00 93.44 336 LEU A O 1
ATOM 2470 N N . VAL A 1 337 ? -24.883 7.300 18.591 1.00 93.62 337 VAL A N 1
ATOM 2471 C CA . VAL A 1 337 ? -25.044 8.719 18.939 1.00 93.62 337 VAL A CA 1
ATOM 2472 C C . VAL A 1 337 ? -26.519 9.065 19.156 1.00 93.62 337 VAL A C 1
ATOM 2474 O O . VAL A 1 337 ? -26.842 9.758 20.119 1.00 93.62 337 VAL A O 1
ATOM 2477 N N . ALA A 1 338 ? -27.429 8.541 18.329 1.00 92.94 338 ALA A N 1
ATOM 2478 C CA . ALA A 1 338 ? -28.867 8.744 18.496 1.00 92.94 338 ALA A CA 1
ATOM 2479 C C . ALA A 1 338 ? -29.397 8.140 19.812 1.00 92.94 338 ALA A C 1
ATOM 2481 O O . ALA A 1 338 ? -30.176 8.786 20.520 1.00 92.94 338 ALA A O 1
ATOM 2482 N N . LEU A 1 339 ? -28.946 6.934 20.180 1.00 92.25 339 LEU A N 1
ATOM 2483 C CA . LEU A 1 339 ? -29.269 6.321 21.474 1.00 92.25 339 LEU A CA 1
ATOM 2484 C C . LEU A 1 339 ? -28.672 7.110 22.644 1.00 92.25 339 LEU A C 1
ATOM 2486 O O . LEU A 1 339 ? -29.386 7.397 23.606 1.00 92.25 339 LEU A O 1
ATOM 2490 N N . GLY A 1 340 ? -27.414 7.541 22.535 1.00 90.75 340 GLY A N 1
ATOM 2491 C CA . GLY A 1 340 ? -26.753 8.373 23.539 1.00 90.75 340 GLY A CA 1
ATOM 2492 C C . GLY A 1 340 ? -27.468 9.712 23.750 1.00 90.75 340 GLY A C 1
ATOM 2493 O O . GLY A 1 340 ? -27.661 10.143 24.890 1.00 90.75 340 GLY A O 1
ATOM 2494 N N . TRP A 1 341 ? -27.946 10.336 22.670 1.00 92.88 341 TRP A N 1
ATOM 2495 C CA . TRP A 1 341 ? -28.771 11.544 22.715 1.00 92.88 341 TRP A CA 1
ATOM 2496 C C . TRP A 1 341 ? -30.106 11.292 23.427 1.00 92.88 341 TRP A C 1
ATOM 2498 O O . TRP A 1 341 ? -30.469 12.017 24.357 1.00 92.88 341 TRP A O 1
ATOM 2508 N N . LEU A 1 342 ? -30.819 10.222 23.060 1.00 91.44 342 LEU A N 1
ATOM 2509 C CA . LEU A 1 342 ? -32.068 9.824 23.714 1.00 91.44 342 LEU A CA 1
ATOM 2510 C C . LEU A 1 342 ? -31.860 9.556 25.213 1.00 91.44 342 LEU A C 1
ATOM 2512 O O . LEU A 1 342 ? -32.656 9.998 26.046 1.00 91.44 342 LEU A O 1
ATOM 2516 N N . ASN A 1 343 ? -30.769 8.874 25.561 1.00 91.12 343 ASN A N 1
ATOM 2517 C CA . ASN A 1 343 ? -30.384 8.607 26.937 1.00 91.12 343 ASN A CA 1
ATOM 2518 C C . ASN A 1 343 ? -30.152 9.913 27.696 1.00 91.12 343 ASN A C 1
ATOM 2520 O O . ASN A 1 343 ? -30.779 10.125 28.734 1.00 91.12 343 ASN A O 1
ATOM 2524 N N . ARG A 1 344 ? -29.329 10.815 27.153 1.00 90.88 344 ARG A N 1
ATOM 2525 C CA . ARG A 1 344 ? -28.969 12.090 27.786 1.00 90.88 344 ARG A CA 1
ATOM 2526 C C . ARG A 1 344 ? -30.168 13.002 28.035 1.00 90.88 344 ARG A C 1
ATOM 2528 O O . ARG A 1 344 ? -30.254 13.579 29.114 1.00 90.88 344 ARG A O 1
ATOM 2535 N N . TYR A 1 345 ? -31.080 13.129 27.072 1.00 91.12 345 TYR A N 1
ATOM 2536 C CA . TYR A 1 345 ? -32.170 14.110 27.153 1.00 91.12 345 TYR A CA 1
ATOM 2537 C C . TYR A 1 345 ? -33.498 13.541 27.653 1.00 91.12 345 TYR A C 1
ATOM 2539 O O . TYR A 1 345 ? -34.330 14.302 28.139 1.00 91.12 345 TYR A O 1
ATOM 2547 N N . ARG A 1 346 ? -33.724 12.221 27.572 1.00 89.50 346 ARG A N 1
ATOM 2548 C CA . ARG A 1 346 ? -34.980 11.610 28.045 1.00 89.50 346 ARG A CA 1
ATOM 2549 C C . ARG A 1 346 ? -34.803 10.699 29.249 1.00 89.50 346 ARG A C 1
ATOM 2551 O O . ARG A 1 346 ? -35.573 10.818 30.198 1.00 89.50 346 ARG A O 1
ATOM 2558 N N . LEU A 1 347 ? -33.840 9.776 29.226 1.00 86.88 347 LEU A N 1
ATOM 2559 C CA . LEU A 1 347 ? -33.758 8.720 30.247 1.00 86.88 347 LEU A CA 1
ATOM 2560 C C . LEU A 1 347 ? -32.947 9.121 31.484 1.00 86.88 347 LEU A C 1
ATOM 2562 O O . LEU A 1 347 ? -33.340 8.767 32.596 1.00 86.88 347 LEU A O 1
ATOM 2566 N N . VAL A 1 348 ? -31.865 9.885 31.312 1.00 86.62 348 VAL A N 1
ATOM 2567 C CA . VAL A 1 348 ? -31.032 10.398 32.410 1.00 86.62 348 VAL A CA 1
ATOM 2568 C C . VAL A 1 348 ? -31.800 11.401 33.286 1.00 86.62 348 VAL A C 1
ATOM 2570 O O . VAL A 1 348 ? -31.795 11.203 34.500 1.00 86.62 348 VAL A O 1
ATOM 2573 N N . PRO A 1 349 ? -32.523 12.411 32.749 1.00 86.81 349 PRO A N 1
ATOM 2574 C CA . PRO A 1 349 ? -33.269 13.359 33.583 1.00 86.81 349 PRO A CA 1
ATOM 2575 C C . PRO A 1 349 ? -34.423 12.702 34.350 1.00 86.81 349 PRO A C 1
ATOM 2577 O O . PRO A 1 349 ? -34.726 13.104 35.466 1.00 86.81 349 PRO A O 1
ATOM 2580 N N . ARG A 1 350 ? -35.037 11.658 33.772 1.00 85.12 350 ARG A N 1
ATOM 2581 C CA . ARG A 1 350 ? -36.142 10.895 34.380 1.00 85.12 350 ARG A CA 1
ATOM 2582 C C . ARG A 1 350 ? -35.680 9.794 35.343 1.00 85.12 350 ARG A C 1
ATOM 2584 O O . ARG A 1 350 ? -36.524 9.078 35.868 1.00 85.12 350 ARG A O 1
ATOM 2591 N N . PHE A 1 351 ? -34.369 9.593 35.515 1.00 81.62 351 PHE A N 1
ATOM 2592 C CA . PHE A 1 351 ? -33.779 8.520 36.331 1.00 81.62 351 PHE A CA 1
ATOM 2593 C C . PHE A 1 351 ? -34.399 7.124 36.113 1.00 81.62 351 PHE A C 1
ATOM 2595 O O . PHE A 1 351 ? -34.493 6.305 37.029 1.00 81.62 351 PHE A O 1
ATOM 2602 N N . SER A 1 352 ? -34.788 6.806 34.875 1.00 83.12 352 SER A N 1
ATOM 2603 C CA . SER A 1 352 ? -35.416 5.520 34.551 1.00 83.12 352 SER A CA 1
ATOM 2604 C C . SER A 1 352 ? -34.370 4.403 34.482 1.00 83.12 352 SER A C 1
ATOM 2606 O O . SER A 1 352 ? -33.856 4.081 33.412 1.00 83.12 352 SER A O 1
ATOM 2608 N N . VAL A 1 353 ? -34.045 3.780 35.619 1.00 81.06 353 VAL A N 1
ATOM 2609 C CA . VAL A 1 353 ? -33.005 2.732 35.702 1.00 81.06 353 VAL A CA 1
ATOM 2610 C C . VAL A 1 353 ? -33.312 1.546 34.780 1.00 81.06 353 VAL A C 1
ATOM 2612 O O . VAL A 1 353 ? -32.422 1.054 34.088 1.00 81.06 353 VAL A O 1
ATOM 2615 N N . GLY A 1 354 ? -34.572 1.101 34.720 1.00 82.81 354 GLY A N 1
ATOM 2616 C CA . GLY A 1 354 ? -34.991 0.003 33.840 1.00 82.81 354 GLY A CA 1
ATOM 2617 C C . GLY A 1 354 ? -34.936 0.354 32.346 1.00 82.81 354 GLY A C 1
ATOM 2618 O O . GLY A 1 354 ? -34.644 -0.512 31.521 1.00 82.81 354 GLY A O 1
ATOM 2619 N N . GLY A 1 355 ? -35.189 1.618 31.988 1.00 86.56 355 GLY A N 1
ATOM 2620 C CA . GLY A 1 355 ? -35.012 2.123 30.623 1.00 86.56 355 GLY A CA 1
ATOM 2621 C C . GLY A 1 355 ? -33.534 2.235 30.245 1.00 86.56 355 GLY A C 1
ATOM 2622 O O . GLY A 1 355 ? -33.128 1.736 29.198 1.00 86.56 355 GLY A O 1
ATOM 2623 N N . LEU A 1 356 ? -32.715 2.798 31.140 1.00 86.81 356 LEU A N 1
ATOM 2624 C CA . LEU A 1 356 ? -31.267 2.935 30.967 1.00 86.81 356 LEU A CA 1
ATOM 2625 C C . LEU A 1 356 ? -30.581 1.576 30.805 1.00 86.81 356 LEU A C 1
ATOM 2627 O O . LEU A 1 356 ? -29.786 1.414 29.891 1.00 86.81 356 LEU A O 1
ATOM 2631 N N . ARG A 1 357 ? -30.922 0.568 31.620 1.00 86.94 357 ARG A N 1
ATOM 2632 C CA . ARG A 1 357 ? -30.343 -0.784 31.493 1.00 86.94 357 ARG A CA 1
ATOM 2633 C C . ARG A 1 357 ? -30.624 -1.418 30.127 1.00 86.94 357 ARG A C 1
ATOM 2635 O O . ARG A 1 357 ? -29.721 -2.010 29.543 1.00 86.94 357 ARG A O 1
ATOM 2642 N N . ARG A 1 358 ? -31.851 -1.280 29.610 1.00 88.00 358 ARG A N 1
ATOM 2643 C CA . ARG A 1 358 ? -32.220 -1.773 28.270 1.00 88.00 358 ARG A CA 1
ATOM 2644 C C . ARG A 1 358 ? -31.482 -1.016 27.167 1.00 88.00 358 ARG A C 1
ATOM 2646 O O . ARG A 1 358 ? -30.961 -1.644 26.253 1.00 88.00 358 ARG A O 1
ATOM 2653 N N . SER A 1 359 ? -31.406 0.308 27.286 1.00 91.56 359 SER A N 1
ATOM 2654 C CA . SER A 1 359 ? -30.703 1.162 26.326 1.00 91.56 359 SER A CA 1
ATOM 2655 C C . SER A 1 359 ? -29.205 0.850 26.277 1.00 91.56 359 SER A C 1
ATOM 2657 O O . SER A 1 359 ? -28.678 0.584 25.204 1.00 91.56 359 SER A O 1
ATOM 2659 N N . ILE A 1 360 ? -28.543 0.742 27.435 1.00 90.69 360 ILE A N 1
ATOM 2660 C CA . ILE A 1 360 ? -27.118 0.386 27.518 1.00 90.69 360 ILE A CA 1
ATOM 2661 C C . ILE A 1 360 ? -26.862 -1.019 26.952 1.00 90.69 360 ILE A C 1
ATOM 2663 O O . ILE A 1 360 ? -25.854 -1.238 26.292 1.00 90.69 360 ILE A O 1
ATOM 2667 N N . GLY A 1 361 ? -27.776 -1.976 27.153 1.00 89.00 361 GLY A N 1
ATOM 2668 C CA . GLY A 1 361 ? -27.677 -3.295 26.518 1.00 89.00 361 GLY A CA 1
ATOM 2669 C C . GLY A 1 361 ? -27.654 -3.216 24.985 1.00 89.00 361 GLY A C 1
ATOM 2670 O O . GLY A 1 361 ? -26.837 -3.879 24.351 1.00 89.00 361 GLY A O 1
ATOM 2671 N N . LEU A 1 362 ? -28.501 -2.368 24.391 1.00 91.88 362 LEU A N 1
ATOM 2672 C CA . LEU A 1 362 ? -28.495 -2.108 22.946 1.00 91.88 362 LEU A CA 1
ATOM 2673 C C . LEU A 1 362 ? -27.234 -1.358 22.496 1.00 91.88 362 LEU A C 1
ATOM 2675 O O . LEU A 1 362 ? -26.670 -1.701 21.459 1.00 91.88 362 LEU A O 1
ATOM 2679 N N . GLU A 1 363 ? -26.768 -0.378 23.275 1.00 93.19 363 GLU A N 1
ATOM 2680 C CA . GLU A 1 363 ? -25.515 0.333 23.000 1.00 93.19 363 GLU A CA 1
ATOM 2681 C C . GLU A 1 363 ? -24.321 -0.627 22.998 1.00 93.19 363 GLU A C 1
ATOM 2683 O O . GLU A 1 363 ? -23.526 -0.598 22.066 1.00 93.19 363 GLU A O 1
ATOM 2688 N N . LEU A 1 364 ? -24.217 -1.538 23.971 1.00 92.19 364 LEU A N 1
ATOM 2689 C CA . LEU A 1 364 ? -23.142 -2.536 24.021 1.00 92.19 364 LEU A CA 1
ATOM 2690 C C . LEU A 1 364 ? -23.180 -3.503 22.828 1.00 92.19 364 LEU A C 1
ATOM 2692 O O . LEU A 1 364 ? -22.126 -3.853 22.301 1.00 92.19 364 LEU A O 1
ATOM 2696 N N . LEU A 1 365 ? -24.369 -3.900 22.359 1.00 91.75 365 LEU A N 1
ATOM 2697 C CA . LEU A 1 365 ? -24.510 -4.726 21.152 1.00 91.75 365 LEU A CA 1
ATOM 2698 C C . LEU A 1 365 ? -24.067 -3.979 19.886 1.00 91.75 365 LEU A C 1
ATOM 2700 O O . LEU A 1 365 ? -23.341 -4.536 19.062 1.00 91.75 365 LEU A O 1
ATOM 2704 N N . LEU A 1 366 ? -24.468 -2.714 19.736 1.00 92.31 366 LEU A N 1
ATOM 2705 C CA . LEU A 1 366 ? -24.021 -1.869 18.625 1.00 92.31 366 LEU A CA 1
ATOM 2706 C C . LEU A 1 366 ? -22.511 -1.620 18.683 1.00 92.31 366 LEU A C 1
ATOM 2708 O O . LEU A 1 366 ? -21.855 -1.644 17.646 1.00 92.31 366 LEU A O 1
ATOM 2712 N N . PHE A 1 367 ? -21.951 -1.443 19.881 1.00 91.75 367 PHE A N 1
ATOM 2713 C CA . PHE A 1 367 ? -20.511 -1.335 20.088 1.00 91.75 367 PHE A CA 1
ATOM 2714 C C . PHE A 1 367 ? -19.766 -2.609 19.712 1.00 91.75 367 PHE A C 1
ATOM 2716 O O . PHE A 1 367 ? -18.735 -2.515 19.057 1.00 91.75 367 PHE A O 1
ATOM 2723 N N . ALA A 1 368 ? -20.279 -3.788 20.069 1.00 89.12 368 ALA A N 1
ATOM 2724 C CA . ALA A 1 368 ? -19.684 -5.053 19.645 1.00 89.12 368 ALA A CA 1
ATOM 2725 C C . ALA A 1 368 ? -19.642 -5.153 18.110 1.00 89.12 368 ALA A C 1
ATOM 2727 O O . ALA A 1 368 ? -18.602 -5.480 17.541 1.00 89.12 368 ALA A O 1
ATOM 2728 N N . GLY A 1 369 ? -20.732 -4.770 17.433 1.00 89.31 369 GLY A N 1
ATOM 2729 C CA . GLY A 1 369 ? -20.764 -4.663 15.972 1.00 89.31 369 GLY A CA 1
ATOM 2730 C C . GLY A 1 369 ? -19.791 -3.616 15.417 1.00 89.31 369 GLY A C 1
ATOM 2731 O O . GLY A 1 369 ? -19.135 -3.856 14.406 1.00 89.31 369 GLY A O 1
ATOM 2732 N N . LEU A 1 370 ? -19.645 -2.473 16.094 1.00 91.06 370 LEU A N 1
ATOM 2733 C CA . LEU A 1 370 ? -18.709 -1.413 15.716 1.00 91.06 370 LEU A CA 1
ATOM 2734 C C . LEU A 1 370 ? -17.252 -1.878 15.846 1.00 91.06 370 LEU A C 1
ATOM 2736 O O . LEU A 1 370 ? -16.450 -1.613 14.955 1.00 91.06 370 LEU A O 1
ATOM 2740 N N . VAL A 1 371 ? -16.912 -2.594 16.920 1.00 90.44 371 VAL A N 1
ATOM 2741 C CA . VAL A 1 371 ? -15.580 -3.175 17.142 1.00 90.44 371 VAL A CA 1
ATOM 2742 C C . VAL A 1 371 ? -15.292 -4.275 16.120 1.00 90.44 371 VAL A C 1
ATOM 2744 O O . VAL A 1 371 ? -14.191 -4.308 15.581 1.00 90.44 371 VAL A O 1
ATOM 2747 N N . ALA A 1 372 ? -16.278 -5.108 15.767 1.00 86.81 372 ALA A N 1
ATOM 2748 C CA . ALA A 1 372 ? -16.146 -6.080 14.678 1.00 86.81 372 ALA A CA 1
ATOM 2749 C C . ALA A 1 372 ? -15.864 -5.395 13.329 1.00 86.81 372 ALA A C 1
ATOM 2751 O O . ALA A 1 372 ? -14.939 -5.780 12.614 1.00 86.81 372 ALA A O 1
ATOM 2752 N N . ALA A 1 373 ? -16.607 -4.330 13.007 1.00 87.19 373 ALA A N 1
ATOM 2753 C CA . ALA A 1 373 ? -16.373 -3.531 11.806 1.00 87.19 373 ALA A CA 1
ATOM 2754 C C . ALA A 1 373 ? -14.987 -2.864 11.816 1.00 87.19 373 ALA A C 1
ATOM 2756 O O . ALA A 1 373 ? -14.359 -2.747 10.767 1.00 87.19 373 ALA A O 1
ATOM 2757 N N . VAL A 1 374 ? -14.485 -2.447 12.985 1.00 87.69 374 VAL A N 1
ATOM 2758 C CA . VAL A 1 374 ? -13.110 -1.947 13.143 1.00 87.69 374 VAL A CA 1
ATOM 2759 C C . VAL A 1 374 ? -12.088 -3.057 12.909 1.00 87.69 374 VAL A C 1
ATOM 2761 O O . VAL A 1 374 ? -11.157 -2.825 12.146 1.00 87.69 374 VAL A O 1
ATOM 2764 N N . GLY A 1 375 ? -12.273 -4.247 13.488 1.00 82.44 375 GLY A N 1
ATOM 2765 C CA . GLY A 1 375 ? -11.408 -5.406 13.245 1.00 82.44 375 GLY A CA 1
ATOM 2766 C C . GLY A 1 375 ? -11.289 -5.714 11.753 1.00 82.44 375 GLY A C 1
ATOM 2767 O O . GLY A 1 375 ? -10.182 -5.809 11.230 1.00 82.44 375 GLY A O 1
ATOM 2768 N N . LEU A 1 376 ? -12.423 -5.719 11.048 1.00 81.25 376 LEU A N 1
ATOM 2769 C CA . LEU A 1 376 ? -12.469 -5.881 9.598 1.00 81.25 376 LEU A CA 1
ATOM 2770 C C . LEU A 1 376 ? -11.787 -4.717 8.856 1.00 81.25 376 LEU A C 1
ATOM 2772 O O . LEU A 1 376 ? -10.986 -4.948 7.960 1.00 81.25 376 LEU A O 1
ATOM 2776 N N . LEU A 1 377 ? -12.042 -3.458 9.233 1.00 80.75 377 LEU A N 1
ATOM 2777 C CA . LEU A 1 377 ? -11.391 -2.291 8.616 1.00 80.75 377 LEU A CA 1
ATOM 2778 C C . LEU A 1 377 ? -9.873 -2.301 8.770 1.00 80.75 377 LEU A C 1
ATOM 2780 O O . LEU A 1 377 ? -9.186 -1.860 7.855 1.00 80.75 377 LEU A O 1
ATOM 2784 N N . THR A 1 378 ? -9.358 -2.781 9.903 1.00 77.56 378 THR A N 1
ATOM 2785 C CA . THR A 1 378 ? -7.909 -2.901 10.125 1.00 77.56 378 THR A CA 1
ATOM 2786 C C . THR A 1 378 ? -7.260 -4.009 9.298 1.00 77.56 378 THR A C 1
ATOM 2788 O O . THR A 1 378 ? -6.037 -4.071 9.242 1.00 77.56 378 THR A O 1
ATOM 2791 N N . ASP A 1 379 ? -8.060 -4.850 8.644 1.00 71.62 379 ASP A N 1
ATOM 2792 C CA . ASP A 1 379 ? -7.609 -5.890 7.718 1.00 71.62 379 ASP A CA 1
ATOM 2793 C C . ASP A 1 379 ? -7.784 -5.497 6.238 1.00 71.62 379 ASP A C 1
ATOM 2795 O O . ASP A 1 379 ? -7.228 -6.116 5.335 1.00 71.62 379 ASP A O 1
ATOM 2799 N N . LEU A 1 380 ? -8.537 -4.427 5.955 1.00 70.31 380 LEU A N 1
ATOM 2800 C CA . LEU A 1 380 ? -8.835 -3.969 4.597 1.00 70.31 380 LEU A CA 1
ATOM 2801 C C . LEU A 1 380 ? -7.917 -2.822 4.145 1.00 70.31 380 LEU A C 1
ATOM 2803 O O . LEU A 1 380 ? -7.622 -1.907 4.909 1.00 70.31 380 LEU A O 1
ATOM 2807 N N . ARG A 1 381 ? -7.567 -2.783 2.845 1.00 63.31 381 ARG A N 1
ATOM 2808 C CA . ARG A 1 381 ? -6.796 -1.663 2.260 1.00 63.31 381 ARG A CA 1
ATOM 2809 C C . ARG A 1 381 ? -7.584 -0.346 2.279 1.00 63.31 381 ARG A C 1
ATOM 2811 O O . ARG A 1 381 ? -8.656 -0.311 1.665 1.00 63.31 381 ARG A O 1
ATOM 2818 N N . PRO A 1 382 ? -7.016 0.759 2.790 1.00 63.50 382 PRO A N 1
ATOM 2819 C CA . PRO A 1 382 ? -7.544 2.102 2.572 1.00 63.50 382 PRO A CA 1
ATOM 2820 C C . PRO A 1 382 ? -7.790 2.439 1.093 1.00 63.50 382 PRO A C 1
ATOM 2822 O O . PRO A 1 382 ? -7.033 2.064 0.193 1.00 63.50 382 PRO A O 1
ATOM 2825 N N . GLY A 1 383 ? -8.856 3.192 0.811 1.00 50.53 383 GLY A N 1
ATOM 2826 C CA . GLY A 1 383 ? -9.249 3.536 -0.560 1.00 50.53 383 GLY A CA 1
ATOM 2827 C C . GLY A 1 383 ? -8.163 4.296 -1.328 1.00 50.53 383 GLY A C 1
ATOM 2828 O O . GLY A 1 383 ? -7.950 4.042 -2.516 1.00 50.53 383 GLY A O 1
ATOM 2829 N N . ARG A 1 384 ? -7.418 5.183 -0.665 1.00 58.19 384 ARG A N 1
ATOM 2830 C CA . ARG A 1 384 ? -6.346 5.992 -1.269 1.00 58.19 384 ARG A CA 1
ATOM 2831 C C . ARG A 1 384 ? -5.294 5.172 -2.022 1.00 58.19 384 ARG A C 1
ATOM 2833 O O . ARG A 1 384 ? -4.775 5.637 -3.037 1.00 58.19 384 ARG A O 1
ATOM 2840 N N . ASP A 1 385 ? -5.037 3.948 -1.579 1.00 51.72 385 ASP A N 1
ATOM 2841 C CA . ASP A 1 385 ? -4.004 3.095 -2.152 1.00 51.72 385 ASP A CA 1
ATOM 2842 C C . ASP A 1 385 ? -4.514 2.345 -3.404 1.00 51.72 385 ASP A C 1
ATOM 2844 O O . ASP A 1 385 ? -3.722 1.809 -4.178 1.00 51.72 385 ASP A O 1
ATOM 2848 N N . ARG A 1 386 ? -5.833 2.372 -3.689 1.00 46.06 386 ARG A N 1
ATOM 2849 C CA . ARG A 1 386 ? -6.412 1.843 -4.941 1.00 46.06 386 ARG A CA 1
ATOM 2850 C C . ARG A 1 386 ? -6.167 2.729 -6.161 1.00 46.06 386 ARG A C 1
ATOM 2852 O O . ARG A 1 386 ? -6.121 2.200 -7.267 1.00 46.06 386 ARG A O 1
ATOM 2859 N N . VAL A 1 387 ? -5.989 4.045 -6.012 1.00 36.81 387 VAL A N 1
ATOM 2860 C CA . VAL A 1 387 ? -5.749 4.944 -7.168 1.00 36.81 387 VAL A CA 1
ATOM 2861 C C . VAL A 1 387 ? -4.387 4.661 -7.821 1.00 36.81 387 VAL A C 1
ATOM 2863 O O . VAL A 1 387 ? -4.230 4.858 -9.020 1.00 36.81 387 VAL A O 1
ATOM 2866 N N . ALA A 1 388 ? -3.434 4.095 -7.074 1.00 36.75 388 ALA A N 1
ATOM 2867 C CA . ALA A 1 388 ? -2.170 3.602 -7.624 1.00 36.75 388 ALA A CA 1
ATOM 2868 C C . ALA A 1 388 ? -2.311 2.286 -8.429 1.00 36.75 388 ALA A C 1
ATOM 2870 O O . ALA A 1 388 ? -1.378 1.892 -9.125 1.00 36.75 388 ALA A O 1
ATOM 2871 N N . VAL A 1 389 ? -3.463 1.603 -8.347 1.00 36.88 389 VAL A N 1
ATOM 2872 C CA . VAL A 1 389 ? -3.726 0.300 -8.992 1.00 36.88 389 VAL A CA 1
ATOM 2873 C C . VAL A 1 389 ? -4.811 0.396 -10.076 1.00 36.88 389 VAL A C 1
ATOM 2875 O O . VAL A 1 389 ? -4.720 -0.288 -11.090 1.00 36.88 389 VAL A O 1
ATOM 2878 N N . ALA A 1 390 ? -5.802 1.282 -9.934 1.00 30.08 390 ALA A N 1
ATOM 2879 C CA . ALA A 1 390 ? -6.920 1.415 -10.877 1.00 30.08 390 ALA A CA 1
ATOM 2880 C C . ALA A 1 390 ? -6.540 2.017 -12.248 1.00 30.08 390 ALA A C 1
ATOM 2882 O O . ALA A 1 390 ? -7.340 1.957 -13.173 1.00 30.08 390 ALA A O 1
ATOM 2883 N N . ALA A 1 391 ? -5.321 2.541 -12.410 1.00 30.89 391 ALA A N 1
ATOM 2884 C CA . ALA A 1 391 ? -4.782 2.947 -13.712 1.00 30.89 391 ALA A CA 1
ATOM 2885 C C . ALA A 1 391 ? -4.134 1.784 -14.503 1.00 30.89 391 ALA A C 1
ATOM 2887 O O . ALA A 1 391 ? -3.521 2.027 -15.536 1.00 30.89 391 ALA A O 1
ATOM 2888 N N . VAL A 1 392 ? -4.221 0.535 -14.020 1.00 35.38 392 VAL A N 1
ATOM 2889 C CA . VAL A 1 392 ? -3.561 -0.640 -14.633 1.00 35.38 392 VAL A CA 1
ATOM 2890 C C . VAL A 1 392 ? -4.544 -1.804 -14.845 1.00 35.38 392 VAL A C 1
ATOM 2892 O O . VAL A 1 392 ? -4.194 -2.974 -14.693 1.00 35.38 392 VAL A O 1
ATOM 2895 N N . ALA A 1 393 ? -5.799 -1.509 -15.186 1.00 36.69 393 ALA A N 1
ATOM 2896 C CA . ALA A 1 393 ? -6.722 -2.529 -15.682 1.00 36.69 393 ALA A CA 1
ATOM 2897 C C . ALA A 1 393 ? -6.764 -2.512 -17.220 1.00 36.69 393 ALA A C 1
ATOM 2899 O O . ALA A 1 393 ? -6.814 -1.452 -17.834 1.00 36.69 393 ALA A O 1
ATOM 2900 N N . GLU A 1 394 ? -6.753 -3.718 -17.792 1.00 38.38 394 GLU A N 1
ATOM 2901 C CA . GLU A 1 394 ? -6.950 -4.075 -19.209 1.00 38.38 394 GLU A CA 1
ATOM 2902 C C . GLU A 1 394 ? -5.788 -3.952 -20.193 1.00 38.38 394 GLU A C 1
ATOM 2904 O O . GLU A 1 394 ? -5.953 -3.421 -21.274 1.00 38.38 394 GLU A O 1
ATOM 2909 N N . ALA A 1 395 ? -4.614 -4.504 -19.890 1.00 40.47 395 ALA A N 1
ATOM 2910 C CA . ALA A 1 395 ? -4.079 -5.698 -20.580 1.00 40.47 395 ALA A CA 1
ATOM 2911 C C . ALA A 1 395 ? -2.713 -6.030 -19.962 1.00 40.47 395 ALA A C 1
ATOM 2913 O O . ALA A 1 395 ? -1.836 -5.174 -19.887 1.00 40.47 395 ALA A O 1
ATOM 2914 N N . LYS A 1 396 ? -2.538 -7.265 -19.489 1.00 54.81 396 LYS A N 1
ATOM 2915 C CA . LYS A 1 396 ? -1.308 -7.712 -18.830 1.00 54.81 396 LYS A CA 1
ATOM 2916 C C . LYS A 1 396 ? -0.391 -8.341 -19.874 1.00 54.81 396 LYS A C 1
ATOM 2918 O O . LYS A 1 396 ? -0.600 -9.478 -20.272 1.00 54.81 396 LYS A O 1
ATOM 2923 N N . GLY A 1 397 ? 0.583 -7.575 -20.349 1.00 64.25 397 GLY A N 1
ATOM 2924 C CA . GLY A 1 397 ? 1.606 -8.057 -21.269 1.00 64.25 397 GLY A CA 1
ATOM 2925 C C . GLY A 1 397 ? 2.501 -6.928 -21.782 1.00 64.25 397 GLY A C 1
ATOM 2926 O O . GLY A 1 397 ? 2.136 -5.750 -21.664 1.00 64.25 397 GLY A O 1
ATOM 2927 N N . PRO A 1 398 ? 3.674 -7.260 -22.350 1.00 68.88 398 PRO A N 1
ATOM 2928 C CA . PRO A 1 398 ? 4.487 -6.277 -23.047 1.00 68.88 398 PRO A CA 1
ATOM 2929 C C . PRO A 1 398 ? 3.680 -5.684 -24.214 1.00 68.88 398 PRO A C 1
ATOM 2931 O O . PRO A 1 398 ? 2.890 -6.394 -24.844 1.00 68.88 398 PRO A O 1
ATOM 2934 N N . PRO A 1 399 ? 3.849 -4.390 -24.519 1.00 79.19 399 PRO A N 1
ATOM 2935 C CA . PRO A 1 399 ? 3.185 -3.785 -25.658 1.00 79.19 399 PRO A CA 1
ATOM 2936 C C . PRO A 1 399 ? 3.626 -4.457 -26.961 1.00 79.19 399 PRO A C 1
ATOM 2938 O O . PRO A 1 399 ? 4.775 -4.904 -27.063 1.00 79.19 399 PRO A O 1
ATOM 2941 N N . PRO A 1 400 ? 2.749 -4.501 -27.980 1.00 83.25 400 PRO A N 1
ATOM 2942 C CA . PRO A 1 400 ? 3.135 -5.014 -29.283 1.00 83.25 400 PRO A CA 1
ATOM 2943 C C . PRO A 1 400 ? 4.308 -4.192 -29.847 1.00 83.25 400 PRO A C 1
ATOM 2945 O O . PRO A 1 400 ? 4.343 -2.967 -29.668 1.00 83.25 400 PRO A O 1
ATOM 2948 N N . PRO A 1 401 ? 5.275 -4.830 -30.533 1.00 86.00 401 PRO A N 1
ATOM 2949 C CA . PRO A 1 401 ? 6.331 -4.094 -31.209 1.00 86.00 401 PRO A CA 1
ATOM 2950 C C . PRO A 1 401 ? 5.726 -3.185 -32.293 1.00 86.00 401 PRO A C 1
ATOM 2952 O O . PRO A 1 401 ? 4.699 -3.528 -32.887 1.00 86.00 401 PRO A O 1
ATOM 2955 N N . PRO A 1 402 ? 6.354 -2.032 -32.581 1.00 88.88 402 PRO A N 1
ATOM 2956 C CA . PRO A 1 402 ? 5.884 -1.137 -33.628 1.00 88.88 402 PRO A CA 1
ATOM 2957 C C . PRO A 1 402 ? 5.879 -1.860 -34.975 1.00 88.88 402 PRO A C 1
ATOM 2959 O O . PRO A 1 402 ? 6.818 -2.588 -35.305 1.00 88.88 402 PRO A O 1
ATOM 2962 N N . ALA A 1 403 ? 4.845 -1.628 -35.784 1.00 87.38 403 ALA A N 1
ATOM 2963 C CA . ALA A 1 403 ? 4.788 -2.223 -37.112 1.00 87.38 403 ALA A CA 1
ATOM 2964 C C . ALA A 1 403 ? 6.001 -1.799 -37.959 1.00 87.38 403 ALA A C 1
ATOM 2966 O O . ALA A 1 403 ? 6.470 -0.653 -37.895 1.00 87.38 403 ALA A O 1
ATOM 2967 N N . GLN A 1 404 ? 6.485 -2.705 -38.809 1.00 86.69 404 GLN A N 1
ATOM 2968 C CA . GLN A 1 404 ? 7.567 -2.397 -39.741 1.00 86.69 404 GLN A CA 1
ATOM 2969 C C . GLN A 1 404 ? 7.214 -1.178 -40.611 1.00 86.69 404 GLN A C 1
ATOM 2971 O O . GLN A 1 404 ? 6.061 -0.951 -40.994 1.00 86.69 404 GLN A O 1
ATOM 2976 N N . GLY A 1 405 ? 8.214 -0.350 -40.916 1.00 89.06 405 GLY A N 1
ATOM 2977 C CA . GLY A 1 405 ? 8.019 0.838 -41.750 1.00 89.06 405 GLY A CA 1
ATOM 2978 C C . GLY A 1 405 ? 7.613 2.114 -41.002 1.00 89.06 405 GLY A C 1
ATOM 2979 O O . GLY A 1 405 ? 7.487 3.168 -41.641 1.00 89.06 405 GLY A O 1
ATOM 2980 N N . MET A 1 406 ? 7.364 2.036 -39.689 1.00 93.25 406 MET A N 1
ATOM 2981 C CA . MET A 1 406 ? 7.028 3.189 -38.848 1.00 93.25 406 MET A CA 1
ATOM 2982 C C . MET A 1 406 ? 8.277 3.913 -38.350 1.00 93.25 406 MET A C 1
ATOM 2984 O O . MET A 1 406 ? 9.208 3.277 -37.864 1.00 93.25 406 MET A O 1
ATOM 2988 N N . VAL A 1 407 ? 8.264 5.246 -38.400 1.00 95.25 407 VAL A N 1
ATOM 2989 C CA . VAL A 1 407 ? 9.241 6.073 -37.683 1.00 95.25 407 VAL A CA 1
ATOM 2990 C C . VAL A 1 407 ? 8.885 6.043 -36.206 1.00 95.25 407 VAL A C 1
ATOM 2992 O O . VAL A 1 407 ? 7.761 6.388 -35.847 1.00 95.25 407 VAL A O 1
ATOM 2995 N N . VAL A 1 408 ? 9.830 5.637 -35.363 1.00 96.12 408 VAL A N 1
ATOM 2996 C CA . VAL A 1 408 ? 9.602 5.425 -33.930 1.00 96.12 408 VAL A CA 1
ATOM 2997 C C . VAL A 1 408 ? 10.360 6.445 -33.095 1.00 96.12 408 VAL A C 1
ATOM 2999 O O . VAL A 1 408 ? 11.513 6.745 -33.380 1.00 96.12 408 VAL A O 1
ATOM 3002 N N . GLN A 1 409 ? 9.731 6.984 -32.060 1.00 96.56 409 GLN A N 1
ATOM 3003 C CA . GLN A 1 409 ? 10.343 7.861 -31.057 1.00 96.56 409 GLN A CA 1
ATOM 3004 C C . GLN A 1 409 ? 9.703 7.591 -29.702 1.00 96.56 409 GLN A C 1
ATOM 3006 O O . GLN A 1 409 ? 8.571 7.128 -29.651 1.00 96.56 409 GLN A O 1
ATOM 3011 N N . ALA A 1 410 ? 10.375 7.942 -28.608 1.00 95.75 410 ALA A N 1
ATOM 3012 C CA . ALA A 1 410 ? 9.772 7.878 -27.282 1.00 95.75 410 ALA A CA 1
ATOM 3013 C C . ALA A 1 410 ? 10.241 9.012 -26.376 1.00 95.75 410 ALA A C 1
ATOM 3015 O O . ALA A 1 410 ? 11.265 9.656 -26.631 1.00 95.75 410 ALA A O 1
ATOM 3016 N N . ARG A 1 411 ? 9.444 9.284 -25.342 1.00 93.50 411 ARG A N 1
ATOM 3017 C CA . ARG A 1 411 ? 9.701 10.300 -24.322 1.00 93.50 411 ARG A CA 1
ATOM 3018 C C . ARG A 1 411 ? 9.207 9.842 -22.951 1.00 93.50 411 ARG A C 1
ATOM 3020 O O . ARG A 1 411 ? 8.277 9.049 -22.842 1.00 93.50 411 ARG A O 1
ATOM 3027 N N . GLU A 1 412 ? 9.828 10.405 -21.922 1.00 89.00 412 GLU A N 1
ATOM 3028 C CA . GLU A 1 412 ? 9.390 10.332 -20.527 1.00 89.00 412 GLU A CA 1
ATOM 3029 C C . GLU A 1 412 ? 8.128 11.195 -20.328 1.00 89.00 412 GLU A C 1
ATOM 3031 O O . GLU A 1 412 ? 8.108 12.365 -20.724 1.00 89.00 412 GLU A O 1
ATOM 3036 N N . ALA A 1 413 ? 7.085 10.633 -19.712 1.00 84.94 413 ALA A N 1
ATOM 3037 C CA . ALA A 1 413 ? 5.878 11.341 -19.283 1.00 84.94 413 ALA A CA 1
ATOM 3038 C C . ALA A 1 413 ? 5.509 10.939 -17.852 1.00 84.94 413 ALA A C 1
ATOM 3040 O O . ALA A 1 413 ? 4.760 9.987 -17.624 1.00 84.94 413 ALA A O 1
ATOM 3041 N N . GLY A 1 414 ? 6.050 11.665 -16.872 1.00 80.69 414 GLY A N 1
ATOM 3042 C CA . GLY A 1 414 ? 5.925 11.263 -15.473 1.00 80.69 414 GLY A CA 1
ATOM 3043 C C . GLY A 1 414 ? 6.549 9.883 -15.273 1.00 80.69 414 GLY A C 1
ATOM 3044 O O . GLY A 1 414 ? 7.703 9.672 -15.628 1.00 80.69 414 GLY A O 1
ATOM 3045 N N . ASN A 1 415 ? 5.771 8.932 -14.763 1.00 69.62 415 ASN A N 1
ATOM 3046 C CA . ASN A 1 415 ? 6.237 7.562 -14.533 1.00 69.62 415 ASN A CA 1
ATOM 3047 C C . ASN A 1 415 ? 6.127 6.662 -15.778 1.00 69.62 415 ASN A C 1
ATOM 3049 O O . ASN A 1 415 ? 6.497 5.492 -15.711 1.00 69.62 415 ASN A O 1
ATOM 3053 N N . PHE A 1 416 ? 5.604 7.179 -16.895 1.00 84.56 416 PHE A N 1
ATOM 3054 C CA . PHE A 1 416 ? 5.368 6.401 -18.107 1.00 84.56 416 PHE A CA 1
ATOM 3055 C C . PHE A 1 416 ? 6.444 6.632 -19.166 1.00 84.56 416 PHE A C 1
ATOM 3057 O O . PHE A 1 416 ? 6.897 7.759 -19.392 1.00 84.56 416 PHE A O 1
ATOM 3064 N N . ALA A 1 417 ? 6.790 5.564 -19.881 1.00 89.19 417 ALA A N 1
ATOM 3065 C CA . ALA A 1 417 ? 7.444 5.662 -21.178 1.00 89.19 417 ALA A CA 1
ATOM 3066 C C . ALA A 1 417 ? 6.360 5.762 -22.258 1.00 89.19 417 ALA A C 1
ATOM 3068 O O . ALA A 1 417 ? 5.538 4.860 -22.397 1.00 89.19 417 ALA A O 1
ATOM 3069 N N . VAL A 1 418 ? 6.345 6.861 -23.014 1.00 94.62 418 VAL A N 1
ATOM 3070 C CA . VAL A 1 418 ? 5.385 7.064 -24.106 1.00 94.62 418 VAL A CA 1
ATOM 3071 C C . VAL A 1 418 ? 6.131 7.070 -25.426 1.00 94.62 418 VAL A C 1
ATOM 3073 O O . VAL A 1 418 ? 6.932 7.970 -25.697 1.00 94.62 418 VAL A O 1
ATOM 3076 N N . ALA A 1 419 ? 5.854 6.073 -26.255 1.00 95.44 419 ALA A N 1
ATOM 3077 C CA . ALA A 1 419 ? 6.401 5.948 -27.591 1.00 95.44 419 ALA A CA 1
ATOM 3078 C C . ALA A 1 419 ? 5.360 6.282 -28.660 1.00 95.44 419 ALA A C 1
ATOM 3080 O O . ALA A 1 419 ? 4.171 6.050 -28.479 1.00 95.44 419 ALA A O 1
ATOM 3081 N N . LEU A 1 420 ? 5.827 6.821 -29.780 1.00 96.19 420 LEU A N 1
ATOM 3082 C CA . LEU A 1 420 ? 5.055 7.107 -30.978 1.00 96.19 420 LEU A CA 1
ATOM 3083 C C . LEU A 1 420 ? 5.694 6.374 -32.159 1.00 96.19 420 LEU A C 1
ATOM 3085 O O . LEU A 1 420 ? 6.854 6.628 -32.488 1.00 96.19 420 LEU A O 1
ATOM 3089 N N . GLY A 1 421 ? 4.924 5.509 -32.809 1.00 95.50 421 GLY A N 1
ATOM 3090 C CA . GLY A 1 421 ? 5.184 4.969 -34.137 1.00 95.50 421 GLY A CA 1
ATOM 3091 C C . GLY A 1 421 ? 4.328 5.695 -35.171 1.00 95.50 421 GLY A C 1
ATOM 3092 O O . GLY A 1 421 ? 3.121 5.847 -34.990 1.00 95.50 421 GLY A O 1
ATOM 3093 N N . MET A 1 422 ? 4.930 6.167 -36.264 1.00 92.94 422 MET A N 1
ATOM 3094 C CA . MET A 1 422 ? 4.193 6.877 -37.309 1.00 92.94 422 MET A CA 1
ATOM 3095 C C . MET A 1 422 ? 4.555 6.410 -38.717 1.00 92.94 422 MET A C 1
ATOM 3097 O O . MET A 1 422 ? 5.717 6.419 -39.129 1.00 92.94 422 MET A O 1
ATOM 3101 N N . ARG A 1 423 ? 3.520 6.062 -39.482 1.00 91.69 423 ARG A N 1
ATOM 3102 C CA . ARG A 1 423 ? 3.552 5.839 -40.928 1.00 91.69 423 ARG A CA 1
ATOM 3103 C C . ARG A 1 423 ? 2.228 6.352 -41.489 1.00 91.69 423 ARG A C 1
ATOM 3105 O O . ARG A 1 423 ? 1.273 5.575 -41.517 1.00 91.69 423 ARG A O 1
ATOM 3112 N N . PRO A 1 424 ? 2.143 7.633 -41.900 1.00 86.75 424 PRO A N 1
ATOM 3113 C CA . PRO A 1 424 ? 0.884 8.217 -42.341 1.00 86.75 424 PRO A CA 1
ATOM 3114 C C . PRO A 1 424 ? 0.196 7.334 -43.401 1.00 86.75 424 PRO A C 1
ATOM 3116 O O . PRO A 1 424 ? 0.888 6.799 -44.271 1.00 86.75 424 PRO A O 1
ATOM 3119 N N . PRO A 1 425 ? -1.130 7.130 -43.305 1.00 89.06 425 PRO A N 1
ATOM 3120 C CA . PRO A 1 425 ? -2.041 7.794 -42.373 1.00 89.06 425 PRO A CA 1
ATOM 3121 C C . PRO A 1 425 ? -2.164 7.109 -40.993 1.00 89.06 425 PRO A C 1
ATOM 3123 O O . PRO A 1 425 ? -3.061 7.437 -40.231 1.00 89.06 425 PRO A O 1
ATOM 3126 N N . ARG A 1 426 ? -1.314 6.135 -40.642 1.00 91.19 426 ARG A N 1
ATOM 3127 C CA . ARG A 1 426 ? -1.378 5.406 -39.360 1.00 91.19 426 ARG A CA 1
ATOM 3128 C C . ARG A 1 426 ? -0.428 5.988 -38.312 1.00 91.19 426 ARG A C 1
ATOM 3130 O O . ARG A 1 426 ? 0.757 6.205 -38.586 1.00 91.19 426 ARG A O 1
ATOM 3137 N N . ALA A 1 427 ? -0.937 6.166 -37.096 1.00 93.75 427 ALA A N 1
ATOM 3138 C CA . ALA A 1 427 ? -0.158 6.532 -35.920 1.00 93.75 427 ALA A CA 1
ATOM 3139 C C . ALA A 1 427 ? -0.497 5.610 -34.743 1.00 93.75 427 ALA A C 1
ATOM 3141 O O . ALA A 1 427 ? -1.666 5.307 -34.501 1.00 93.75 427 ALA A O 1
ATOM 3142 N N . GLU A 1 428 ? 0.530 5.175 -34.022 1.00 94.50 428 GLU A N 1
ATOM 3143 C CA . GLU A 1 428 ? 0.433 4.288 -32.864 1.00 94.50 428 GLU A CA 1
ATOM 3144 C C . GLU A 1 428 ? 1.179 4.910 -31.689 1.00 94.50 428 GLU A C 1
ATOM 3146 O O . GLU A 1 428 ? 2.332 5.316 -31.818 1.00 94.50 428 GLU A O 1
ATOM 3151 N N . VAL A 1 429 ? 0.520 4.994 -30.542 1.00 95.12 429 VAL A N 1
ATOM 3152 C CA . VAL A 1 429 ? 1.098 5.423 -29.274 1.00 95.12 429 VAL A CA 1
ATOM 3153 C C . VAL A 1 429 ? 1.170 4.212 -28.367 1.00 95.12 429 VAL A C 1
ATOM 3155 O O . VAL A 1 429 ? 0.172 3.532 -28.162 1.00 95.12 429 VAL A O 1
ATOM 3158 N N . VAL A 1 430 ? 2.348 3.957 -27.815 1.00 93.62 430 VAL A N 1
ATOM 3159 C CA . VAL A 1 430 ? 2.555 2.930 -26.798 1.00 93.62 430 VAL A CA 1
ATOM 3160 C C . VAL A 1 430 ? 2.819 3.621 -25.471 1.00 93.62 430 VAL A C 1
ATOM 3162 O O . VAL A 1 430 ? 3.701 4.474 -25.387 1.00 93.62 430 VAL A O 1
ATOM 3165 N N . VAL A 1 431 ? 2.066 3.256 -24.439 1.00 92.19 431 VAL A N 1
ATOM 3166 C CA . VAL A 1 431 ? 2.269 3.710 -23.064 1.00 92.19 431 VAL A CA 1
ATOM 3167 C C . VAL A 1 431 ? 2.731 2.531 -22.227 1.00 92.19 431 VAL A C 1
ATOM 3169 O O . VAL A 1 431 ? 2.039 1.523 -22.122 1.00 92.19 431 VAL A O 1
ATOM 3172 N N . LEU A 1 432 ? 3.905 2.672 -21.628 1.00 86.44 432 LEU A N 1
ATOM 3173 C CA . LEU A 1 432 ? 4.557 1.661 -20.810 1.00 86.44 432 LEU A CA 1
ATOM 3174 C C . LEU A 1 432 ? 4.632 2.101 -19.355 1.00 86.44 432 LEU A C 1
ATOM 3176 O O . LEU A 1 432 ? 5.056 3.222 -19.054 1.00 86.44 432 LEU A O 1
ATOM 3180 N N . GLY A 1 433 ? 4.250 1.188 -18.467 1.00 79.75 433 GLY A N 1
ATOM 3181 C CA . GLY A 1 433 ? 4.372 1.327 -17.026 1.00 79.75 433 GLY A CA 1
ATOM 3182 C C . GLY A 1 433 ? 5.801 1.084 -16.554 1.00 79.75 433 GLY A C 1
ATOM 3183 O O . GLY A 1 433 ? 6.675 0.657 -17.309 1.00 79.75 433 GLY A O 1
ATOM 3184 N N . GLN A 1 434 ? 6.042 1.342 -15.270 1.00 71.44 434 GLN A N 1
ATOM 3185 C CA . GLN A 1 434 ? 7.339 1.072 -14.640 1.00 71.44 434 GLN A CA 1
ATOM 3186 C C . GLN A 1 434 ? 7.651 -0.428 -14.515 1.00 71.44 434 GLN A C 1
ATOM 3188 O O . GLN A 1 434 ? 8.807 -0.804 -14.364 1.00 71.44 434 GLN A O 1
ATOM 3193 N N . ASP A 1 435 ? 6.630 -1.276 -14.601 1.00 64.75 435 ASP A N 1
ATOM 3194 C CA . ASP A 1 435 ? 6.712 -2.735 -14.537 1.00 64.75 435 ASP A CA 1
ATOM 3195 C C . ASP A 1 435 ? 7.032 -3.394 -15.892 1.00 64.75 435 ASP A C 1
ATOM 3197 O O . ASP A 1 435 ? 7.194 -4.610 -15.957 1.00 64.75 435 ASP A O 1
ATOM 3201 N N . GLY A 1 436 ? 7.137 -2.613 -16.974 1.00 72.12 436 GLY A N 1
ATOM 3202 C CA . GLY A 1 436 ? 7.367 -3.136 -18.324 1.00 72.12 436 GLY A CA 1
ATOM 3203 C C . GLY A 1 436 ? 6.099 -3.514 -19.083 1.00 72.12 436 GLY A C 1
ATOM 3204 O O . GLY A 1 436 ? 6.192 -3.864 -20.260 1.00 72.12 436 GLY A O 1
ATOM 3205 N N . ASN A 1 437 ? 4.927 -3.406 -18.454 1.00 79.25 437 ASN A N 1
ATOM 3206 C CA . ASN A 1 437 ? 3.654 -3.726 -19.085 1.00 79.25 437 ASN A CA 1
ATOM 3207 C C . ASN A 1 437 ? 3.048 -2.505 -19.779 1.00 79.25 437 ASN A C 1
ATOM 3209 O O . ASN A 1 437 ? 3.284 -1.352 -19.402 1.00 79.25 437 ASN A O 1
ATOM 3213 N N . GLY A 1 438 ? 2.238 -2.766 -20.804 1.00 81.31 438 GLY A N 1
ATOM 3214 C CA . GLY A 1 438 ? 1.440 -1.729 -21.444 1.00 81.31 438 GLY A CA 1
ATOM 3215 C C . GLY A 1 438 ? 0.355 -1.172 -20.511 1.00 81.31 438 GLY A C 1
ATOM 3216 O O . GLY A 1 438 ? -0.316 -1.926 -19.811 1.00 81.31 438 GLY A O 1
ATOM 3217 N N . VAL A 1 439 ? 0.165 0.150 -20.506 1.00 79.44 439 VAL A N 1
ATOM 3218 C CA . VAL A 1 439 ? -0.824 0.839 -19.657 1.00 79.44 439 VAL A CA 1
ATOM 3219 C C . VAL A 1 439 ? -2.065 1.195 -20.465 1.00 79.44 439 VAL A C 1
ATOM 3221 O O . VAL A 1 439 ? -2.031 2.052 -21.354 1.00 79.44 439 VAL A O 1
ATOM 3224 N N . ASN A 1 440 ? -3.174 0.551 -20.125 1.00 79.12 440 ASN A N 1
ATOM 3225 C CA . ASN A 1 440 ? -4.462 0.722 -20.787 1.00 79.12 440 ASN A CA 1
ATOM 3226 C C . ASN A 1 440 ? -5.421 1.631 -20.012 1.00 79.12 440 ASN A C 1
ATOM 3228 O O . ASN A 1 440 ? -5.114 2.084 -18.911 1.00 79.12 440 ASN A O 1
ATOM 3232 N N . GLY A 1 441 ? -6.562 1.952 -20.629 1.00 74.00 441 GLY A N 1
ATOM 3233 C CA . GLY A 1 441 ? -7.598 2.802 -20.033 1.00 74.00 441 GLY A CA 1
ATOM 3234 C C . GLY A 1 441 ? -7.249 4.294 -19.958 1.00 74.00 441 GLY A C 1
ATOM 3235 O O . GLY A 1 441 ? -7.981 5.063 -19.339 1.00 74.00 441 GLY A O 1
ATOM 3236 N N . LEU A 1 442 ? -6.150 4.733 -20.580 1.00 79.69 442 LEU A N 1
ATOM 3237 C CA . LEU A 1 442 ? -5.776 6.144 -20.624 1.00 79.69 442 LEU A CA 1
ATOM 3238 C C . LEU A 1 442 ? -6.479 6.859 -21.777 1.00 79.69 442 LEU A C 1
ATOM 3240 O O . LEU A 1 442 ? -6.565 6.354 -22.895 1.00 79.69 442 LEU A O 1
ATOM 3244 N N . ALA A 1 443 ? -6.902 8.097 -21.525 1.00 82.38 443 ALA A N 1
ATOM 3245 C CA . ALA A 1 443 ? -7.285 9.007 -22.594 1.00 82.38 443 ALA A CA 1
ATOM 3246 C C . ALA A 1 443 ? -6.027 9.402 -23.385 1.00 82.38 443 ALA A C 1
ATOM 3248 O O . ALA A 1 443 ? -5.177 10.150 -22.881 1.00 82.38 443 ALA A O 1
ATOM 3249 N N . VAL A 1 444 ? -5.912 8.876 -24.608 1.00 91.19 444 VAL A N 1
ATOM 3250 C CA . VAL A 1 444 ? -4.813 9.161 -25.534 1.00 91.19 444 VAL A CA 1
ATOM 3251 C C . VAL A 1 444 ? -5.340 9.887 -26.763 1.00 91.19 444 VAL A C 1
ATOM 3253 O O . VAL A 1 444 ? -6.300 9.449 -27.393 1.00 91.19 444 VAL A O 1
ATOM 3256 N N . ALA A 1 445 ? -4.698 10.996 -27.122 1.00 92.19 445 ALA A N 1
ATOM 3257 C CA . ALA A 1 445 ? -5.030 11.761 -28.320 1.00 92.19 445 ALA A CA 1
ATOM 3258 C C . ALA A 1 445 ? -3.770 12.236 -29.047 1.00 92.19 445 ALA A C 1
ATOM 3260 O O . ALA A 1 445 ? -2.776 12.590 -28.412 1.00 92.19 445 ALA A O 1
ATOM 3261 N N . ILE A 1 446 ? -3.818 12.295 -30.378 1.00 93.06 446 ILE A N 1
ATOM 3262 C CA . ILE A 1 446 ? -2.736 12.796 -31.231 1.00 93.06 446 ILE A CA 1
ATOM 3263 C C . ILE A 1 446 ? -3.269 13.959 -32.064 1.00 93.06 446 ILE A C 1
ATOM 3265 O O . ILE A 1 446 ? -4.213 13.792 -32.827 1.00 93.06 446 ILE A O 1
ATOM 3269 N N . ASN A 1 447 ? -2.690 15.153 -31.907 1.00 91.94 447 ASN A N 1
ATOM 3270 C CA . ASN A 1 447 ? -3.164 16.394 -32.541 1.00 91.94 447 ASN A CA 1
ATOM 3271 C C . ASN A 1 447 ? -4.674 16.647 -32.335 1.00 91.94 447 ASN A C 1
ATOM 3273 O O . ASN A 1 447 ? -5.350 17.153 -33.223 1.00 91.94 447 ASN A O 1
ATOM 3277 N N . GLY A 1 448 ? -5.202 16.280 -31.164 1.00 84.88 448 GLY A N 1
ATOM 3278 C CA . GLY A 1 448 ? -6.627 16.406 -30.835 1.00 84.88 448 GLY A CA 1
ATOM 3279 C C . GLY A 1 448 ? -7.505 15.252 -31.329 1.00 84.88 448 GLY A C 1
ATOM 3280 O O . GLY A 1 448 ? -8.643 15.149 -30.894 1.00 84.88 448 GLY A O 1
ATOM 3281 N N . SER A 1 449 ? -6.985 14.349 -32.168 1.00 87.81 449 SER A N 1
ATOM 3282 C CA . SER A 1 449 ? -7.697 13.134 -32.579 1.00 87.81 449 SER A CA 1
ATOM 3283 C C . SER A 1 449 ? -7.553 12.049 -31.516 1.00 87.81 449 SER A C 1
ATOM 3285 O O . SER A 1 449 ? -6.434 11.637 -31.200 1.00 87.81 449 SER A O 1
ATOM 3287 N N . THR A 1 450 ? -8.669 11.582 -30.963 1.00 91.38 450 THR A N 1
ATOM 3288 C CA . THR A 1 450 ? -8.691 10.488 -29.982 1.00 91.38 450 THR A CA 1
ATOM 3289 C C . THR A 1 450 ? -8.156 9.196 -30.604 1.00 91.38 450 THR A C 1
ATOM 3291 O O . THR A 1 450 ? -8.454 8.868 -31.755 1.00 91.38 450 THR A O 1
ATOM 3294 N N . ALA A 1 451 ? -7.334 8.468 -29.852 1.00 89.62 451 ALA A N 1
ATOM 3295 C CA . ALA A 1 451 ? -6.788 7.178 -30.249 1.00 89.62 451 ALA A CA 1
ATOM 3296 C C . ALA A 1 451 ? -7.546 6.034 -29.566 1.00 89.62 451 ALA A C 1
ATOM 3298 O O . ALA A 1 451 ? -7.908 6.123 -28.395 1.00 89.62 451 ALA A O 1
ATOM 3299 N N . GLN A 1 452 ? -7.783 4.957 -30.310 1.00 85.50 452 GLN A N 1
ATOM 3300 C CA . GLN A 1 452 ? -8.467 3.756 -29.833 1.00 85.50 452 GLN A CA 1
ATOM 3301 C C . GLN A 1 452 ? -7.453 2.725 -29.349 1.00 85.50 452 GLN A C 1
ATOM 3303 O O . GLN A 1 452 ? -6.383 2.603 -29.941 1.00 85.50 452 GLN A O 1
ATOM 3308 N N . SER A 1 453 ? -7.778 1.962 -28.305 1.00 84.06 453 SER A N 1
ATOM 3309 C CA . SER A 1 453 ? -6.890 0.892 -27.836 1.00 84.06 453 SER A CA 1
ATOM 3310 C C . SER A 1 453 ? -6.684 -0.180 -28.921 1.00 84.06 453 SER A C 1
ATOM 3312 O O . SER A 1 453 ? -7.622 -0.548 -29.627 1.00 84.06 453 SER A O 1
ATOM 3314 N N . CYS A 1 454 ? -5.449 -0.663 -29.072 1.00 78.75 454 CYS A N 1
ATOM 3315 C CA . CYS A 1 454 ? -5.036 -1.683 -30.046 1.00 78.75 454 CYS A CA 1
ATOM 3316 C C . CYS A 1 454 ? -4.285 -2.871 -29.426 1.00 78.75 454 CYS A C 1
ATOM 3318 O O . CYS A 1 454 ? -3.661 -3.644 -30.151 1.00 78.75 454 CYS A O 1
ATOM 3320 N N . GLY A 1 455 ? -4.315 -3.012 -28.099 1.00 75.69 455 GLY A N 1
ATOM 3321 C CA . GLY A 1 455 ? -3.578 -4.037 -27.356 1.00 75.69 455 GLY A CA 1
ATOM 3322 C C . GLY A 1 455 ? -2.888 -3.455 -26.125 1.00 75.69 455 GLY A C 1
ATOM 3323 O O . GLY A 1 455 ? -3.146 -2.314 -25.751 1.00 75.69 455 GLY A O 1
ATOM 3324 N N . ALA A 1 456 ? -1.991 -4.220 -25.497 1.00 81.44 456 ALA A N 1
ATOM 3325 C CA . ALA A 1 456 ? -1.337 -3.819 -24.251 1.00 81.44 456 ALA A CA 1
ATOM 3326 C C . ALA A 1 456 ? -0.616 -2.467 -24.355 1.00 81.44 456 ALA A C 1
ATOM 3328 O O . ALA A 1 456 ? 0.396 -2.346 -25.037 1.00 81.44 456 ALA A O 1
ATOM 3329 N N . GLY A 1 457 ? -1.157 -1.435 -23.700 1.00 85.56 457 GLY A N 1
ATOM 3330 C CA . GLY A 1 457 ? -0.645 -0.066 -23.746 1.00 85.56 457 GLY A CA 1
ATOM 3331 C C . GLY A 1 457 ? -0.646 0.574 -25.131 1.00 85.56 457 GLY A C 1
ATOM 3332 O O . GLY A 1 457 ? -0.036 1.625 -25.295 1.00 85.56 457 GLY A O 1
ATOM 3333 N N . CYS A 1 458 ? -1.277 -0.046 -26.127 1.00 90.38 458 CYS A N 1
ATOM 3334 C CA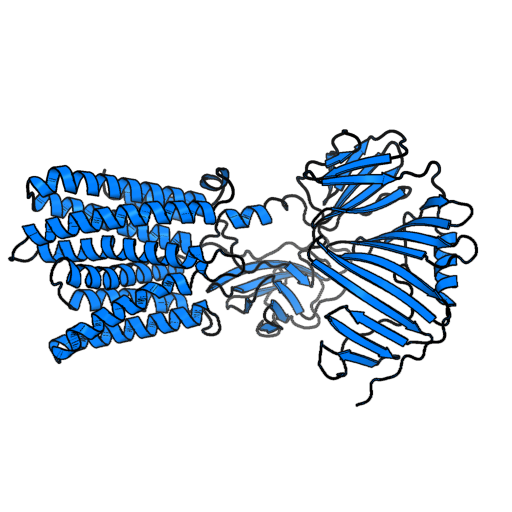 . CYS A 1 458 ? -1.274 0.383 -27.520 1.00 90.38 458 CYS A CA 1
ATOM 3335 C C . CYS A 1 458 ? -2.513 1.229 -27.794 1.00 90.38 458 CYS A C 1
ATOM 3337 O O . CYS A 1 458 ? -3.627 0.800 -27.500 1.00 90.38 458 CYS A O 1
ATOM 3339 N N . TYR A 1 459 ? -2.331 2.385 -28.428 1.00 91.94 459 TYR A N 1
ATOM 3340 C CA . TYR A 1 459 ? -3.404 3.260 -28.887 1.00 91.94 459 TYR A CA 1
ATOM 3341 C C . TYR A 1 459 ? -3.154 3.671 -30.336 1.00 91.94 459 TYR A C 1
ATOM 3343 O O . TYR A 1 459 ? -2.116 4.243 -30.654 1.00 91.94 459 TYR A O 1
ATOM 3351 N N . ARG A 1 460 ? -4.100 3.411 -31.233 1.00 92.31 460 ARG A N 1
ATOM 3352 C CA . ARG A 1 460 ? -3.987 3.701 -32.662 1.00 92.31 460 ARG A CA 1
ATOM 3353 C C . ARG A 1 460 ? -4.975 4.783 -33.067 1.00 92.31 460 ARG A C 1
ATOM 3355 O O . ARG A 1 460 ? -6.113 4.815 -32.611 1.00 92.31 460 ARG A O 1
ATOM 3362 N N . THR A 1 461 ? -4.546 5.653 -33.969 1.00 93.44 461 THR A N 1
ATOM 3363 C CA . THR A 1 461 ? -5.435 6.600 -34.642 1.00 93.44 461 THR A CA 1
ATOM 3364 C C . THR A 1 461 ? -5.003 6.804 -36.089 1.00 93.44 461 THR A C 1
ATOM 3366 O O . THR A 1 461 ? -3.902 6.411 -36.501 1.00 93.44 461 THR A O 1
ATOM 3369 N N . VAL A 1 462 ? -5.893 7.407 -36.867 1.00 91.00 462 VAL A N 1
ATOM 3370 C CA . VAL A 1 462 ? -5.604 7.842 -38.229 1.00 91.00 462 VAL A CA 1
ATOM 3371 C C . VAL A 1 462 ? -5.138 9.289 -38.155 1.00 91.00 462 VAL A C 1
ATOM 3373 O O . VAL A 1 462 ? -5.851 10.152 -37.653 1.00 91.00 462 VAL A O 1
ATOM 3376 N N . LEU A 1 463 ? -3.928 9.551 -38.636 1.00 86.44 463 LEU A N 1
ATOM 3377 C CA . LEU A 1 463 ? -3.339 10.880 -38.645 1.00 86.44 463 LEU A CA 1
ATOM 3378 C C . LEU A 1 463 ? -2.758 11.188 -40.032 1.00 86.44 463 LEU A C 1
ATOM 3380 O O . LEU A 1 463 ? -1.890 10.442 -40.499 1.00 86.44 463 LEU A O 1
ATOM 3384 N N . PRO A 1 464 ? -3.186 12.282 -40.691 1.00 86.31 464 PRO A N 1
ATOM 3385 C CA . PRO A 1 464 ? -2.596 12.711 -41.952 1.00 86.31 464 PRO A CA 1
ATOM 3386 C C . PRO A 1 464 ? -1.116 13.074 -41.780 1.00 86.31 464 PRO A C 1
ATOM 3388 O O . PRO A 1 464 ? -0.607 13.245 -40.667 1.00 86.31 464 PRO A O 1
ATOM 3391 N N . ALA A 1 465 ? -0.406 13.192 -42.903 1.00 86.25 465 ALA A N 1
ATOM 3392 C CA . ALA A 1 465 ? 0.997 13.582 -42.891 1.00 86.25 465 ALA A CA 1
ATOM 3393 C C . ALA A 1 465 ? 1.171 14.929 -42.169 1.00 86.25 465 ALA A C 1
ATOM 3395 O O . ALA A 1 465 ? 0.605 15.945 -42.561 1.00 86.25 465 ALA A O 1
ATOM 3396 N N . THR A 1 466 ? 1.973 14.928 -41.108 1.00 89.44 466 THR A N 1
ATOM 3397 C CA . THR A 1 466 ? 2.281 16.111 -40.301 1.00 89.44 466 THR A CA 1
ATOM 3398 C C . THR A 1 466 ? 3.783 16.199 -40.064 1.00 89.44 466 THR A C 1
ATOM 3400 O O . THR A 1 466 ? 4.500 15.207 -40.168 1.00 89.44 466 THR A O 1
ATOM 3403 N N . ARG A 1 467 ? 4.272 17.396 -39.734 1.00 90.19 467 ARG A N 1
ATOM 3404 C CA . ARG A 1 467 ? 5.663 17.638 -39.313 1.00 90.19 467 ARG A CA 1
ATOM 3405 C C . ARG A 1 467 ? 5.843 17.461 -37.808 1.00 90.19 467 ARG A C 1
ATOM 3407 O O . ARG A 1 467 ? 6.947 17.178 -37.347 1.00 90.19 467 ARG A O 1
ATOM 3414 N N . THR A 1 468 ? 4.760 17.612 -37.051 1.00 92.94 468 THR A N 1
ATOM 3415 C CA . THR A 1 468 ? 4.740 17.514 -35.593 1.00 92.94 468 THR A CA 1
ATOM 3416 C C . THR A 1 468 ? 3.493 16.782 -35.112 1.00 92.94 468 THR A C 1
ATOM 3418 O O . THR A 1 468 ? 2.377 16.996 -35.596 1.00 92.94 468 THR A O 1
ATOM 3421 N N . ALA A 1 469 ? 3.694 15.904 -34.136 1.00 93.88 469 ALA A N 1
ATOM 3422 C CA . ALA A 1 469 ? 2.633 15.157 -33.480 1.00 93.88 469 ALA A CA 1
ATOM 3423 C C . ALA A 1 469 ? 2.617 15.514 -31.992 1.00 93.88 469 ALA A C 1
ATOM 3425 O O . ALA A 1 469 ? 3.572 15.234 -31.264 1.00 93.88 469 ALA A O 1
ATOM 3426 N N . ARG A 1 470 ? 1.541 16.171 -31.554 1.00 95.94 470 ARG A N 1
ATOM 3427 C CA . ARG A 1 470 ? 1.261 16.482 -30.152 1.00 95.94 470 ARG A CA 1
ATOM 3428 C C . ARG A 1 470 ? 0.459 15.332 -29.565 1.00 95.94 470 ARG A C 1
ATOM 3430 O O . ARG A 1 470 ? -0.726 15.198 -29.857 1.00 95.94 470 ARG A O 1
ATOM 3437 N N . VAL A 1 471 ? 1.114 14.497 -28.775 1.00 95.88 471 VAL A N 1
ATOM 3438 C CA . VAL A 1 471 ? 0.501 13.344 -28.116 1.00 95.88 471 VAL A CA 1
ATOM 3439 C C . VAL A 1 471 ? 0.104 13.753 -26.703 1.00 95.88 471 VAL A C 1
ATOM 3441 O O . VAL A 1 471 ? 0.926 14.286 -25.960 1.00 95.88 471 VAL A O 1
ATOM 3444 N N . THR A 1 472 ? -1.151 13.515 -26.339 1.00 92.56 472 THR A N 1
ATOM 3445 C CA . THR A 1 472 ? -1.665 13.712 -24.981 1.00 92.56 472 THR A CA 1
ATOM 3446 C C . THR A 1 472 ? -1.954 12.351 -24.365 1.00 92.56 472 THR A C 1
ATOM 3448 O O . THR A 1 472 ? -2.637 11.556 -25.001 1.00 92.56 472 THR A O 1
ATOM 3451 N N . VAL A 1 473 ? -1.441 12.083 -23.163 1.00 87.88 473 VAL A N 1
ATOM 3452 C CA . VAL A 1 473 ? -1.654 10.829 -22.417 1.00 87.88 473 VAL A CA 1
ATOM 3453 C C . VAL A 1 473 ? -1.989 11.175 -20.973 1.00 87.88 473 VAL A C 1
ATOM 3455 O O . VAL A 1 473 ? -1.138 11.717 -20.271 1.00 87.88 473 VAL A O 1
ATOM 3458 N N . GLY A 1 474 ? -3.220 10.908 -20.526 1.00 71.88 474 GLY A N 1
ATOM 3459 C CA . GLY A 1 474 ? -3.611 11.112 -19.120 1.00 71.88 474 GLY A CA 1
ATOM 3460 C C . GLY A 1 474 ? -3.334 12.528 -18.582 1.00 71.88 474 GLY A C 1
ATOM 3461 O O . GLY A 1 474 ? -2.997 12.689 -17.414 1.00 71.88 474 GLY A O 1
ATOM 3462 N N . GLY A 1 475 ? -3.399 13.546 -19.450 1.00 73.38 475 GLY A N 1
ATOM 3463 C CA . GLY A 1 475 ? -3.091 14.949 -19.136 1.00 73.38 475 GLY A CA 1
ATOM 3464 C C . GLY A 1 475 ? -1.659 15.408 -19.460 1.00 73.38 475 GLY A C 1
ATOM 3465 O O . GLY A 1 475 ? -1.437 16.608 -19.624 1.00 73.38 475 GLY A O 1
ATOM 3466 N N . ALA A 1 476 ? -0.694 14.497 -19.635 1.00 82.56 476 ALA A N 1
ATOM 3467 C CA . ALA A 1 476 ? 0.660 14.840 -20.076 1.00 82.56 476 ALA A CA 1
ATOM 3468 C C . ALA A 1 476 ? 0.681 15.172 -21.576 1.00 82.56 476 ALA A C 1
ATOM 3470 O O . ALA A 1 476 ? 0.093 14.445 -22.373 1.00 82.56 476 ALA A O 1
ATOM 3471 N N . LYS A 1 477 ? 1.381 16.244 -21.970 1.00 92.62 477 LYS A N 1
ATOM 3472 C CA . LYS A 1 477 ? 1.504 16.691 -23.369 1.00 92.62 477 LYS A CA 1
ATOM 3473 C C . LYS A 1 477 ? 2.937 16.508 -23.865 1.00 92.62 477 LYS A C 1
ATOM 3475 O O . LYS A 1 477 ? 3.869 17.090 -23.317 1.00 92.62 477 LYS A O 1
ATOM 3480 N N . LEU A 1 478 ? 3.102 15.730 -24.928 1.00 94.69 478 LEU A N 1
ATOM 3481 C CA . LEU A 1 478 ? 4.383 15.402 -25.547 1.00 94.69 478 LEU A CA 1
ATOM 3482 C C . LEU A 1 478 ? 4.409 15.846 -27.008 1.00 94.69 478 LEU A C 1
ATOM 3484 O O . LEU A 1 478 ? 3.402 15.769 -27.707 1.00 94.69 478 LEU A O 1
ATOM 3488 N N . VAL A 1 479 ? 5.580 16.269 -27.491 1.00 95.12 479 VAL A N 1
ATOM 3489 C CA . VAL A 1 479 ? 5.767 16.705 -28.883 1.00 95.12 479 VAL A CA 1
ATOM 3490 C C . VAL A 1 479 ? 6.802 15.836 -29.587 1.00 95.12 479 VAL A C 1
ATOM 3492 O O . VAL A 1 479 ? 7.959 15.747 -29.166 1.00 95.12 479 VAL A O 1
ATOM 3495 N N . PHE A 1 480 ? 6.402 15.221 -30.693 1.00 94.56 480 PHE A N 1
ATOM 3496 C CA . PHE A 1 480 ? 7.252 14.388 -31.540 1.00 94.56 480 PHE A CA 1
ATOM 3497 C C . PHE A 1 480 ? 7.453 15.035 -32.910 1.00 94.56 480 PHE A C 1
ATOM 3499 O O . PHE A 1 480 ? 6.534 15.658 -33.447 1.00 94.56 480 PHE A O 1
ATOM 3506 N N . HIS A 1 481 ? 8.653 14.884 -33.473 1.00 92.50 481 HIS A N 1
ATOM 3507 C CA . HIS A 1 481 ? 9.014 15.456 -34.773 1.00 92.50 481 HIS A CA 1
ATOM 3508 C C . HIS A 1 481 ? 8.979 14.377 -35.842 1.00 92.50 481 HIS A C 1
ATOM 3510 O O . HIS A 1 481 ? 9.610 13.338 -35.685 1.00 92.50 481 HIS A O 1
ATOM 3516 N N . ILE A 1 482 ? 8.263 14.614 -36.932 1.00 91.06 482 ILE A N 1
ATOM 3517 C CA . ILE A 1 482 ? 8.075 13.614 -37.981 1.00 91.06 482 ILE A CA 1
ATOM 3518 C C . ILE A 1 482 ? 8.903 14.026 -39.205 1.00 91.06 482 ILE A C 1
ATOM 3520 O O . ILE A 1 482 ? 8.740 15.148 -39.710 1.00 91.06 482 ILE A O 1
ATOM 3524 N N . PRO A 1 483 ? 9.823 13.166 -39.684 1.00 90.94 483 PRO A N 1
ATOM 3525 C CA . PRO A 1 483 ? 10.659 13.501 -40.824 1.00 90.94 483 PRO A CA 1
ATOM 3526 C C . PRO A 1 483 ? 9.814 13.628 -42.094 1.00 90.94 483 PRO A C 1
ATOM 3528 O O . PRO A 1 483 ? 8.829 12.920 -42.288 1.00 90.94 483 PRO A O 1
ATOM 3531 N N . ARG A 1 484 ? 10.233 14.528 -42.993 1.00 83.38 484 ARG A N 1
ATOM 3532 C CA . ARG A 1 484 ? 9.586 14.744 -44.305 1.00 83.38 484 ARG A CA 1
ATOM 3533 C C . ARG A 1 484 ? 9.665 13.499 -45.193 1.00 83.38 484 ARG A C 1
ATOM 3535 O O . ARG A 1 484 ? 8.747 13.226 -45.952 1.00 83.38 484 ARG A O 1
ATOM 3542 N N . GLN A 1 485 ? 10.775 12.771 -45.099 1.00 86.31 485 GLN A N 1
ATOM 3543 C CA . GLN A 1 485 ? 11.058 11.566 -45.870 1.00 86.31 485 GLN A CA 1
ATOM 3544 C C . GLN A 1 485 ? 11.516 10.459 -44.924 1.00 86.31 485 GLN A C 1
ATOM 3546 O O . GLN A 1 485 ? 12.353 10.689 -44.052 1.00 86.31 485 GLN A O 1
ATOM 3551 N N . ARG A 1 486 ? 10.994 9.246 -45.115 1.00 90.19 486 ARG A N 1
ATOM 3552 C CA . ARG A 1 486 ? 11.401 8.059 -44.352 1.00 90.19 486 ARG A CA 1
ATOM 3553 C C . ARG A 1 486 ? 12.649 7.448 -44.988 1.00 90.19 486 ARG A C 1
ATOM 3555 O O . ARG A 1 486 ? 12.545 6.573 -45.837 1.00 90.19 486 ARG A O 1
ATOM 3562 N N . ARG A 1 487 ? 13.828 7.934 -44.597 1.00 95.31 487 ARG A N 1
ATOM 3563 C CA . ARG A 1 487 ? 15.125 7.365 -45.005 1.00 95.31 487 ARG A CA 1
ATOM 3564 C C . ARG A 1 487 ? 15.608 6.385 -43.940 1.00 95.31 487 ARG A C 1
ATOM 3566 O O . ARG A 1 487 ? 15.657 6.773 -42.772 1.00 95.31 487 ARG A O 1
ATOM 3573 N N . SER A 1 488 ? 15.947 5.152 -44.329 1.00 96.06 488 SER A N 1
ATOM 3574 C CA . SER A 1 488 ? 16.530 4.170 -43.400 1.00 96.06 488 SER A CA 1
ATOM 3575 C C . SER A 1 488 ? 17.823 4.717 -42.781 1.00 96.06 488 SER A C 1
ATOM 3577 O O . SER A 1 488 ? 18.588 5.434 -43.433 1.00 96.06 488 SER A O 1
ATOM 3579 N N . ALA A 1 489 ? 18.042 4.387 -41.510 1.00 96.88 489 ALA A N 1
ATOM 3580 C CA . ALA A 1 489 ? 19.252 4.706 -40.763 1.00 96.88 489 ALA A CA 1
ATOM 3581 C C . ALA A 1 489 ? 20.152 3.483 -40.506 1.00 96.88 489 ALA A C 1
ATOM 3583 O O . ALA A 1 489 ? 21.141 3.619 -39.791 1.00 96.88 489 ALA A O 1
ATOM 3584 N N . ASP A 1 490 ? 19.868 2.315 -41.092 1.00 95.69 490 ASP A N 1
ATOM 3585 C CA . ASP A 1 490 ? 20.585 1.062 -40.794 1.00 95.69 490 ASP A CA 1
ATOM 3586 C C . ASP A 1 490 ? 22.093 1.169 -41.075 1.00 95.69 490 ASP A C 1
ATOM 3588 O O . ASP A 1 490 ? 22.924 0.877 -40.213 1.00 95.69 490 ASP A O 1
ATOM 3592 N N . ALA A 1 491 ? 22.465 1.694 -42.248 1.00 96.62 491 ALA A N 1
ATOM 3593 C CA . ALA A 1 491 ? 23.868 1.910 -42.609 1.00 96.62 491 ALA A CA 1
ATOM 3594 C C . ALA A 1 491 ? 24.561 2.944 -41.700 1.00 96.62 491 ALA A C 1
ATOM 3596 O O . ALA A 1 491 ? 25.740 2.793 -41.370 1.00 96.62 491 ALA A O 1
ATOM 3597 N N . ILE A 1 492 ? 23.823 3.973 -41.264 1.00 97.56 492 ILE A N 1
ATOM 3598 C CA . ILE A 1 492 ? 24.325 5.013 -40.355 1.00 97.56 492 ILE A CA 1
ATOM 3599 C C . ILE A 1 492 ? 24.589 4.411 -38.972 1.00 97.56 492 ILE A C 1
ATOM 3601 O O . ILE A 1 492 ? 25.651 4.648 -38.402 1.00 97.56 492 ILE A O 1
ATOM 3605 N N . LEU A 1 493 ? 23.666 3.595 -38.452 1.00 97.19 493 LEU A N 1
ATOM 3606 C CA . LEU A 1 493 ? 23.823 2.898 -37.174 1.00 97.19 493 LEU A CA 1
ATOM 3607 C C . LEU A 1 493 ? 24.983 1.905 -37.211 1.00 97.19 493 LEU A C 1
ATOM 3609 O O . LEU A 1 493 ? 25.808 1.900 -36.299 1.00 97.19 493 LEU A O 1
ATOM 3613 N N . ALA A 1 494 ? 25.103 1.110 -38.277 1.00 96.75 494 ALA A N 1
ATOM 3614 C CA . ALA A 1 494 ? 26.225 0.192 -38.445 1.00 96.75 494 ALA A CA 1
ATOM 3615 C C . ALA A 1 494 ? 27.570 0.942 -38.501 1.00 96.75 494 ALA A C 1
ATOM 3617 O O . ALA A 1 494 ? 28.543 0.527 -37.867 1.00 96.75 494 ALA A O 1
ATOM 3618 N N . GLY A 1 495 ? 27.620 2.072 -39.216 1.00 97.56 495 GLY A N 1
ATOM 3619 C CA . GLY A 1 495 ? 28.787 2.953 -39.268 1.00 97.56 495 GLY A CA 1
ATOM 3620 C C . GLY A 1 495 ? 29.139 3.554 -37.906 1.00 97.56 495 GLY A C 1
ATOM 3621 O O . GLY A 1 495 ? 30.296 3.483 -37.497 1.00 97.56 495 GLY A O 1
ATOM 3622 N N . ALA A 1 496 ? 28.149 4.059 -37.168 1.00 97.81 496 ALA A N 1
ATOM 3623 C CA . ALA A 1 496 ? 28.333 4.606 -35.825 1.00 97.81 496 ALA A CA 1
ATOM 3624 C C . ALA A 1 496 ? 28.837 3.551 -34.830 1.00 97.81 496 ALA A C 1
ATOM 3626 O O . ALA A 1 496 ? 29.737 3.825 -34.038 1.00 97.81 496 ALA A O 1
ATOM 3627 N N . THR A 1 497 ? 28.316 2.323 -34.899 1.00 96.56 497 THR A N 1
ATOM 3628 C CA . THR A 1 497 ? 28.794 1.204 -34.076 1.00 96.56 497 THR A CA 1
ATOM 3629 C C . THR A 1 497 ? 30.248 0.861 -34.392 1.00 96.56 497 THR A C 1
ATOM 3631 O O . THR A 1 497 ? 31.033 0.664 -33.469 1.00 96.56 497 THR A O 1
ATOM 3634 N N . ARG A 1 498 ? 30.657 0.845 -35.670 1.00 96.50 498 ARG A N 1
ATOM 3635 C CA . ARG A 1 498 ? 32.070 0.639 -36.044 1.00 96.50 498 ARG A CA 1
ATOM 3636 C C . ARG A 1 498 ? 32.968 1.785 -35.575 1.00 96.50 498 ARG A C 1
ATOM 3638 O O . ARG A 1 498 ? 34.038 1.518 -35.033 1.00 96.50 498 ARG A O 1
ATOM 3645 N N . ALA A 1 499 ? 32.527 3.031 -35.744 1.00 96.69 499 ALA A N 1
ATOM 3646 C CA . ALA A 1 499 ? 33.267 4.219 -35.326 1.00 96.69 499 ALA A CA 1
ATOM 3647 C C . ALA A 1 499 ? 33.472 4.253 -33.804 1.00 96.69 499 ALA A C 1
ATOM 3649 O O . ALA A 1 499 ? 34.594 4.445 -33.344 1.00 96.69 499 ALA A O 1
ATOM 3650 N N . PHE A 1 500 ? 32.418 3.983 -33.025 1.00 96.25 500 PHE A N 1
ATOM 3651 C CA . PHE A 1 500 ? 32.513 3.851 -31.569 1.00 96.25 500 PHE A CA 1
ATOM 3652 C C . PHE A 1 500 ? 33.398 2.667 -31.178 1.00 96.25 500 PHE A C 1
ATOM 3654 O O . PHE A 1 500 ? 34.300 2.827 -30.360 1.00 96.25 500 PHE A O 1
ATOM 3661 N N . ARG A 1 501 ? 33.180 1.522 -31.850 1.00 94.12 501 ARG A N 1
ATOM 3662 C CA . ARG A 1 501 ? 34.055 0.343 -31.934 1.00 94.12 501 ARG A CA 1
ATOM 3663 C C . ARG A 1 501 ? 35.511 0.770 -31.825 1.00 94.12 501 ARG A C 1
ATOM 3665 O O . ARG A 1 501 ? 36.181 0.418 -30.866 1.00 94.12 501 ARG A O 1
ATOM 3672 N N . ALA A 1 502 ? 35.966 1.546 -32.805 1.00 94.94 502 ALA A N 1
ATOM 3673 C CA . ALA A 1 502 ? 37.357 1.923 -33.039 1.00 94.94 502 ALA A CA 1
ATOM 3674 C C . ALA A 1 502 ? 37.994 2.869 -32.000 1.00 94.94 502 ALA A C 1
ATOM 3676 O O . ALA A 1 502 ? 39.215 3.042 -32.026 1.00 94.94 502 ALA A O 1
ATOM 3677 N N . LEU A 1 503 ? 37.217 3.468 -31.093 1.00 95.56 503 LEU A N 1
ATOM 3678 C CA . LEU A 1 503 ? 37.736 4.422 -30.113 1.00 95.56 503 LEU A CA 1
ATOM 3679 C C . LEU A 1 503 ? 38.722 3.763 -29.143 1.00 95.56 503 LEU A C 1
ATOM 3681 O O . LEU A 1 503 ? 38.471 2.684 -28.615 1.00 95.56 503 LEU A O 1
ATOM 3685 N N . LYS A 1 504 ? 39.833 4.446 -28.854 1.00 95.44 504 LYS A N 1
ATOM 3686 C CA . LYS A 1 504 ? 40.754 4.074 -27.768 1.00 95.44 504 LYS A CA 1
ATOM 3687 C C . LYS A 1 504 ? 40.121 4.338 -26.401 1.00 95.44 504 LYS A C 1
ATOM 3689 O O . LYS A 1 504 ? 40.313 3.556 -25.473 1.00 95.44 504 LYS A O 1
ATOM 3694 N N . SER A 1 505 ? 39.360 5.424 -26.297 1.00 96.06 505 SER A N 1
ATOM 3695 C CA . SER A 1 505 ? 38.655 5.829 -25.084 1.00 96.06 505 SER A CA 1
ATOM 3696 C C . SER A 1 505 ? 37.474 6.747 -25.398 1.00 96.06 505 SER A C 1
ATOM 3698 O O . SER A 1 505 ? 37.447 7.412 -26.442 1.00 96.06 505 SER A O 1
ATOM 3700 N N . VAL A 1 506 ? 36.511 6.810 -24.480 1.00 96.62 506 VAL A N 1
ATOM 3701 C CA . VAL A 1 506 ? 35.415 7.779 -24.529 1.00 96.62 506 VAL A CA 1
ATOM 3702 C C . VAL A 1 506 ? 34.939 8.163 -23.137 1.00 96.62 506 VAL A C 1
ATOM 3704 O O . VAL A 1 506 ? 34.768 7.310 -22.269 1.00 96.62 506 VAL A O 1
ATOM 3707 N N . ASP A 1 507 ? 34.686 9.454 -22.956 1.00 97.06 507 ASP A N 1
ATOM 3708 C CA . ASP A 1 507 ? 34.036 10.003 -21.774 1.00 97.06 507 ASP A CA 1
ATOM 3709 C C . ASP A 1 507 ? 32.606 10.422 -22.106 1.00 97.06 507 ASP A C 1
ATOM 3711 O O . ASP A 1 507 ? 32.367 11.139 -23.089 1.00 97.06 507 ASP A O 1
ATOM 3715 N N . TYR A 1 508 ? 31.663 10.075 -21.239 1.00 97.00 508 TYR A N 1
ATOM 3716 C CA . TYR A 1 508 ? 30.304 10.591 -21.328 1.00 97.00 508 TYR A CA 1
ATOM 3717 C C . TYR A 1 508 ? 29.674 10.800 -19.958 1.00 97.00 508 TYR A C 1
ATOM 3719 O O . TYR A 1 508 ? 30.022 10.150 -18.978 1.00 97.00 508 TYR A O 1
ATOM 3727 N N . VAL A 1 509 ? 28.722 11.727 -19.912 1.00 97.69 509 VAL A N 1
ATOM 3728 C CA . VAL A 1 509 ? 27.865 11.940 -18.748 1.00 97.69 509 VAL A CA 1
ATOM 3729 C C . VAL A 1 509 ? 26.532 11.271 -19.023 1.00 97.69 509 VAL A C 1
ATOM 3731 O O . VAL A 1 509 ? 25.890 11.559 -20.034 1.00 97.69 509 VAL A O 1
ATOM 3734 N N . GLU A 1 510 ? 26.112 10.398 -18.122 1.00 95.12 510 GLU A N 1
ATOM 3735 C CA . GLU A 1 510 ? 24.801 9.769 -18.122 1.00 95.12 510 GLU A CA 1
ATOM 3736 C C . GLU A 1 510 ? 23.886 10.475 -17.118 1.00 95.12 510 GLU A C 1
ATOM 3738 O O . GLU A 1 510 ? 24.257 10.704 -15.969 1.00 95.12 510 GLU A O 1
ATOM 3743 N N . ARG A 1 511 ? 22.659 10.792 -17.536 1.00 93.69 511 ARG A N 1
ATOM 3744 C CA . ARG A 1 511 ? 21.519 10.941 -16.626 1.00 93.69 511 ARG A CA 1
ATOM 3745 C C . ARG A 1 511 ? 20.648 9.707 -16.787 1.00 93.69 511 ARG A C 1
ATOM 3747 O O . ARG A 1 511 ? 20.095 9.512 -17.868 1.00 93.69 511 ARG A O 1
ATOM 3754 N N . LEU A 1 512 ? 20.447 8.973 -15.703 1.00 83.44 512 LEU A N 1
ATOM 3755 C CA . LEU A 1 512 ? 19.517 7.855 -15.632 1.00 83.44 512 LEU A CA 1
ATOM 3756 C C . LEU A 1 512 ? 18.374 8.205 -14.678 1.00 83.44 512 LEU A C 1
ATOM 3758 O O . LEU A 1 512 ? 18.618 8.701 -13.580 1.00 83.44 512 LEU A O 1
ATOM 3762 N N . ALA A 1 513 ? 17.131 7.983 -15.091 1.00 70.94 513 ALA A N 1
ATOM 3763 C CA . ALA A 1 513 ? 15.957 8.271 -14.277 1.00 70.94 513 ALA A CA 1
ATOM 3764 C C . ALA A 1 513 ? 14.890 7.178 -14.399 1.00 70.94 513 ALA A C 1
ATOM 3766 O O . ALA A 1 513 ? 14.737 6.586 -15.464 1.00 70.94 513 ALA A O 1
ATOM 3767 N N . SER A 1 514 ? 14.130 6.950 -13.329 1.00 64.44 514 SER A N 1
ATOM 3768 C CA . SER A 1 514 ? 12.916 6.113 -13.329 1.00 64.44 514 SER A CA 1
ATOM 3769 C C . SER A 1 514 ? 11.630 6.940 -13.213 1.00 64.44 514 SER A C 1
ATOM 3771 O O . SER A 1 514 ? 10.536 6.433 -13.481 1.00 64.44 514 SER A O 1
ATOM 3773 N N . SER A 1 515 ? 11.770 8.219 -12.851 1.00 69.94 515 SER A N 1
ATOM 3774 C CA . SER A 1 515 ? 10.735 9.253 -12.839 1.00 69.94 515 SER A CA 1
ATOM 3775 C C . SER A 1 515 ? 11.386 10.651 -12.940 1.00 69.94 515 SER A C 1
ATOM 3777 O O . SER A 1 515 ? 12.606 10.778 -12.783 1.00 69.94 515 SER A O 1
ATOM 3779 N N . PRO A 1 516 ? 10.609 11.742 -13.085 1.00 66.94 516 PRO A N 1
ATOM 3780 C CA . PRO A 1 516 ? 11.162 13.096 -13.088 1.00 66.94 516 PRO A CA 1
ATOM 3781 C C . PRO A 1 516 ? 11.883 13.471 -11.784 1.00 66.94 516 PRO A C 1
ATOM 3783 O O . PRO A 1 516 ? 12.740 14.365 -11.786 1.00 66.94 516 PRO A O 1
ATOM 3786 N N . ARG A 1 517 ? 11.520 12.811 -10.675 1.00 66.88 517 ARG A N 1
ATOM 3787 C CA . ARG A 1 517 ? 12.065 13.044 -9.330 1.00 66.88 517 ARG A CA 1
ATOM 3788 C C . ARG A 1 517 ? 13.214 12.091 -9.001 1.00 66.88 517 ARG A C 1
ATOM 3790 O O . ARG A 1 517 ? 14.182 12.519 -8.382 1.00 66.88 517 ARG A O 1
ATOM 3797 N N . ASP A 1 518 ? 13.141 10.854 -9.482 1.00 62.72 518 ASP A N 1
ATOM 3798 C CA . ASP A 1 518 ? 14.104 9.791 -9.197 1.00 62.72 518 ASP A CA 1
ATOM 3799 C C . ASP A 1 518 ? 15.130 9.702 -10.327 1.00 62.72 518 ASP A C 1
ATOM 3801 O O . ASP A 1 518 ? 14.938 9.001 -11.325 1.00 62.72 518 ASP A O 1
ATOM 3805 N N . LYS A 1 519 ? 16.220 10.463 -10.188 1.00 81.50 519 LYS A N 1
ATOM 3806 C CA . LYS A 1 519 ? 17.291 10.542 -11.185 1.00 81.50 519 LYS A CA 1
ATOM 3807 C C . LYS A 1 519 ? 18.669 10.520 -10.544 1.00 81.50 519 LYS A C 1
ATOM 3809 O O . LYS A 1 519 ? 18.900 11.155 -9.518 1.00 81.50 519 LYS A O 1
ATOM 3814 N N . VAL A 1 520 ? 19.598 9.866 -11.220 1.00 83.62 520 VAL A N 1
ATOM 3815 C CA . VAL A 1 520 ? 21.023 9.868 -10.904 1.00 83.62 520 VAL A CA 1
ATOM 3816 C C . VAL A 1 520 ? 21.806 10.400 -12.095 1.00 83.62 520 VAL A C 1
ATOM 3818 O O . VAL A 1 520 ? 21.374 10.307 -13.247 1.00 83.62 520 VAL A O 1
ATOM 3821 N N . VAL A 1 521 ? 22.949 11.014 -11.807 1.00 91.19 521 VAL A N 1
ATOM 3822 C CA . VAL A 1 521 ? 23.880 11.496 -12.826 1.00 91.19 521 VAL A CA 1
ATOM 3823 C C . VAL A 1 521 ? 25.219 10.835 -12.581 1.00 91.19 521 VAL A C 1
ATOM 3825 O O . VAL A 1 521 ? 25.710 10.856 -11.452 1.00 91.19 521 VAL A O 1
ATOM 3828 N N . SER A 1 522 ? 25.799 10.286 -13.637 1.00 91.50 522 SER A N 1
ATOM 3829 C CA . SER A 1 522 ? 27.007 9.480 -13.574 1.00 91.50 522 SER A CA 1
ATOM 3830 C C . SER A 1 522 ? 27.995 9.931 -14.636 1.00 91.50 522 SER A C 1
ATOM 3832 O O . SER A 1 522 ? 27.624 10.139 -15.789 1.00 91.50 522 SER A O 1
ATOM 3834 N N . ASP A 1 523 ? 29.258 10.066 -14.258 1.00 95.69 523 ASP A N 1
ATOM 3835 C CA . ASP A 1 523 ? 30.355 10.263 -15.199 1.00 95.69 523 ASP A CA 1
ATOM 3836 C C . ASP A 1 523 ? 30.929 8.889 -15.560 1.00 95.69 523 ASP A C 1
ATOM 3838 O O . ASP A 1 523 ? 31.250 8.108 -14.664 1.00 95.69 523 ASP A O 1
ATOM 3842 N N . PHE A 1 524 ? 31.044 8.592 -16.853 1.00 95.56 524 PHE A N 1
ATOM 3843 C CA . PHE A 1 524 ? 31.569 7.336 -17.383 1.00 95.56 524 PHE A CA 1
ATOM 3844 C C . PHE A 1 524 ? 32.824 7.572 -18.214 1.00 95.56 524 PHE A C 1
ATOM 3846 O O . PHE A 1 524 ? 32.890 8.498 -19.027 1.00 95.56 524 PHE A O 1
ATOM 3853 N N . ILE A 1 525 ? 33.793 6.676 -18.048 1.00 96.06 525 ILE A N 1
ATOM 3854 C CA . ILE A 1 525 ? 35.009 6.593 -18.849 1.00 96.06 525 ILE A CA 1
ATOM 3855 C C . ILE A 1 525 ? 35.150 5.154 -19.326 1.00 96.06 525 ILE A C 1
ATOM 3857 O O . ILE A 1 525 ? 35.230 4.224 -18.526 1.00 96.06 525 ILE A O 1
ATOM 3861 N N . LEU A 1 526 ? 35.199 4.979 -20.638 1.00 94.69 526 LEU A N 1
ATOM 3862 C CA . LEU A 1 526 ? 35.456 3.704 -21.293 1.00 94.69 526 LEU A CA 1
ATOM 3863 C C . LEU A 1 526 ? 36.848 3.764 -21.917 1.00 94.69 526 LEU A C 1
ATOM 3865 O O . LEU A 1 526 ? 37.209 4.760 -22.544 1.00 94.69 526 LEU A O 1
ATOM 3869 N N . GLU A 1 527 ? 37.625 2.699 -21.760 1.00 94.88 527 GLU A N 1
ATOM 3870 C CA . GLU A 1 527 ? 38.984 2.583 -22.286 1.00 94.88 527 GLU A CA 1
ATOM 3871 C C . GLU A 1 527 ? 39.208 1.156 -22.807 1.00 94.88 527 GLU A C 1
ATOM 3873 O O . GLU A 1 527 ? 38.912 0.161 -22.141 1.00 94.88 527 GLU A O 1
ATOM 3878 N N . ARG A 1 528 ? 39.733 1.038 -24.028 1.00 90.06 528 ARG A N 1
ATOM 3879 C CA . ARG A 1 528 ? 40.105 -0.262 -24.595 1.00 90.06 528 ARG A CA 1
ATOM 3880 C C . ARG A 1 528 ? 41.300 -0.887 -23.845 1.00 90.06 528 ARG A C 1
ATOM 3882 O O . ARG A 1 528 ? 42.114 -0.170 -23.270 1.00 90.06 528 ARG A O 1
ATOM 3889 N N . PRO A 1 529 ? 41.482 -2.219 -23.897 1.00 87.25 529 PRO A N 1
ATOM 3890 C CA . PRO A 1 529 ? 40.603 -3.188 -24.544 1.00 87.25 529 PRO A CA 1
ATOM 3891 C C . PRO A 1 529 ? 39.361 -3.503 -23.713 1.00 87.25 529 PRO A C 1
ATOM 3893 O O . PRO A 1 529 ? 38.316 -3.651 -24.317 1.00 87.25 529 PRO A O 1
ATOM 3896 N N . ASN A 1 530 ? 39.457 -3.553 -22.376 1.00 88.94 530 ASN A N 1
ATOM 3897 C CA . ASN A 1 530 ? 38.353 -3.968 -21.507 1.00 88.94 530 ASN A CA 1
ATOM 3898 C C . ASN A 1 530 ? 38.299 -3.207 -20.174 1.00 88.94 530 ASN A C 1
ATOM 3900 O O . ASN A 1 530 ? 38.441 -3.814 -19.110 1.00 88.94 530 ASN A O 1
ATOM 3904 N N . ARG A 1 531 ? 38.193 -1.874 -20.205 1.00 92.44 531 ARG A N 1
ATOM 3905 C CA . ARG A 1 531 ? 38.194 -1.045 -18.992 1.00 92.44 531 ARG A CA 1
ATOM 3906 C C . ARG A 1 531 ? 37.027 -0.064 -18.979 1.00 92.44 531 ARG A C 1
ATOM 3908 O O . ARG A 1 531 ? 36.733 0.589 -19.980 1.00 92.44 531 ARG A O 1
ATOM 3915 N N . LEU A 1 532 ? 36.394 0.057 -17.819 1.00 93.00 532 LEU A N 1
ATOM 3916 C CA . LEU A 1 532 ? 35.324 1.012 -17.563 1.00 93.00 532 LEU A CA 1
ATOM 3917 C C . LEU A 1 532 ? 35.469 1.567 -16.147 1.00 93.00 532 LEU A C 1
ATOM 3919 O O . LEU A 1 532 ? 35.688 0.819 -15.199 1.00 93.00 532 LEU A O 1
ATOM 3923 N N . GLU A 1 533 ? 35.321 2.874 -15.999 1.00 93.75 533 GLU A N 1
ATOM 3924 C CA . GLU A 1 533 ? 35.159 3.546 -14.713 1.00 93.75 533 GLU A CA 1
ATOM 3925 C C . GLU A 1 533 ? 33.863 4.347 -14.764 1.00 93.75 533 GLU A C 1
ATOM 3927 O O . GLU A 1 533 ? 33.582 5.019 -15.759 1.00 93.75 533 GLU A O 1
ATOM 3932 N N . TYR A 1 534 ? 33.080 4.291 -13.691 1.00 92.19 534 TYR A N 1
ATOM 3933 C CA . TYR A 1 534 ? 31.945 5.180 -13.516 1.00 92.19 534 TYR A CA 1
ATOM 3934 C C . TYR A 1 534 ? 31.906 5.778 -12.116 1.00 92.19 534 TYR A C 1
ATOM 3936 O O . TYR A 1 534 ? 32.332 5.172 -11.127 1.00 92.19 534 TYR A O 1
ATOM 3944 N N . ARG A 1 535 ? 31.344 6.981 -12.027 1.00 91.88 535 ARG A N 1
ATOM 3945 C CA . ARG A 1 535 ? 31.156 7.704 -10.773 1.00 91.88 535 ARG A CA 1
ATOM 3946 C C . ARG A 1 535 ? 29.778 8.333 -10.735 1.00 91.88 535 ARG A C 1
ATOM 3948 O O . ARG A 1 535 ? 29.505 9.259 -11.490 1.00 91.88 535 ARG A O 1
ATOM 3955 N N . ILE A 1 536 ? 28.935 7.862 -9.824 1.00 87.44 536 ILE A N 1
ATOM 3956 C CA . ILE A 1 536 ? 27.626 8.461 -9.571 1.00 87.44 536 ILE A CA 1
ATOM 3957 C C . ILE A 1 536 ? 27.836 9.703 -8.700 1.00 87.44 536 ILE A C 1
ATOM 3959 O O . ILE A 1 536 ? 28.481 9.636 -7.649 1.00 87.44 536 ILE A O 1
ATOM 3963 N N . LYS A 1 537 ? 27.296 10.852 -9.108 1.00 86.50 537 LYS A N 1
ATOM 3964 C CA . LYS A 1 537 ? 27.380 12.095 -8.330 1.00 86.50 537 LYS A CA 1
ATOM 3965 C C . LYS A 1 537 ? 26.681 11.919 -6.981 1.00 86.50 537 LYS A C 1
ATOM 3967 O O . LYS A 1 537 ? 25.489 11.635 -6.938 1.00 86.50 537 LYS A O 1
ATOM 3972 N N . GLY A 1 538 ? 27.435 12.077 -5.890 1.00 80.69 538 GLY A N 1
ATOM 3973 C CA . GLY A 1 538 ? 26.946 11.843 -4.524 1.00 80.69 538 GLY A CA 1
ATOM 3974 C C . GLY A 1 538 ? 26.679 10.369 -4.184 1.00 80.69 538 GLY A C 1
ATOM 3975 O O . GLY A 1 538 ? 26.102 10.091 -3.139 1.00 80.69 538 GLY A O 1
ATOM 3976 N N . GLY A 1 539 ? 27.078 9.431 -5.050 1.00 86.44 539 GLY A N 1
ATOM 3977 C CA . GLY A 1 539 ? 26.768 8.009 -4.928 1.00 86.44 539 GLY A CA 1
ATOM 3978 C C . GLY A 1 539 ? 27.987 7.102 -5.088 1.00 86.44 539 GLY A C 1
ATOM 3979 O O . GLY A 1 539 ? 29.136 7.506 -4.896 1.00 86.44 539 GLY A O 1
ATOM 3980 N N . ALA A 1 540 ? 27.719 5.840 -5.418 1.00 83.62 540 ALA A N 1
ATOM 3981 C CA . ALA A 1 540 ? 28.756 4.832 -5.579 1.00 83.62 540 ALA A CA 1
ATOM 3982 C C . ALA A 1 540 ? 29.634 5.077 -6.822 1.00 83.62 540 ALA A C 1
ATOM 3984 O O . ALA A 1 540 ? 29.231 5.708 -7.800 1.00 83.62 540 ALA A O 1
ATOM 3985 N N . SER A 1 541 ? 30.856 4.555 -6.787 1.00 89.88 541 SER A N 1
ATOM 3986 C CA . SER A 1 541 ? 31.769 4.475 -7.931 1.00 89.88 541 SER A CA 1
ATOM 3987 C C . SER A 1 541 ? 32.062 3.014 -8.254 1.00 89.88 541 SER A C 1
ATOM 3989 O O . SER A 1 541 ? 32.051 2.181 -7.349 1.00 89.88 541 SER A O 1
ATOM 3991 N N . GLY A 1 542 ? 32.363 2.721 -9.515 1.00 90.56 542 GLY A N 1
ATOM 3992 C CA . GLY A 1 542 ? 32.740 1.384 -9.957 1.00 90.56 542 GLY A CA 1
ATOM 3993 C C . GLY A 1 542 ? 33.899 1.419 -10.943 1.00 90.56 542 GLY A C 1
ATOM 3994 O O . GLY A 1 542 ? 33.980 2.316 -11.782 1.00 90.56 542 GLY A O 1
ATOM 3995 N N . ILE A 1 543 ? 34.793 0.439 -10.840 1.00 93.06 543 ILE A N 1
ATOM 3996 C CA . ILE A 1 543 ? 35.877 0.191 -11.797 1.00 93.06 543 ILE A CA 1
ATOM 3997 C C . ILE A 1 543 ? 35.749 -1.248 -12.280 1.00 93.06 543 ILE A C 1
ATOM 3999 O O . ILE A 1 543 ? 35.646 -2.168 -11.473 1.00 93.06 543 ILE A O 1
ATOM 4003 N N . ILE A 1 544 ? 35.791 -1.442 -13.593 1.00 90.81 544 ILE A N 1
ATOM 4004 C CA . ILE A 1 544 ? 35.783 -2.742 -14.257 1.00 90.81 544 ILE A CA 1
ATOM 4005 C C . ILE A 1 544 ? 37.048 -2.843 -15.105 1.00 90.81 544 ILE A C 1
ATOM 4007 O O . ILE A 1 544 ? 37.340 -1.954 -15.907 1.00 90.81 544 ILE A O 1
ATOM 4011 N N . ILE A 1 545 ? 37.811 -3.920 -14.923 1.00 91.00 545 ILE A N 1
ATOM 4012 C CA . ILE A 1 545 ? 39.004 -4.235 -15.717 1.00 91.00 545 ILE A CA 1
ATOM 4013 C C . ILE A 1 545 ? 38.961 -5.722 -16.062 1.00 91.00 545 ILE A C 1
ATOM 4015 O O . ILE A 1 545 ? 39.138 -6.577 -15.192 1.00 91.00 545 ILE A O 1
ATOM 4019 N N . GLY A 1 546 ? 38.749 -6.032 -17.341 1.00 87.94 546 GLY A N 1
ATOM 4020 C CA . GLY A 1 546 ? 38.530 -7.403 -17.795 1.00 87.94 546 GLY A CA 1
ATOM 4021 C C . GLY A 1 546 ? 37.317 -8.016 -17.092 1.00 87.94 546 GLY A C 1
ATOM 4022 O O . GLY A 1 546 ? 36.223 -7.468 -17.161 1.00 87.94 546 GLY A O 1
ATOM 4023 N N . SER A 1 547 ? 37.529 -9.127 -16.388 1.00 86.19 547 SER A N 1
ATOM 4024 C CA . SER A 1 547 ? 36.505 -9.844 -15.616 1.00 86.19 547 SER A CA 1
ATOM 4025 C C . SER A 1 547 ? 36.431 -9.440 -14.139 1.00 86.19 547 SER A C 1
ATOM 4027 O O . SER A 1 547 ? 35.731 -10.084 -13.361 1.00 86.19 547 SER A O 1
ATOM 4029 N N . ARG A 1 548 ? 37.163 -8.404 -13.717 1.00 89.06 548 ARG A N 1
ATOM 4030 C CA . ARG A 1 548 ? 37.187 -7.958 -12.319 1.00 89.06 548 ARG A CA 1
ATOM 4031 C C . ARG A 1 548 ? 36.456 -6.639 -12.161 1.00 89.06 548 ARG A C 1
ATOM 4033 O O . ARG A 1 548 ? 36.636 -5.729 -12.972 1.00 89.06 548 ARG A O 1
ATOM 4040 N N . ARG A 1 549 ? 35.696 -6.526 -11.074 1.00 90.00 549 ARG A N 1
ATOM 4041 C CA . ARG A 1 549 ? 34.988 -5.311 -10.689 1.00 90.00 549 ARG A CA 1
ATOM 4042 C C . ARG A 1 549 ? 35.288 -4.933 -9.250 1.00 90.00 549 ARG A C 1
ATOM 4044 O O . ARG A 1 549 ? 35.345 -5.794 -8.376 1.00 90.00 549 ARG A O 1
ATOM 4051 N N . TRP A 1 550 ? 35.417 -3.635 -9.022 1.00 92.31 550 TRP A N 1
ATOM 4052 C CA . TRP A 1 550 ? 35.486 -3.035 -7.700 1.00 92.31 550 TRP A CA 1
ATOM 4053 C C . TRP A 1 550 ? 34.405 -1.977 -7.576 1.00 92.31 550 TRP A C 1
ATOM 4055 O O . TRP A 1 550 ? 34.242 -1.165 -8.485 1.00 92.31 550 TRP A O 1
ATOM 4065 N N . ASP A 1 551 ? 33.709 -1.969 -6.447 1.00 90.12 551 ASP A N 1
ATOM 4066 C CA . ASP A 1 551 ? 32.700 -0.973 -6.108 1.00 90.12 551 ASP A CA 1
ATOM 4067 C C . ASP A 1 551 ? 33.154 -0.174 -4.882 1.00 90.12 551 ASP A C 1
ATOM 4069 O O . ASP A 1 551 ? 33.889 -0.666 -4.023 1.00 90.12 551 ASP A O 1
ATOM 4073 N N . ARG A 1 552 ? 32.726 1.083 -4.794 1.00 88.19 552 ARG A N 1
ATOM 4074 C CA . ARG A 1 552 ? 32.988 1.950 -3.644 1.00 88.19 552 ARG A CA 1
ATOM 4075 C C . ARG A 1 552 ? 31.763 2.792 -3.333 1.00 88.19 552 ARG A C 1
ATOM 4077 O O . ARG A 1 552 ? 31.323 3.570 -4.175 1.00 88.19 552 ARG A O 1
ATOM 4084 N N . VAL A 1 553 ? 31.254 2.680 -2.110 1.00 86.75 553 VAL A N 1
ATOM 4085 C CA . VAL A 1 553 ? 30.202 3.562 -1.576 1.00 86.75 553 VAL A CA 1
ATOM 4086 C C . VAL A 1 553 ? 30.778 4.937 -1.196 1.00 86.75 553 VAL A C 1
ATOM 4088 O O . VAL A 1 553 ? 31.987 5.040 -0.969 1.00 86.75 553 VAL A O 1
ATOM 4091 N N . PRO A 1 554 ? 29.964 6.006 -1.108 1.00 83.12 554 PRO A N 1
ATOM 4092 C CA . PRO A 1 554 ? 30.438 7.318 -0.660 1.00 83.12 554 PRO A CA 1
ATOM 4093 C C . PRO A 1 554 ? 31.204 7.232 0.670 1.00 83.12 554 PRO A C 1
ATOM 4095 O O . PRO A 1 554 ? 30.699 6.674 1.638 1.00 83.12 554 PRO A O 1
ATOM 4098 N N . GLY A 1 555 ? 32.438 7.746 0.708 1.00 83.31 555 GLY A N 1
ATOM 4099 C CA . GLY A 1 555 ? 33.303 7.713 1.900 1.00 83.31 555 GLY A CA 1
ATOM 4100 C C . GLY A 1 555 ? 33.904 6.343 2.260 1.00 83.31 555 GLY A C 1
ATOM 4101 O O . GLY A 1 555 ? 34.712 6.267 3.180 1.00 83.31 555 GLY A O 1
ATOM 4102 N N . GLY A 1 556 ? 33.552 5.271 1.545 1.00 84.81 556 GLY A N 1
ATOM 4103 C CA . GLY A 1 556 ? 34.038 3.914 1.803 1.00 84.81 556 GLY A CA 1
ATOM 4104 C C . GLY A 1 556 ? 35.331 3.550 1.067 1.00 84.81 556 GLY A C 1
ATOM 4105 O O . GLY A 1 556 ? 35.816 4.279 0.197 1.00 84.81 556 GLY A O 1
ATOM 4106 N N . LYS A 1 557 ? 35.874 2.371 1.391 1.00 91.12 557 LYS A N 1
ATOM 4107 C CA . LYS A 1 557 ? 36.991 1.748 0.660 1.00 91.12 557 LYS A CA 1
ATOM 4108 C C . LYS A 1 557 ? 36.484 1.006 -0.583 1.00 91.12 557 LYS A C 1
ATOM 4110 O O . LYS A 1 557 ? 35.304 0.673 -0.679 1.00 91.12 557 LYS A O 1
ATOM 4115 N N . TRP A 1 558 ? 37.378 0.769 -1.540 1.00 92.75 558 TRP A N 1
ATOM 4116 C CA . TRP A 1 558 ? 37.081 -0.071 -2.699 1.00 92.75 558 TRP A CA 1
ATOM 4117 C C . TRP A 1 558 ? 36.988 -1.536 -2.279 1.00 92.75 558 TRP A C 1
ATOM 4119 O O . TRP A 1 558 ? 37.877 -2.032 -1.593 1.00 92.75 558 TRP A O 1
ATOM 4129 N N . VAL A 1 559 ? 35.942 -2.228 -2.721 1.00 91.06 559 VAL A N 1
ATOM 4130 C CA . VAL A 1 559 ? 35.733 -3.654 -2.446 1.00 91.06 559 VAL A CA 1
ATOM 4131 C C . VAL A 1 559 ? 35.533 -4.431 -3.749 1.00 91.06 559 VAL A C 1
ATOM 4133 O O . VAL A 1 559 ? 34.879 -3.916 -4.659 1.00 91.06 559 VAL A O 1
ATOM 4136 N N . PRO A 1 560 ? 36.089 -5.649 -3.885 1.00 89.19 560 PRO A N 1
ATOM 4137 C CA . PRO A 1 560 ? 35.787 -6.527 -5.012 1.00 89.19 560 PRO A CA 1
ATOM 4138 C C . PRO A 1 560 ? 34.292 -6.868 -5.085 1.00 89.19 560 PRO A C 1
ATOM 4140 O O . PRO A 1 560 ? 33.646 -7.073 -4.060 1.00 89.19 560 PRO A O 1
ATOM 4143 N N . SER A 1 561 ? 33.756 -6.953 -6.300 1.00 80.88 561 SER A N 1
ATOM 4144 C CA . SER A 1 561 ? 32.343 -7.225 -6.577 1.00 80.88 561 SER A CA 1
ATOM 4145 C C . SER A 1 561 ? 32.194 -8.507 -7.391 1.00 80.88 561 SER A C 1
ATOM 4147 O O . SER A 1 561 ? 32.911 -8.703 -8.371 1.00 80.88 561 SER A O 1
ATOM 4149 N N . ALA A 1 562 ? 31.258 -9.373 -6.993 1.00 74.50 562 ALA A N 1
ATOM 4150 C CA . ALA A 1 562 ? 30.992 -10.665 -7.635 1.00 74.50 562 ALA A CA 1
ATOM 4151 C C . ALA A 1 562 ? 29.941 -10.590 -8.764 1.00 74.50 562 ALA A C 1
ATOM 4153 O O . ALA A 1 562 ? 29.431 -11.615 -9.207 1.00 74.50 562 ALA A O 1
ATOM 4154 N N . GLN A 1 563 ? 29.565 -9.384 -9.204 1.00 66.81 563 GLN A N 1
ATOM 4155 C CA . GLN A 1 563 ? 28.545 -9.202 -10.235 1.00 66.81 563 GLN A CA 1
ATOM 4156 C C . GLN A 1 563 ? 29.049 -9.661 -11.613 1.00 66.81 563 GLN A C 1
ATOM 4158 O O . GLN A 1 563 ? 30.161 -9.313 -12.008 1.00 66.81 563 GLN A O 1
ATOM 4163 N N . GLU A 1 564 ? 28.209 -10.383 -12.363 1.00 59.41 564 GLU A N 1
ATOM 4164 C CA . GLU A 1 564 ? 28.495 -10.767 -13.750 1.00 59.41 564 GLU A CA 1
ATOM 4165 C C . GLU A 1 564 ? 28.750 -9.541 -14.640 1.00 59.41 564 GLU A C 1
ATOM 4167 O O . GLU A 1 564 ? 28.087 -8.504 -14.521 1.00 59.41 564 GLU A O 1
ATOM 4172 N N . LEU A 1 565 ? 29.727 -9.667 -15.541 1.00 70.81 565 LEU A N 1
ATOM 4173 C CA . LEU A 1 565 ? 30.213 -8.574 -16.375 1.00 70.81 565 LEU A CA 1
ATOM 4174 C C . LEU A 1 565 ? 29.959 -8.867 -17.849 1.00 70.81 565 LEU A C 1
ATOM 4176 O O . LEU A 1 565 ? 30.437 -9.857 -18.395 1.00 70.81 565 LEU A O 1
ATOM 4180 N N . THR A 1 566 ? 29.272 -7.949 -18.521 1.00 64.44 566 THR A N 1
ATOM 4181 C CA . THR A 1 566 ? 29.298 -7.876 -19.984 1.00 64.44 566 THR A CA 1
ATOM 4182 C C . THR A 1 566 ? 30.639 -7.319 -20.460 1.00 64.44 566 THR A C 1
ATOM 4184 O O . THR A 1 566 ? 31.132 -6.365 -19.846 1.00 64.44 566 THR A O 1
ATOM 4187 N N . PRO A 1 567 ? 31.195 -7.823 -21.575 1.00 71.94 567 PRO A N 1
ATOM 4188 C CA . PRO A 1 567 ? 32.353 -7.216 -22.217 1.00 71.94 567 PRO A CA 1
ATOM 4189 C C . PRO A 1 567 ? 32.108 -5.732 -22.514 1.00 71.94 567 PRO A C 1
ATOM 4191 O O . PRO A 1 567 ? 31.106 -5.354 -23.117 1.00 71.94 567 PRO A O 1
ATOM 4194 N N . GLN A 1 568 ? 33.026 -4.892 -22.056 1.00 78.38 568 GLN A N 1
ATOM 4195 C CA . GLN A 1 568 ? 33.077 -3.450 -22.293 1.00 78.38 568 GLN A CA 1
ATOM 4196 C C . GLN A 1 568 ? 34.445 -3.141 -22.898 1.00 78.38 568 GLN A C 1
ATOM 4198 O O . GLN A 1 568 ? 35.367 -3.880 -22.582 1.00 78.38 568 GLN A O 1
ATOM 4203 N N . PRO A 1 569 ? 34.634 -2.076 -23.690 1.00 81.19 569 PRO A N 1
ATOM 4204 C CA . PRO A 1 569 ? 33.656 -1.059 -24.049 1.00 81.19 569 PRO A CA 1
ATOM 4205 C C . PRO A 1 569 ? 32.777 -1.486 -25.232 1.00 81.19 569 PRO A C 1
ATOM 4207 O O . PRO A 1 569 ? 33.286 -1.782 -26.310 1.00 81.19 569 PRO A O 1
ATOM 4210 N N . GLU A 1 570 ? 31.457 -1.444 -25.056 1.00 87.19 570 GLU A N 1
ATOM 4211 C CA . GLU A 1 570 ? 30.481 -1.716 -26.119 1.00 87.19 570 GLU A CA 1
ATOM 4212 C C . GLU A 1 570 ? 29.412 -0.610 -26.129 1.00 87.19 570 GLU A C 1
ATOM 4214 O O . GLU A 1 570 ? 28.897 -0.244 -25.066 1.00 87.19 570 GLU A O 1
ATOM 4219 N N . PRO A 1 571 ? 29.062 -0.021 -27.291 1.00 90.69 571 PRO A N 1
ATOM 4220 C CA . PRO A 1 571 ? 28.040 1.012 -27.317 1.00 90.69 571 PRO A CA 1
ATOM 4221 C C . PRO A 1 571 ? 26.679 0.417 -26.957 1.00 90.69 571 PRO A C 1
ATOM 4223 O O . PRO A 1 571 ? 26.256 -0.587 -27.522 1.00 90.69 571 PRO A O 1
ATOM 4226 N N . ILE A 1 572 ? 25.944 1.085 -26.068 1.00 89.00 572 ILE A N 1
ATOM 4227 C CA . ILE A 1 572 ? 24.666 0.581 -25.535 1.00 89.00 572 ILE A CA 1
ATOM 4228 C C . ILE A 1 572 ? 23.594 0.318 -26.612 1.00 89.00 572 ILE A C 1
ATOM 4230 O O . ILE A 1 572 ? 22.688 -0.500 -26.435 1.00 89.00 572 ILE A O 1
ATOM 4234 N N . TRP A 1 573 ? 23.695 0.995 -27.759 1.00 91.19 573 TRP A N 1
ATOM 4235 C CA . TRP A 1 573 ? 22.781 0.792 -28.880 1.00 91.19 573 TRP A CA 1
ATOM 4236 C C . TRP A 1 573 ? 23.138 -0.400 -29.776 1.00 91.19 573 TRP A C 1
ATOM 4238 O O . TRP A 1 573 ? 22.358 -0.714 -30.673 1.00 91.19 573 TRP A O 1
ATOM 4248 N N . ALA A 1 574 ? 24.279 -1.061 -29.567 1.00 88.69 574 ALA A N 1
ATOM 4249 C CA . ALA A 1 574 ? 24.683 -2.212 -30.366 1.00 88.69 574 ALA A CA 1
ATOM 4250 C C . ALA A 1 574 ? 23.684 -3.377 -30.271 1.00 88.69 574 ALA A C 1
ATOM 4252 O O . ALA A 1 574 ? 22.866 -3.466 -29.349 1.00 88.69 574 ALA A O 1
ATOM 4253 N N . GLY A 1 575 ? 23.769 -4.293 -31.236 1.00 86.56 575 GLY A N 1
ATOM 4254 C CA . GLY A 1 575 ? 22.872 -5.439 -31.370 1.00 86.56 575 GLY A CA 1
ATOM 4255 C C . GLY A 1 575 ? 21.734 -5.196 -32.361 1.00 86.56 575 GLY A C 1
ATOM 4256 O O . GLY A 1 575 ? 21.790 -4.283 -33.184 1.00 86.56 575 GLY A O 1
ATOM 4257 N N . HIS A 1 576 ? 20.712 -6.050 -32.301 1.00 88.56 576 HIS A N 1
ATOM 4258 C CA . HIS A 1 576 ? 19.595 -6.023 -33.241 1.00 88.56 576 HIS A CA 1
ATOM 4259 C C . HIS A 1 576 ? 18.678 -4.812 -32.997 1.00 88.56 576 HIS A C 1
ATOM 4261 O O . HIS A 1 576 ? 18.126 -4.651 -31.904 1.00 88.56 576 HIS A O 1
ATOM 4267 N N . ALA A 1 577 ? 18.518 -3.976 -34.025 1.00 92.25 577 ALA A N 1
ATOM 4268 C CA . ALA A 1 577 ? 17.634 -2.818 -34.053 1.00 92.25 577 ALA A CA 1
ATOM 4269 C C . ALA A 1 577 ? 16.654 -2.935 -35.227 1.00 92.25 577 ALA A C 1
ATOM 4271 O O . ALA A 1 577 ? 16.974 -3.500 -36.270 1.00 92.25 577 ALA A O 1
ATOM 4272 N N . THR A 1 578 ? 15.464 -2.375 -35.051 1.00 94.00 578 THR A N 1
ATOM 4273 C CA . THR A 1 578 ? 14.387 -2.341 -36.047 1.00 94.00 578 THR A CA 1
ATOM 4274 C C . THR A 1 578 ? 13.853 -0.918 -36.177 1.00 94.00 578 THR A C 1
ATOM 4276 O O . THR A 1 578 ? 14.101 -0.068 -35.313 1.00 94.00 578 THR A O 1
ATOM 4279 N N . ASN A 1 579 ? 13.123 -0.640 -37.261 1.00 95.62 579 ASN A N 1
ATOM 4280 C CA . ASN A 1 579 ? 12.498 0.665 -37.503 1.00 95.62 579 ASN A CA 1
ATOM 4281 C C . ASN A 1 579 ? 13.495 1.839 -37.420 1.00 95.62 579 ASN A C 1
ATOM 4283 O O . ASN A 1 579 ? 13.179 2.897 -36.873 1.00 95.62 579 ASN A O 1
ATOM 4287 N N . ALA A 1 580 ? 14.705 1.643 -37.948 1.00 96.88 580 ALA A N 1
ATOM 4288 C CA . ALA A 1 580 ? 15.753 2.648 -37.928 1.00 96.88 580 ALA A CA 1
ATOM 4289 C C . ALA A 1 580 ? 15.532 3.705 -39.015 1.00 96.88 580 ALA A C 1
ATOM 4291 O O . ALA A 1 580 ? 15.654 3.420 -40.207 1.00 96.88 580 ALA A O 1
ATOM 4292 N N . TYR A 1 581 ? 15.252 4.945 -38.612 1.00 97.25 581 TYR A N 1
ATOM 4293 C CA . TYR A 1 581 ? 14.987 6.050 -39.533 1.00 97.25 581 TYR A CA 1
ATOM 4294 C C . TYR A 1 581 ? 15.737 7.327 -39.164 1.00 97.25 581 TYR A C 1
ATOM 4296 O O . TYR A 1 581 ? 15.962 7.638 -37.995 1.00 97.25 581 TYR A O 1
ATOM 4304 N N . VAL A 1 582 ? 16.094 8.100 -40.190 1.00 97.06 582 VAL A N 1
ATOM 4305 C CA . VAL A 1 582 ? 16.644 9.449 -40.034 1.00 97.06 582 VAL A CA 1
ATOM 4306 C C . VAL A 1 582 ? 15.506 10.415 -39.696 1.00 97.06 582 VAL A C 1
ATOM 4308 O O . VAL A 1 582 ? 14.595 10.616 -40.498 1.00 97.06 582 VAL A O 1
ATOM 4311 N N . LEU A 1 583 ? 15.570 11.029 -38.515 1.00 95.38 583 LEU A N 1
ATOM 4312 C CA . LEU A 1 583 ? 14.656 12.087 -38.077 1.00 95.38 583 LEU A CA 1
ATOM 4313 C C . LEU A 1 583 ? 15.071 13.454 -38.622 1.00 95.38 583 LEU A C 1
ATOM 4315 O O . LEU A 1 583 ? 14.228 14.249 -39.035 1.00 95.38 583 LEU A O 1
ATOM 4319 N N . GLU A 1 584 ? 16.375 13.720 -38.625 1.00 94.69 584 GLU A N 1
ATOM 4320 C CA . GLU A 1 584 ? 16.954 14.994 -39.041 1.00 94.69 584 GLU A CA 1
ATOM 4321 C C . GLU A 1 584 ? 18.332 14.761 -39.666 1.00 94.69 584 GLU A C 1
ATOM 4323 O O . GLU A 1 584 ? 19.118 13.942 -39.186 1.00 94.69 584 GLU A O 1
ATOM 4328 N N . ALA A 1 585 ? 18.632 15.493 -40.736 1.00 94.69 585 ALA A N 1
ATOM 4329 C CA . ALA A 1 585 ? 19.948 15.515 -41.355 1.00 94.69 585 ALA A CA 1
ATOM 4330 C C . ALA A 1 585 ? 20.332 16.967 -41.639 1.00 94.69 585 ALA A C 1
ATOM 4332 O O . ALA A 1 585 ? 19.701 17.632 -42.459 1.00 94.69 585 ALA A O 1
ATOM 4333 N N . THR A 1 586 ? 21.372 17.445 -40.964 1.00 94.19 586 THR A N 1
ATOM 4334 C CA . THR A 1 586 ? 21.957 18.774 -41.174 1.00 94.19 586 THR A CA 1
ATOM 4335 C C . THR A 1 586 ? 23.342 18.624 -41.818 1.00 94.19 586 THR A C 1
ATOM 4337 O O . THR A 1 586 ? 23.846 17.502 -41.951 1.00 94.19 586 THR A O 1
ATOM 4340 N N . PRO A 1 587 ? 24.017 19.708 -42.237 1.00 95.44 587 PRO A N 1
ATOM 4341 C CA . PRO A 1 587 ? 25.416 19.627 -42.664 1.00 95.44 587 PRO A CA 1
ATOM 4342 C C . PRO A 1 587 ? 26.357 19.057 -41.588 1.00 95.44 587 PRO A C 1
ATOM 4344 O O . PRO A 1 587 ? 27.361 18.437 -41.929 1.00 95.44 587 PRO A O 1
ATOM 4347 N N . ALA A 1 588 ? 26.017 19.215 -40.303 1.00 95.50 588 ALA A N 1
ATOM 4348 C CA . ALA A 1 588 ? 26.869 18.824 -39.181 1.00 95.50 588 ALA A CA 1
ATOM 4349 C C . ALA A 1 588 ? 26.458 17.506 -38.505 1.00 95.50 588 ALA A C 1
ATOM 4351 O O . ALA A 1 588 ? 27.305 16.838 -37.914 1.00 95.50 588 ALA A O 1
ATOM 4352 N N . THR A 1 589 ? 25.179 17.121 -38.553 1.00 97.00 589 THR A N 1
ATOM 4353 C CA . THR A 1 589 ? 24.654 16.017 -37.736 1.00 97.00 589 THR A CA 1
ATOM 4354 C C . THR A 1 589 ? 23.645 15.130 -38.456 1.00 97.00 589 THR A C 1
ATOM 4356 O O . THR A 1 589 ? 22.885 15.581 -39.315 1.00 97.00 589 THR A O 1
ATOM 4359 N N . TYR A 1 590 ? 23.601 13.867 -38.031 1.00 97.56 590 TYR A N 1
ATOM 4360 C CA . TYR A 1 590 ? 22.444 12.991 -38.207 1.00 97.56 590 TYR A CA 1
ATOM 4361 C C . TYR A 1 590 ? 21.715 12.834 -36.872 1.00 97.56 590 TYR A C 1
ATOM 4363 O O . TYR A 1 590 ? 22.351 12.644 -35.839 1.00 97.56 590 TYR A O 1
ATOM 4371 N N . VAL A 1 591 ? 20.384 12.873 -36.885 1.00 97.50 591 VAL A N 1
ATOM 4372 C CA . VAL A 1 591 ? 19.548 12.407 -35.775 1.00 97.50 591 VAL A CA 1
ATOM 4373 C C . VAL A 1 591 ? 18.772 11.204 -36.273 1.00 97.50 591 VAL A C 1
ATOM 4375 O O . VAL A 1 591 ? 18.001 11.315 -37.224 1.00 97.50 591 VAL A O 1
ATOM 4378 N N . VAL A 1 592 ? 18.986 10.057 -35.643 1.00 97.56 592 VAL A N 1
ATOM 4379 C CA . VAL A 1 592 ? 18.356 8.790 -36.017 1.00 97.56 592 VAL A CA 1
ATOM 4380 C C . VAL A 1 592 ? 17.562 8.238 -34.846 1.00 97.56 592 VAL A C 1
ATOM 4382 O O . VAL A 1 592 ? 17.930 8.451 -33.689 1.00 97.56 592 VAL A O 1
ATOM 4385 N N . SER A 1 593 ? 16.480 7.525 -35.129 1.00 97.69 593 SER A N 1
ATOM 4386 C CA . SER A 1 593 ? 15.705 6.812 -34.119 1.00 97.69 593 SER A CA 1
ATOM 4387 C C . SER A 1 593 ? 15.409 5.388 -34.550 1.00 97.69 593 SER A C 1
ATOM 4389 O O . SER A 1 593 ? 15.341 5.101 -35.742 1.00 97.69 593 SER A O 1
ATOM 4391 N N . PHE A 1 594 ? 15.303 4.494 -33.573 1.00 96.88 594 PHE A N 1
ATOM 4392 C CA . PHE A 1 594 ? 15.132 3.058 -33.787 1.00 96.88 594 PHE A CA 1
ATOM 4393 C C . PHE A 1 594 ? 14.581 2.389 -32.525 1.00 96.88 594 PHE A C 1
ATOM 4395 O O . PHE A 1 594 ? 14.556 2.985 -31.441 1.00 96.88 594 PHE A O 1
ATOM 4402 N N . PHE A 1 595 ? 14.144 1.144 -32.679 1.00 95.38 595 PHE A N 1
ATOM 4403 C CA . PHE A 1 595 ? 13.558 0.322 -31.628 1.00 95.38 595 PHE A CA 1
ATOM 4404 C C . PHE A 1 595 ? 14.349 -0.976 -31.439 1.00 95.38 595 PHE A C 1
ATOM 4406 O O . PHE A 1 595 ? 14.759 -1.609 -32.416 1.00 95.38 595 PHE A O 1
ATOM 4413 N N . LYS A 1 596 ? 14.540 -1.390 -30.183 1.00 90.38 596 LYS A N 1
ATOM 4414 C CA . LYS A 1 596 ? 15.080 -2.704 -29.817 1.00 90.38 596 LYS A CA 1
ATOM 4415 C C . LYS A 1 596 ? 13.965 -3.540 -29.162 1.00 90.38 596 LYS A C 1
ATOM 4417 O O . LYS A 1 59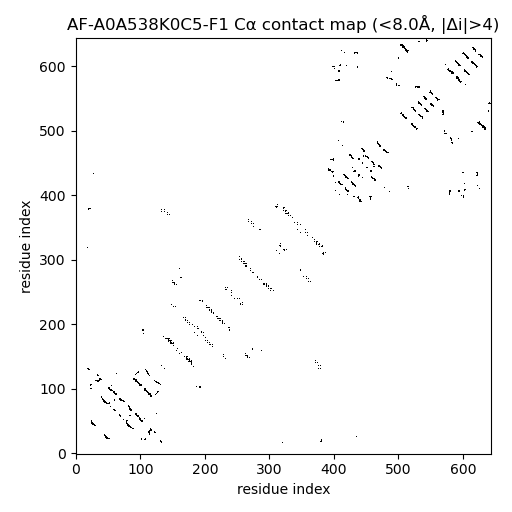6 ? 13.411 -3.097 -28.154 1.00 90.38 596 LYS A O 1
ATOM 4422 N N . PRO A 1 597 ? 13.639 -4.730 -29.707 1.00 75.00 597 PRO A N 1
ATOM 4423 C CA . PRO A 1 597 ? 12.476 -5.516 -29.281 1.00 75.00 597 PRO A CA 1
ATOM 4424 C C . PRO A 1 597 ? 12.630 -6.205 -27.920 1.00 75.00 597 PRO A C 1
ATOM 4426 O O . PRO A 1 597 ? 11.631 -6.470 -27.258 1.00 75.00 597 PRO A O 1
ATOM 4429 N N . VAL A 1 598 ? 13.858 -6.466 -27.466 1.00 67.00 598 VAL A N 1
ATOM 4430 C CA . VAL A 1 598 ? 14.104 -7.061 -26.145 1.00 67.00 598 VAL A CA 1
ATOM 4431 C C . VAL A 1 598 ? 13.983 -5.976 -25.068 1.00 67.00 598 VAL A C 1
ATOM 4433 O O . VAL A 1 598 ? 14.831 -5.088 -24.996 1.00 67.00 598 VAL A O 1
ATOM 4436 N N . GLY A 1 599 ? 12.934 -6.052 -24.240 1.00 61.81 599 GLY A N 1
ATOM 4437 C CA . GLY A 1 599 ? 12.691 -5.124 -23.125 1.00 61.81 599 GLY A CA 1
ATOM 4438 C C . GLY A 1 599 ? 12.123 -3.758 -23.543 1.00 61.81 599 GLY A C 1
ATOM 4439 O O . GLY A 1 599 ? 12.560 -2.758 -22.984 1.00 61.81 599 GLY A O 1
ATOM 4440 N N . PRO A 1 600 ? 11.156 -3.732 -24.485 1.00 81.00 600 PRO A N 1
ATOM 4441 C CA . PRO A 1 600 ? 10.843 -2.651 -25.436 1.00 81.00 600 PRO A CA 1
ATOM 4442 C C . PRO A 1 600 ? 11.564 -1.321 -25.186 1.00 81.00 600 PRO A C 1
ATOM 4444 O O . PRO A 1 600 ? 11.217 -0.563 -24.278 1.00 81.00 600 PRO A O 1
ATOM 4447 N N . VAL A 1 601 ? 12.559 -1.030 -26.028 1.00 90.94 601 VAL A N 1
ATOM 4448 C CA . VAL A 1 601 ? 13.447 0.124 -25.847 1.00 90.94 601 VAL A CA 1
ATOM 4449 C C . VAL A 1 601 ? 13.489 0.985 -27.101 1.00 90.94 601 VAL A C 1
ATOM 4451 O O . VAL A 1 601 ? 13.767 0.501 -28.199 1.00 90.94 601 VAL A O 1
ATOM 4454 N N . TRP A 1 602 ? 13.301 2.291 -26.935 1.00 96.25 602 TRP A N 1
ATOM 4455 C CA . TRP A 1 602 ? 13.414 3.269 -28.015 1.00 96.25 602 TRP A CA 1
ATOM 4456 C C . TRP A 1 602 ? 14.656 4.116 -27.844 1.00 96.25 602 TRP A C 1
ATOM 4458 O O . TRP A 1 602 ? 14.935 4.617 -26.754 1.00 96.25 602 TRP A O 1
ATOM 4468 N N . PHE A 1 603 ? 15.349 4.338 -28.953 1.00 97.31 603 PHE A N 1
ATOM 4469 C CA . PHE A 1 603 ? 16.542 5.162 -28.993 1.00 97.31 603 PHE A CA 1
ATOM 4470 C C . PHE A 1 603 ? 16.354 6.370 -29.900 1.00 97.31 603 PHE A C 1
ATOM 4472 O O . PHE A 1 603 ? 15.672 6.329 -30.924 1.00 97.31 603 PHE A O 1
ATOM 4479 N N . THR A 1 604 ? 17.011 7.463 -29.534 1.00 97.88 604 THR A N 1
ATOM 4480 C CA . THR A 1 604 ? 17.286 8.594 -30.416 1.00 97.88 604 THR A CA 1
ATOM 4481 C C . THR A 1 604 ? 18.752 8.953 -30.270 1.00 97.88 604 THR A C 1
ATOM 4483 O O . THR A 1 604 ? 19.202 9.310 -29.182 1.00 97.88 604 THR A O 1
ATOM 4486 N N . LEU A 1 605 ? 19.496 8.848 -31.363 1.00 97.62 605 LEU A N 1
ATOM 4487 C CA . LEU A 1 605 ? 20.935 9.048 -31.396 1.00 97.62 605 LEU A CA 1
ATOM 4488 C C . LEU A 1 605 ? 21.260 10.240 -32.288 1.00 97.62 605 LEU A C 1
ATOM 4490 O O . LEU A 1 605 ? 20.864 10.283 -33.453 1.00 97.62 605 LEU A O 1
ATOM 4494 N N . ARG A 1 606 ? 21.984 11.211 -31.738 1.00 98.31 606 ARG A N 1
ATOM 4495 C CA . ARG A 1 606 ? 22.543 12.328 -32.492 1.00 98.31 606 ARG A CA 1
ATOM 4496 C C . ARG A 1 606 ? 24.009 12.044 -32.760 1.00 98.31 606 ARG A C 1
ATOM 4498 O O . ARG A 1 606 ? 24.786 11.892 -31.824 1.00 98.31 606 ARG A O 1
ATOM 4505 N N . LEU A 1 607 ? 24.379 12.011 -34.029 1.00 98.31 607 LEU A N 1
ATOM 4506 C CA . LEU A 1 607 ? 25.708 11.669 -34.517 1.00 98.31 607 LEU A CA 1
ATOM 4507 C C . LEU A 1 607 ? 26.330 12.865 -35.227 1.00 98.31 607 LEU A C 1
ATOM 4509 O O . LEU A 1 607 ? 25.633 13.624 -35.905 1.00 98.31 607 LEU A O 1
ATOM 4513 N N . ASP A 1 608 ? 27.643 13.002 -35.114 1.00 97.81 608 ASP A N 1
ATOM 4514 C CA . ASP A 1 608 ? 28.419 13.851 -36.008 1.00 97.81 608 ASP A CA 1
ATOM 4515 C C . ASP A 1 608 ? 28.404 13.274 -37.432 1.00 97.81 608 ASP A C 1
ATOM 4517 O O . ASP A 1 608 ? 28.618 12.080 -37.635 1.00 97.81 608 ASP A O 1
ATOM 4521 N N . ARG A 1 609 ? 28.126 14.107 -38.438 1.00 95.56 609 ARG A N 1
ATOM 4522 C CA . ARG A 1 609 ? 27.895 13.629 -39.809 1.00 95.56 609 ARG A CA 1
ATOM 4523 C C . ARG A 1 609 ? 29.159 13.112 -40.498 1.00 95.56 609 ARG A C 1
ATOM 4525 O O . ARG A 1 609 ? 29.041 12.261 -41.376 1.00 95.56 609 ARG A O 1
ATOM 4532 N N . ARG A 1 610 ? 30.340 13.617 -40.125 1.00 95.81 610 ARG A N 1
ATOM 4533 C CA . ARG A 1 610 ? 31.618 13.228 -40.745 1.00 95.81 610 ARG A CA 1
ATOM 4534 C C . ARG A 1 610 ? 32.200 11.988 -40.084 1.00 95.81 610 ARG A C 1
ATOM 4536 O O . ARG A 1 610 ? 32.641 11.076 -40.770 1.00 95.81 610 ARG A O 1
ATOM 4543 N N . THR A 1 611 ? 32.192 11.962 -38.756 1.00 97.19 611 THR A N 1
ATOM 4544 C CA . THR A 1 611 ? 32.859 10.909 -37.973 1.00 97.19 611 THR A CA 1
ATOM 4545 C C . THR A 1 611 ? 31.927 9.774 -37.554 1.00 97.19 611 THR A C 1
ATOM 4547 O O . THR A 1 611 ? 32.404 8.713 -37.164 1.00 97.19 611 THR A O 1
ATOM 4550 N N . LEU A 1 612 ? 30.605 9.989 -37.603 1.00 97.88 612 LEU A N 1
ATOM 4551 C CA . LEU A 1 612 ? 29.578 9.100 -37.044 1.00 97.88 612 LEU A CA 1
ATOM 4552 C C . LEU A 1 612 ? 29.744 8.812 -35.544 1.00 97.88 612 LEU A C 1
ATOM 4554 O O . LEU A 1 612 ? 29.133 7.881 -35.020 1.00 97.88 612 LEU A O 1
ATOM 4558 N N . LEU A 1 613 ? 30.533 9.621 -34.835 1.00 97.62 613 LEU A N 1
ATOM 4559 C CA . LEU A 1 613 ? 30.639 9.544 -33.385 1.00 97.62 613 LEU A CA 1
ATOM 4560 C C . LEU A 1 613 ? 29.395 10.163 -32.731 1.00 97.62 613 LEU A C 1
ATOM 4562 O O . LEU A 1 613 ? 28.865 11.166 -33.229 1.00 97.62 613 LEU A O 1
ATOM 4566 N N . PRO A 1 614 ? 28.896 9.581 -31.626 1.00 97.31 614 PRO A N 1
ATOM 4567 C CA . PRO A 1 614 ? 27.709 10.091 -30.955 1.00 97.31 614 PRO A CA 1
ATOM 4568 C C . PRO A 1 614 ? 28.002 11.428 -30.279 1.00 97.31 614 PRO A C 1
ATOM 4570 O O . PRO A 1 614 ? 29.035 11.598 -29.659 1.00 97.31 614 PRO A O 1
ATOM 4573 N N . ARG A 1 615 ? 27.078 12.381 -30.348 1.00 97.12 615 ARG A N 1
ATOM 4574 C CA . ARG A 1 615 ? 27.102 13.587 -29.507 1.00 97.12 615 ARG A CA 1
ATOM 4575 C C . ARG A 1 615 ? 26.204 13.395 -28.295 1.00 97.12 615 ARG A C 1
ATOM 4577 O O . ARG A 1 615 ? 26.645 13.552 -27.161 1.00 97.12 615 ARG A O 1
ATOM 4584 N N . ASP A 1 616 ? 24.971 12.962 -28.550 1.00 96.81 616 ASP A N 1
ATOM 4585 C CA . ASP A 1 616 ? 23.965 12.710 -27.526 1.00 96.81 616 ASP A CA 1
ATOM 4586 C C . ASP A 1 616 ? 23.186 11.434 -27.853 1.00 96.81 616 ASP A C 1
ATOM 4588 O O . ASP A 1 616 ? 22.881 11.161 -29.018 1.00 96.81 616 ASP A O 1
ATOM 4592 N N . LEU A 1 617 ? 22.807 10.686 -26.822 1.00 97.06 617 LEU A N 1
ATOM 4593 C CA . LEU A 1 617 ? 21.914 9.535 -26.923 1.00 97.06 617 LEU A CA 1
ATOM 4594 C C . LEU A 1 617 ? 20.758 9.719 -25.949 1.00 97.06 617 LEU A C 1
ATOM 4596 O O . LEU A 1 617 ? 20.953 10.142 -24.813 1.00 97.06 617 LEU A O 1
ATOM 4600 N N . ARG A 1 618 ? 19.552 9.368 -26.385 1.00 97.00 618 ARG A N 1
ATOM 4601 C CA . ARG A 1 618 ? 18.393 9.171 -25.516 1.00 97.00 618 ARG A CA 1
ATOM 4602 C C . ARG A 1 618 ? 17.903 7.747 -25.673 1.00 97.00 618 ARG A C 1
ATOM 4604 O O . ARG A 1 618 ? 17.717 7.294 -26.798 1.00 97.00 618 ARG A O 1
ATOM 4611 N N . MET A 1 619 ? 17.674 7.088 -24.552 1.00 94.75 619 MET A N 1
ATOM 4612 C CA . MET A 1 619 ? 17.049 5.781 -24.460 1.00 94.75 619 MET A CA 1
ATOM 4613 C C . MET A 1 619 ? 15.839 5.903 -23.535 1.00 94.75 619 MET A C 1
ATOM 4615 O O . MET A 1 619 ? 15.898 6.531 -22.479 1.00 94.75 619 MET A O 1
ATOM 4619 N N . THR A 1 620 ? 14.716 5.341 -23.952 1.00 93.75 620 THR A N 1
ATOM 4620 C CA . THR A 1 620 ? 13.480 5.317 -23.171 1.00 93.75 620 THR A CA 1
ATOM 4621 C C . THR A 1 620 ? 12.976 3.887 -23.115 1.00 93.75 620 THR A C 1
ATOM 4623 O O . THR A 1 620 ? 12.792 3.262 -24.157 1.00 93.75 620 THR A O 1
ATOM 4626 N N . ALA A 1 621 ? 12.774 3.394 -21.899 1.00 86.00 621 ALA A N 1
ATOM 4627 C CA . ALA A 1 621 ? 12.184 2.103 -21.582 1.00 86.00 621 ALA A CA 1
ATOM 4628 C C . ALA A 1 621 ? 11.416 2.203 -20.253 1.00 86.00 621 ALA A C 1
ATOM 4630 O O . ALA A 1 621 ? 11.412 3.250 -19.596 1.00 86.00 621 ALA A O 1
ATOM 4631 N N . ALA A 1 622 ? 10.758 1.117 -19.858 1.00 80.06 622 ALA A N 1
ATOM 4632 C CA . ALA A 1 622 ? 10.033 1.033 -18.595 1.00 80.06 622 ALA A CA 1
ATOM 4633 C C . ALA A 1 622 ? 10.940 1.352 -17.395 1.00 80.06 622 ALA A C 1
ATOM 4635 O O . ALA A 1 622 ? 11.975 0.713 -17.211 1.00 80.06 622 ALA A O 1
ATOM 4636 N N . ALA A 1 623 ? 10.561 2.371 -16.613 1.00 72.38 623 ALA A N 1
ATOM 4637 C CA . ALA A 1 623 ? 11.325 2.883 -15.469 1.00 72.38 623 ALA A CA 1
ATOM 4638 C C . ALA A 1 623 ? 12.811 3.195 -15.765 1.00 72.38 623 ALA A C 1
ATOM 4640 O O . ALA A 1 623 ? 13.631 3.212 -14.847 1.00 72.38 623 ALA A O 1
ATOM 4641 N N . HIS A 1 624 ? 13.167 3.431 -17.032 1.00 78.00 624 HIS A N 1
ATOM 4642 C CA . HIS A 1 624 ? 14.554 3.575 -17.462 1.00 78.00 624 HIS A CA 1
ATOM 4643 C C . HIS A 1 624 ? 14.664 4.629 -18.573 1.00 78.00 624 HIS A C 1
ATOM 4645 O O . HIS 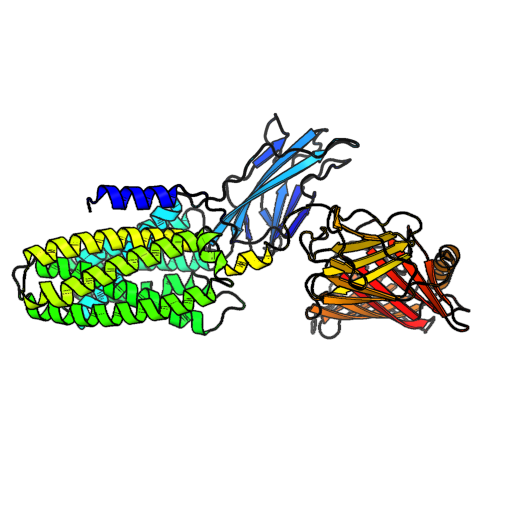A 1 624 ? 14.623 4.341 -19.773 1.00 78.00 624 HIS A O 1
ATOM 4651 N N . PHE A 1 625 ? 14.801 5.885 -18.151 1.00 88.75 625 PHE A N 1
ATOM 4652 C CA . PHE A 1 625 ? 14.976 7.064 -18.995 1.00 88.75 625 PHE A CA 1
ATOM 4653 C C . PHE A 1 625 ? 16.430 7.514 -18.938 1.00 88.75 625 PHE A C 1
ATOM 4655 O O . PHE A 1 625 ? 16.866 8.179 -17.995 1.00 88.75 625 PHE A O 1
ATOM 4662 N N . MET A 1 626 ? 17.185 7.145 -19.961 1.00 91.38 626 MET A N 1
ATOM 4663 C CA . MET A 1 626 ? 18.621 7.359 -20.010 1.00 91.38 626 MET A CA 1
ATOM 4664 C C . MET A 1 626 ? 18.967 8.417 -21.055 1.00 91.38 626 MET A C 1
ATOM 4666 O O . MET A 1 626 ? 18.458 8.419 -22.179 1.00 91.38 626 MET A O 1
ATOM 4670 N N . MET A 1 627 ? 19.854 9.334 -20.681 1.00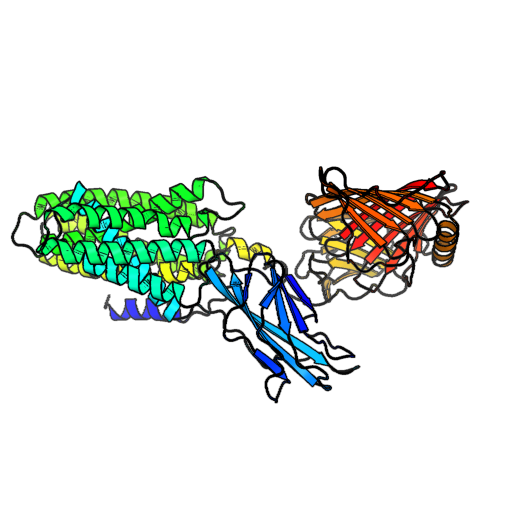 96.25 627 MET A N 1
ATOM 4671 C CA . MET A 1 627 ? 20.447 10.308 -21.587 1.00 96.25 627 MET A CA 1
ATOM 4672 C C . MET A 1 627 ? 21.960 10.295 -21.443 1.00 96.25 627 MET A C 1
ATOM 4674 O O . MET A 1 627 ? 22.459 10.510 -20.343 1.00 96.25 627 MET A O 1
ATOM 4678 N N . HIS A 1 628 ? 22.679 10.119 -22.547 1.00 97.31 628 HIS A N 1
ATOM 4679 C CA . HIS A 1 628 ? 24.127 10.296 -22.591 1.00 97.31 628 HIS A CA 1
ATOM 4680 C C . HIS A 1 628 ? 24.484 11.581 -23.312 1.00 97.31 628 HIS A C 1
ATOM 4682 O O . HIS A 1 628 ? 23.916 11.886 -24.363 1.00 97.31 628 HIS A O 1
ATOM 4688 N N . ARG A 1 629 ? 25.491 12.272 -22.786 1.00 98.06 629 ARG A N 1
ATOM 4689 C CA . ARG A 1 629 ? 26.215 13.331 -23.479 1.00 98.06 629 ARG A CA 1
ATOM 4690 C C . ARG A 1 629 ? 27.677 12.935 -23.578 1.00 98.06 629 ARG A C 1
ATOM 4692 O O . ARG A 1 629 ? 28.374 12.884 -22.566 1.00 98.06 629 ARG A O 1
ATOM 4699 N N . TYR A 1 630 ? 28.127 12.651 -24.790 1.00 97.38 630 TYR A N 1
ATOM 4700 C CA . TYR A 1 630 ? 29.506 12.265 -25.058 1.00 97.38 630 TYR A CA 1
ATOM 4701 C C . TYR A 1 630 ? 30.371 13.518 -25.162 1.00 97.38 630 TYR A C 1
ATOM 4703 O O . TYR A 1 630 ? 29.967 14.513 -25.763 1.00 97.38 630 TYR A O 1
ATOM 4711 N N . THR A 1 631 ? 31.542 13.495 -24.531 1.00 94.94 631 THR A N 1
ATOM 4712 C CA . THR A 1 631 ? 32.341 14.714 -24.325 1.00 94.94 631 THR A CA 1
ATOM 4713 C C . THR A 1 631 ? 33.742 14.619 -24.905 1.00 94.94 631 THR A C 1
ATOM 4715 O O . THR A 1 631 ? 34.177 15.548 -25.580 1.00 94.94 631 THR A O 1
ATOM 4718 N N . LYS A 1 632 ? 34.457 13.516 -24.666 1.00 95.62 632 LYS A N 1
ATOM 4719 C CA . LYS A 1 632 ? 35.850 13.348 -25.095 1.00 95.62 632 LYS A CA 1
ATOM 4720 C C . LYS A 1 632 ? 36.008 12.017 -25.811 1.00 95.62 632 LYS A C 1
ATOM 4722 O O . LYS A 1 632 ? 35.590 10.992 -25.286 1.00 95.62 632 LYS A O 1
ATOM 4727 N N . PHE A 1 633 ? 36.645 12.040 -26.977 1.00 96.62 633 PHE A N 1
ATOM 4728 C CA . PHE A 1 633 ? 36.956 10.857 -27.779 1.00 96.62 633 PHE A CA 1
ATOM 4729 C C . PHE A 1 633 ? 38.466 10.704 -27.886 1.00 96.62 633 PHE A C 1
ATOM 4731 O O . PHE A 1 633 ? 39.157 11.688 -28.139 1.00 96.62 633 PHE A O 1
ATOM 4738 N N . ASN A 1 634 ? 38.974 9.484 -27.709 1.00 96.06 634 ASN A N 1
ATOM 4739 C CA . ASN A 1 634 ? 40.403 9.159 -27.793 1.00 96.06 634 ASN A CA 1
ATOM 4740 C C . ASN A 1 634 ? 41.304 9.997 -26.866 1.00 96.06 634 ASN A C 1
ATOM 4742 O O . ASN A 1 634 ? 42.504 10.115 -27.111 1.00 96.06 634 ASN A O 1
ATOM 4746 N N . ALA A 1 635 ? 40.746 10.568 -25.795 1.00 93.62 635 ALA A N 1
ATOM 4747 C CA . ALA A 1 635 ? 41.530 11.259 -24.783 1.00 93.62 635 ALA A CA 1
ATOM 4748 C C . ALA A 1 635 ? 42.436 10.253 -24.050 1.00 93.62 635 ALA A C 1
ATOM 4750 O O . ALA A 1 635 ? 41.999 9.130 -23.779 1.00 93.62 635 ALA A O 1
ATOM 4751 N N . PRO A 1 636 ? 43.674 10.616 -23.685 1.00 91.62 636 PRO A N 1
ATOM 4752 C CA . PRO A 1 636 ? 44.526 9.727 -22.908 1.00 91.62 636 PRO A CA 1
ATOM 4753 C C . PRO A 1 636 ? 43.844 9.396 -21.571 1.00 91.62 636 PRO A C 1
ATOM 4755 O O . PRO A 1 636 ? 43.560 10.279 -20.759 1.00 91.62 636 PRO A O 1
ATOM 4758 N N . ARG A 1 637 ? 43.546 8.110 -21.361 1.00 91.06 637 ARG A N 1
ATOM 4759 C CA . ARG A 1 637 ? 42.972 7.553 -20.130 1.00 91.06 637 ARG A CA 1
ATOM 4760 C C . ARG A 1 637 ? 43.871 6.437 -19.620 1.00 91.06 637 ARG A C 1
ATOM 4762 O O . ARG A 1 637 ? 44.674 5.896 -20.371 1.00 91.06 637 ARG A O 1
ATOM 4769 N N . ARG A 1 638 ? 43.793 6.181 -18.315 1.00 88.19 638 ARG A N 1
ATOM 4770 C CA . ARG A 1 638 ? 44.513 5.087 -17.663 1.00 88.19 638 ARG A CA 1
ATOM 4771 C C . ARG A 1 638 ? 43.729 4.630 -16.441 1.00 88.19 638 ARG A C 1
ATOM 4773 O O . ARG A 1 638 ? 44.088 4.953 -15.310 1.00 88.19 638 ARG A O 1
ATOM 4780 N N . ILE A 1 639 ? 42.642 3.908 -16.681 1.00 92.00 639 ILE A N 1
ATOM 4781 C CA . ILE A 1 639 ? 41.827 3.278 -15.643 1.00 92.00 639 ILE A CA 1
ATOM 4782 C C . ILE A 1 639 ? 42.675 2.182 -14.997 1.00 92.00 639 ILE A C 1
ATOM 4784 O O . ILE A 1 639 ? 43.155 1.269 -15.672 1.00 92.00 639 ILE A O 1
ATOM 4788 N N . ARG A 1 640 ? 42.893 2.262 -13.684 1.00 92.31 640 ARG A N 1
ATOM 4789 C CA . ARG A 1 640 ? 43.716 1.310 -12.922 1.00 92.31 640 ARG A CA 1
ATOM 4790 C C . ARG A 1 640 ? 42.891 0.630 -11.845 1.00 92.31 640 ARG A C 1
ATOM 4792 O O . ARG A 1 640 ? 41.900 1.183 -11.384 1.00 92.31 640 ARG A O 1
ATOM 4799 N N . ALA A 1 641 ? 43.336 -0.555 -11.434 1.00 88.88 641 ALA A N 1
ATOM 4800 C CA . ALA A 1 641 ? 42.775 -1.196 -10.257 1.00 88.88 641 ALA A CA 1
ATOM 4801 C C . ALA A 1 641 ? 42.979 -0.278 -9.036 1.00 88.88 641 ALA A C 1
ATOM 4803 O O . ALA A 1 641 ? 44.020 0.392 -8.954 1.00 88.88 641 ALA A O 1
ATOM 4804 N N . PRO A 1 642 ? 42.006 -0.216 -8.116 1.00 88.62 642 PRO A N 1
ATOM 4805 C CA . PRO A 1 642 ? 42.167 0.549 -6.892 1.00 88.62 642 PRO A CA 1
ATOM 4806 C C . PRO A 1 642 ? 43.321 -0.018 -6.056 1.00 88.62 642 PRO A C 1
ATOM 4808 O O . PRO A 1 642 ? 43.606 -1.215 -6.102 1.00 88.62 642 PRO A O 1
ATOM 4811 N N . LYS A 1 643 ? 44.004 0.859 -5.312 1.00 78.50 643 LYS A N 1
ATOM 4812 C CA . LYS A 1 643 ? 44.999 0.425 -4.323 1.00 78.50 643 LYS A CA 1
ATOM 4813 C C . LYS A 1 643 ? 44.271 -0.284 -3.161 1.00 78.50 643 LYS A C 1
ATOM 4815 O O . LYS A 1 643 ? 43.167 0.164 -2.840 1.00 78.50 643 LYS A O 1
ATOM 4820 N N . PRO A 1 644 ? 44.847 -1.369 -2.610 1.00 59.19 644 PRO A N 1
ATOM 4821 C CA . PRO A 1 644 ? 44.245 -2.145 -1.524 1.00 59.19 644 PRO A CA 1
ATOM 4822 C C . PRO A 1 644 ? 43.995 -1.322 -0.256 1.00 59.19 644 PRO A C 1
ATOM 4824 O O . PRO A 1 644 ? 44.729 -0.329 -0.036 1.00 59.19 644 PRO A O 1
#

Foldseek 3Di:
DDVVVVVVVLVVLLPDDAPFDAFWDFLAKVVGFLAEEQADDQKIKTFTPAFKFFFPDKFKDFVPGDGQFPDRWTDDPRGIIIGGGHPPDDWGKMKIWGWIAGLLLDIDIDMGMYTYRPPDGRHDHPDGDDQAQDPLLLQLLLLQLQLLLQLQQQLVLVVQFHHFQLVSNLSSLVSNLSSLVSSLPGGDCPRQLNVLSVVSNVLSVVLNVLSVCCVVPVVSSVVSSVSSVVNLQSCLSSHPCPPPPHDVVLSVLVSLLSSLSSNQLNLLVRLLRLLPDPDDNQRSLVRSLVSNVVSLVSNVVSLVVVLVVLAPDPVCLPPHSLNVLSVVLVVLSVVLVVLSVCCVPPCSVVVPSVVSNVSSVVSNVSSSSNSSSVSSNRSHHRNVVCVVVVQAPDAFDADDDADAPWQKDWDAFFLWIWMWTDDAQKIKIFIAGLSNWAGDPWFKDKPNHTFPDDHIVITMDGHHDDQWIFIATNRTTDIDGAAPDWDACPVLVVLLQVLLVPFQKWWKWKWKFSGPVRIWIKIWIFGPDAWIWMDIVQFKIWIDDPQWIWIAGVVGDIDTDPDGDDGDDGPPPDDDWGSWGFRDDDPFWTWIWIFDPVQTKIKIFIAGPPSSHTQKMWMDGNSITMIMGIDDTNDDDDRDDDDD

Radius of gyration: 32.21 Å; Cα contacts (8 Å, |Δi|>4): 1333; chains: 1; bounding box: 81×53×94 Å

Solvent-accessible surface area (backbone atoms only — not comparable to full-atom values): 33308 Å² total; per-residue (Å²): 134,63,70,65,59,58,52,50,52,54,52,56,61,70,69,48,86,42,84,43,78,64,61,59,45,79,65,46,50,42,67,42,71,40,34,68,28,73,63,59,63,56,46,43,37,39,32,37,80,38,54,42,38,65,46,79,91,55,46,36,29,38,65,96,61,63,76,38,59,60,52,84,57,42,53,50,93,43,26,29,42,37,40,37,30,42,78,85,55,67,73,45,37,29,26,35,39,46,34,32,31,22,50,74,58,48,76,47,54,39,65,42,15,31,21,24,36,75,92,60,74,71,31,72,63,79,66,83,55,79,52,59,86,48,72,66,58,36,48,14,42,27,31,22,51,55,8,47,26,33,25,32,2,38,39,50,28,38,76,73,45,45,86,65,69,64,71,57,40,30,56,16,18,48,32,22,22,54,11,35,50,56,61,44,74,87,37,60,54,88,28,68,22,27,41,47,43,50,50,48,30,51,40,21,49,50,24,24,52,45,39,69,41,23,89,82,41,63,90,47,57,65,54,31,44,54,35,25,54,66,49,61,56,47,65,40,71,37,38,73,41,74,43,90,91,52,57,80,65,41,40,62,39,46,41,48,29,53,49,21,50,8,44,38,54,8,28,50,57,45,47,53,55,52,69,69,46,92,67,89,52,64,68,41,51,54,47,44,55,54,51,38,52,54,22,49,53,47,30,52,54,32,48,51,56,48,48,59,74,33,37,76,51,80,68,32,40,77,77,31,50,34,23,44,44,48,51,52,38,50,50,44,49,53,54,46,51,53,50,52,50,48,37,61,72,55,34,57,79,65,65,39,61,76,57,45,54,54,50,49,54,52,45,53,52,47,46,53,52,38,44,41,38,46,24,46,46,77,67,33,33,51,43,42,66,45,65,82,50,71,62,66,53,75,40,96,38,64,47,76,77,76,64,85,80,22,46,38,46,59,44,81,51,65,57,28,24,41,31,40,32,41,43,69,51,41,34,36,37,37,32,25,30,58,76,51,29,14,38,20,90,60,62,35,27,49,73,83,44,69,37,46,81,71,55,22,8,27,28,38,36,81,39,72,87,57,60,62,44,42,38,32,48,76,85,45,79,45,82,44,77,42,43,96,56,94,42,77,25,59,70,58,52,55,47,22,50,50,41,55,63,71,43,57,18,40,34,32,41,36,39,43,23,46,32,90,83,50,64,50,43,31,47,38,39,34,29,61,82,37,26,38,39,38,38,34,71,96,41,46,33,40,42,34,52,71,95,45,36,33,39,24,51,72,95,53,68,79,39,82,46,91,72,89,76,77,85,39,67,63,68,89,82,64,76,80,71,41,46,38,23,38,56,43,78,58,97,63,31,37,30,34,21,25,35,29,81,82,75,62,32,29,34,39,42,32,22,35,57,88,68,33,41,66,44,36,38,37,39,34,24,43,39,39,41,35,35,39,41,48,78,44,72,58,53,96,78,81,92,69,82,79,81,133

Nearest PDB structures (foldseek):
  3bcf-assembly1_A  TM=8.291E-01  e=1.477E-04  Halothermothrix orenii H 168
  9azz-assembly3_C  TM=6.480E-01  e=3.031E-05  Ehrlichia ruminantium str. Gardel
  9azz-assembly2_B  TM=6.212E-01  e=4.353E-05  Ehrlichia ruminantium str. Gardel
  8r97-assembly2_I  TM=4.000E-01  e=1.499E-01  Subtercola sp.
  8pd2-assembly1_A  TM=1.957E-01  e=1.049E+00  Strongylocentrotus purpuratus

Mean predicted aligned error: 16.56 Å